Protein AF-0000000073387017 (afdb_homodimer)

Solvent-accessible surface area (backbone atoms only — not comparable to full-atom values): 31386 Å² total; per-residue (Å²): 90,93,86,72,54,46,68,39,75,42,66,39,73,89,34,70,74,34,66,52,10,49,69,43,78,32,85,36,75,45,38,68,59,45,40,58,60,56,61,69,50,57,62,72,61,34,59,64,40,62,65,43,64,38,65,96,44,68,48,56,47,52,35,43,52,68,58,27,68,67,27,46,53,22,31,32,65,63,59,59,52,49,52,38,50,51,44,39,50,49,55,42,50,49,52,27,39,52,41,40,32,51,50,32,50,51,37,49,51,47,49,52,50,49,49,51,38,61,71,60,75,48,83,49,44,46,99,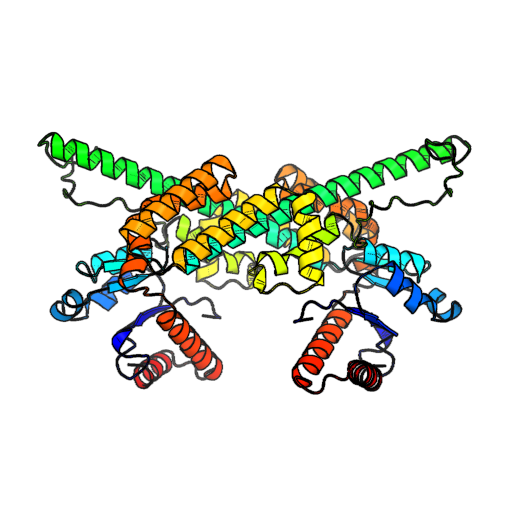83,62,46,80,38,62,90,80,65,72,78,71,80,67,61,45,97,85,59,38,33,68,44,52,48,45,64,68,40,57,63,62,73,74,47,60,74,89,74,48,47,74,68,47,48,54,50,47,54,53,46,37,68,77,34,53,67,56,40,52,41,48,49,54,41,51,48,54,52,50,57,71,67,51,91,51,52,40,69,58,45,48,53,53,50,53,53,48,47,51,52,37,59,71,69,62,44,66,63,55,42,27,51,45,42,40,45,58,65,46,36,70,30,44,40,40,24,44,73,76,63,59,59,51,59,67,60,49,50,49,50,49,49,50,48,50,51,50,61,66,41,65,84,69,71,55,61,66,54,49,53,49,50,49,41,64,64,29,44,91,92,85,72,54,46,66,40,74,41,64,39,73,89,35,71,75,31,67,51,10,48,69,44,79,32,84,38,75,45,38,68,60,45,41,58,59,54,60,69,50,57,62,72,60,33,58,63,39,61,66,43,63,39,65,95,46,68,47,56,47,51,34,42,54,68,59,26,68,67,27,46,54,22,31,33,65,63,59,58,53,48,53,39,50,52,44,38,51,48,54,42,50,51,53,27,38,51,43,39,32,52,50,33,51,51,38,49,52,47,48,52,52,51,50,50,38,60,72,60,75,47,82,49,44,46,98,84,64,46,82,37,61,88,81,66,73,77,70,80,68,61,46,97,86,60,39,34,67,45,53,48,45,62,68,40,57,64,62,74,74,47,61,75,89,74,49,49,74,68,48,48,54,50,46,55,52,46,36,68,78,35,52,68,57,40,52,41,48,49,55,42,49,47,54,53,50,60,72,66,50,92,53,50,41,69,56,46,48,53,54,50,51,56,49,48,51,52,38,59,70,67,60,44,65,65,56,41,27,53,45,43,39,45,59,63,45,36,70,30,45,41,41,23,45,74,74,64,60,60,52,58,65,60,50,48,50,51,48,50,51,47,51,52,51,60,66,40,64,83,69,73,56,61,67,54,51,54,48,50,49,41,64,65,28,44

Secondary structure (DSSP, 8-state):
-TTS--EEEEE-GGGTTSTT-EEEEEES--HHHHHHHHTTS-HHHHHH--EEEE-S-HHHHHHHHHH-TTSEEEE-HHHHHHHHHHHHHHHHHHHHHHHHHHHHHHHHHHHHHHHHHHHTT---B-TTS-B--TT------B-TTS-BHHHHHHHTTTGGGS-GGG--HHHHHHHHHHHHH-HHHHHHHHHHHHHHHHHHS---HHHHHHHHHHHHHHHHHH--HHHHHHHHHHHHTHHHHHTHHHH---SHHHHHHHHHHHHHHHHTTT---HHHHHHHHHHHH-/-TTS--EEEEE-GGGTTSTT-EEEEEES--HHHHHHHHTTS-HHHHHH--EEEE-S-HHHHHHHHHH-TTSEEEE-HHHHHHHHHHHHHHHHHHHHHHHHHHHHHHHHHHHHHHHHHHHTT---B-TTS-B--TT------B-TTS-BHHHHHHHTTTGGGS-GGG--HHHHHHHHHHHHH-HHHHHHHHHHHHHHHHHHS---HHHHHHHHHHHHHHHHHH--HHHHHHHHHHHHTHHHHHTHHHH---SHHHHHHHHHHHHHHHHTTT---HHHHHHHHHHHH-

Organism: NCBI:txid537011

Nearest PDB structures (foldseek):
  6xgx-assembly1_B  TM=2.874E-01  e=1.873E+00  Acetivibrio thermocellus ATCC 27405
  8otz-assembly1_DU  TM=3.028E-01  e=6.676E+00  Bos taurus
  8otz-assembly1_DU  TM=2.461E-01  e=6.208E+00  Bos taurus

pLDDT: mean 82.8, std 16.27, range [34.22, 98.75]

InterPro domains:
  IPR002560 Transposase IS204/IS1001/IS1096/IS1165, DDE domain [PF01610] (10-280)
  IPR047951 Transposase ISL3 [PTHR33498] (20-275)

Sequence (572 aa):
MSTGEVYTIASNKDAHGRKGCLIAVVKGTKAKDVIKALMKIPEALRMSVEEVTLDFSESMHNIVETCFPKAMRTLDRFHHQQFCLEALQEVRREYRREQMTLDAHAREEHRLMMRQLQENDGPFVDEEGNAIRRNAGYYPERLENGETRAELLARSKGLLMMSPEKWTGTQKERAEILFREFPDIKTAFSLTHSLRMIFSQRCTKEQGAVSLHSWYSKVGEFGNKAFNDIAAAMYDREDEILNYFVNRSTNASAESLNAKIKHFRAQLRGIIDRKFFLFRLMKIYAMSTGEVYTIASNKDAHGRKGCLIAVVKGTKAKDVIKALMKIPEALRMSVEEVTLDFSESMHNIVETCFPKAMRTLDRFHHQQFCLEALQEVRREYRREQMTLDAHAREEHRLMMRQLQENDGPFVDEEGNAIRRNAGYYPERLENGETRAELLARSKGLLMMSPEKWTGTQKERAEILFREFPDIKTAFSLTHSLRMIFSQRCTKEQGAVSLHSWYSKVGEFGNKAFNDIAAAMYDREDEILNYFVNRSTNASAESLNAKIKHFRAQLRGIIDRKFFLFRLMKIYA

Structure (mmCIF, N/CA/C/O backbone):
data_AF-0000000073387017-model_v1
#
loop_
_entity.id
_entity.type
_entity.pdbx_description
1 polymer Transposase
#
loop_
_atom_site.group_PDB
_atom_site.id
_atom_site.type_symbol
_atom_site.label_atom_id
_atom_site.label_alt_id
_atom_site.label_comp_id
_atom_site.label_asym_id
_atom_site.label_entity_id
_atom_site.label_seq_id
_atom_site.pdbx_PDB_ins_code
_atom_site.Cartn_x
_atom_site.Cartn_y
_atom_site.Cartn_z
_atom_site.occupancy
_atom_site.B_iso_or_equiv
_atom_site.auth_seq_id
_atom_site.auth_comp_id
_atom_site.auth_asym_id
_atom_site.auth_atom_id
_atom_site.pdbx_PDB_model_num
ATOM 1 N N . MET A 1 1 ? 3.6 16.75 -8.797 1 34.41 1 MET A N 1
ATOM 2 C CA . MET A 1 1 ? 3.781 16.859 -10.242 1 34.41 1 MET A CA 1
ATOM 3 C C . MET A 1 1 ? 4.727 15.781 -10.766 1 34.41 1 MET A C 1
ATOM 5 O O . MET A 1 1 ? 5.527 15.234 -10.008 1 34.41 1 MET A O 1
ATOM 9 N N . SER A 1 2 ? 4.418 15.281 -11.898 1 38.31 2 SER A N 1
ATOM 10 C CA . SER A 1 2 ? 5.109 14.109 -12.43 1 38.31 2 SER A CA 1
ATOM 11 C C . SER A 1 2 ? 6.594 14.141 -12.086 1 38.31 2 SER A C 1
ATOM 13 O O . SER A 1 2 ? 7.207 13.094 -11.875 1 38.31 2 SER A O 1
ATOM 15 N N . THR A 1 3 ? 7.273 15.25 -12.555 1 42.31 3 THR A N 1
ATOM 16 C CA . THR A 1 3 ? 8.734 15.219 -12.547 1 42.31 3 THR A CA 1
ATOM 17 C C . THR A 1 3 ? 9.273 15.562 -11.156 1 42.31 3 THR A C 1
ATOM 19 O O . THR A 1 3 ? 10.406 16.031 -11.023 1 42.31 3 THR A O 1
ATOM 22 N N . GLY A 1 4 ? 8.664 15.281 -10.172 1 48.78 4 GLY A N 1
ATOM 23 C CA . GLY A 1 4 ? 9.273 15.398 -8.859 1 48.78 4 GLY A CA 1
ATOM 24 C C . GLY A 1 4 ? 9.156 16.797 -8.273 1 48.78 4 GLY A C 1
ATOM 25 O O . GLY A 1 4 ? 9.539 17.016 -7.121 1 48.78 4 GLY A O 1
ATOM 26 N N . GLU A 1 5 ? 8.766 17.719 -9.117 1 53.16 5 GLU A N 1
ATOM 27 C CA . GLU A 1 5 ? 8.688 19.047 -8.508 1 53.16 5 GLU A CA 1
ATOM 28 C C . GLU A 1 5 ? 7.344 19.25 -7.809 1 53.16 5 GLU A C 1
ATOM 30 O O . GLU A 1 5 ? 6.293 18.891 -8.352 1 53.16 5 GLU A O 1
ATOM 35 N N . VAL A 1 6 ? 7.438 19.516 -6.539 1 59.19 6 VAL A N 1
ATOM 36 C CA . VAL A 1 6 ? 6.246 19.719 -5.715 1 59.19 6 VAL A CA 1
ATOM 37 C C . VAL A 1 6 ? 5.969 21.219 -5.574 1 59.19 6 VAL A C 1
ATOM 39 O O . VAL A 1 6 ? 6.895 22.016 -5.469 1 59.19 6 VAL A O 1
ATOM 42 N N . TYR A 1 7 ? 4.738 21.672 -5.988 1 63.31 7 TYR A N 1
ATOM 43 C CA . TYR A 1 7 ? 4.281 23.031 -5.809 1 63.31 7 TYR A CA 1
ATOM 44 C C . TYR A 1 7 ? 3.264 23.125 -4.676 1 63.31 7 TYR A C 1
ATOM 46 O O . TYR A 1 7 ? 2.518 22.188 -4.426 1 63.31 7 TYR A O 1
ATOM 54 N N . THR A 1 8 ? 3.369 24.203 -3.982 1 67.38 8 THR A N 1
ATOM 55 C CA . THR A 1 8 ? 2.328 24.547 -3.02 1 67.38 8 THR A CA 1
ATOM 56 C C . THR A 1 8 ? 1.322 25.516 -3.631 1 67.38 8 THR A C 1
ATOM 58 O O . THR A 1 8 ? 1.706 26.547 -4.195 1 67.38 8 THR A O 1
ATOM 61 N N . ILE A 1 9 ? 0.072 25.141 -3.674 1 65.75 9 ILE A N 1
ATOM 62 C CA . ILE A 1 9 ? -0.986 25.953 -4.27 1 65.75 9 ILE A CA 1
ATOM 63 C C . ILE A 1 9 ? -1.942 26.422 -3.182 1 65.75 9 ILE A C 1
ATOM 65 O O . ILE A 1 9 ? -2.402 25.641 -2.355 1 65.75 9 ILE A O 1
ATOM 69 N N . ALA A 1 10 ? -2.082 27.75 -3.072 1 69.44 10 ALA A N 1
ATOM 70 C CA . ALA A 1 10 ? -3.094 28.359 -2.215 1 69.44 10 ALA A CA 1
ATOM 71 C C . ALA A 1 10 ? -4.262 28.891 -3.039 1 69.44 10 ALA A C 1
ATOM 73 O O . ALA A 1 10 ? -4.066 29.609 -4.016 1 69.44 10 ALA A O 1
ATOM 74 N N . SER A 1 11 ? -5.461 28.375 -2.768 1 67.75 11 SER A N 1
ATOM 75 C CA . SER A 1 11 ? -6.617 28.781 -3.557 1 67.75 11 SER A CA 1
ATOM 76 C C . SER A 1 11 ? -7.766 29.234 -2.66 1 67.75 11 SER A C 1
ATOM 78 O O . SER A 1 11 ? -7.828 28.859 -1.487 1 67.75 11 SER A O 1
ATOM 80 N N . ASN A 1 12 ? -8.445 30.172 -3.172 1 67.38 12 ASN A N 1
ATOM 81 C CA . ASN A 1 12 ? -9.648 30.656 -2.51 1 67.38 12 ASN A CA 1
ATOM 82 C C . ASN A 1 12 ? -10.883 29.859 -2.941 1 67.38 12 ASN A C 1
ATOM 84 O O . ASN A 1 12 ? -11.273 29.891 -4.109 1 67.38 12 ASN A O 1
ATOM 88 N N . LYS A 1 13 ? -11.5 29.141 -2.076 1 66.44 13 LYS A N 1
ATOM 89 C CA . LYS A 1 13 ? -12.625 28.25 -2.367 1 66.44 13 LYS A CA 1
ATOM 90 C C . LYS A 1 13 ? -13.852 29.047 -2.805 1 66.44 13 LYS A C 1
ATOM 92 O O . LYS A 1 13 ? -14.68 28.562 -3.58 1 66.44 13 LYS A O 1
ATOM 97 N N . ASP A 1 14 ? -13.906 30.266 -2.307 1 63.22 14 ASP A N 1
ATOM 98 C CA . ASP A 1 14 ? -15.102 31.078 -2.559 1 63.22 14 ASP A CA 1
ATOM 99 C C . ASP A 1 14 ? -15.203 31.453 -4.035 1 63.22 14 ASP A C 1
ATOM 101 O O . ASP A 1 14 ? -16.281 31.797 -4.516 1 63.22 14 ASP A O 1
ATOM 105 N N . ALA A 1 15 ? -14.008 31.328 -4.621 1 59.72 15 ALA A N 1
ATOM 106 C CA . ALA A 1 15 ? -13.992 31.75 -6.023 1 59.72 15 ALA A CA 1
ATOM 107 C C . ALA A 1 15 ? -14.422 30.594 -6.938 1 59.72 15 ALA A C 1
ATOM 109 O O . ALA A 1 15 ? -14.594 30.797 -8.141 1 59.72 15 ALA A O 1
ATOM 110 N N . HIS A 1 16 ? -14.82 29.516 -6.473 1 56.28 16 HIS A N 1
ATOM 111 C CA . HIS A 1 16 ? -15.383 28.344 -7.141 1 56.28 16 HIS A CA 1
ATOM 112 C C . HIS A 1 16 ? -14.633 28.031 -8.43 1 56.28 16 HIS A C 1
ATOM 114 O O . HIS A 1 16 ? -15.25 27.781 -9.469 1 56.28 16 HIS A O 1
ATOM 120 N N . GLY A 1 17 ? -13.406 28.094 -8.414 1 55.88 17 GLY A N 1
ATOM 121 C CA . GLY A 1 17 ? -12.586 27.656 -9.531 1 55.88 17 GLY A CA 1
ATOM 122 C C . GLY A 1 17 ? -12.492 28.703 -10.641 1 55.88 17 GLY A C 1
ATOM 123 O O . GLY A 1 17 ? -11.953 28.422 -11.711 1 55.88 17 GLY A O 1
ATOM 124 N N . ARG A 1 18 ? -13.266 29.875 -10.414 1 56.22 18 ARG A N 1
ATOM 125 C CA . ARG A 1 18 ? -13.273 30.938 -11.414 1 56.22 18 ARG A CA 1
ATOM 126 C C . ARG A 1 18 ? -12.188 31.969 -11.125 1 56.22 18 ARG A C 1
ATOM 128 O O . ARG A 1 18 ? -11.266 31.703 -10.352 1 56.22 18 ARG A O 1
ATOM 135 N N . LYS A 1 19 ? -12.086 33 -11.828 1 53.16 19 LYS A N 1
ATOM 136 C CA . LYS A 1 19 ? -11.133 34.094 -11.656 1 53.16 19 LYS A CA 1
ATOM 137 C C . LYS A 1 19 ? -10.969 34.469 -10.188 1 53.16 19 LYS A C 1
ATOM 139 O O . LYS A 1 19 ? -11.961 34.562 -9.453 1 53.16 19 LYS A O 1
ATOM 144 N N . GLY A 1 20 ? -9.648 34.312 -9.617 1 53.03 20 GLY A N 1
ATOM 145 C CA . GLY A 1 20 ? -9.352 34.656 -8.234 1 53.03 20 GLY A CA 1
ATOM 146 C C . GLY A 1 20 ? -9.188 33.438 -7.348 1 53.03 20 GLY A C 1
ATOM 147 O O . GLY A 1 20 ? -8.883 33.562 -6.16 1 53.03 20 GLY A O 1
ATOM 148 N N . CYS A 1 21 ? -9.242 32.344 -7.898 1 60 21 CYS A N 1
ATOM 149 C CA . CYS A 1 21 ? -9.203 31.109 -7.113 1 60 21 CYS A CA 1
ATOM 150 C C . CYS A 1 21 ? -7.777 30.766 -6.703 1 60 21 CYS A C 1
ATOM 152 O O . CYS A 1 21 ? -7.527 30.391 -5.555 1 60 21 CYS A O 1
ATOM 154 N N . LEU A 1 22 ? -6.875 31.141 -7.562 1 63.72 22 LEU A N 1
ATOM 155 C CA . LEU A 1 22 ? -5.488 30.812 -7.273 1 63.72 22 LEU A CA 1
ATOM 156 C C . LEU A 1 22 ? -4.785 31.953 -6.555 1 63.72 22 LEU A C 1
ATOM 158 O O . LEU A 1 22 ? -4.66 33.062 -7.105 1 63.72 22 LEU A O 1
ATOM 162 N N . ILE A 1 23 ? -4.488 31.75 -5.332 1 66.75 23 ILE A N 1
ATOM 163 C CA . ILE A 1 23 ? -3.861 32.781 -4.527 1 66.75 23 ILE A CA 1
ATOM 164 C C . ILE A 1 23 ? -2.35 32.781 -4.75 1 66.75 23 ILE A C 1
ATOM 166 O O . ILE A 1 23 ? -1.734 33.812 -4.949 1 66.75 23 ILE A O 1
ATOM 170 N N . ALA A 1 24 ? -1.757 31.625 -4.699 1 67.69 24 ALA A N 1
ATOM 171 C CA . ALA A 1 24 ? -0.306 31.547 -4.848 1 67.69 24 ALA A CA 1
ATOM 172 C C . ALA A 1 24 ? 0.122 30.141 -5.273 1 67.69 24 ALA A C 1
ATOM 174 O O . ALA A 1 24 ? -0.531 29.156 -4.926 1 67.69 24 ALA A O 1
ATOM 175 N N . VAL A 1 25 ? 1.018 30.141 -6.168 1 67.06 25 VAL A N 1
ATOM 176 C CA . VAL A 1 25 ? 1.723 28.906 -6.508 1 67.06 25 VAL A CA 1
ATOM 177 C C . VAL A 1 25 ? 3.207 29.047 -6.184 1 67.06 25 VAL A C 1
ATOM 179 O O . VAL A 1 25 ? 3.877 29.953 -6.699 1 67.06 25 VAL A O 1
ATOM 182 N N . VAL A 1 26 ? 3.58 28.344 -5.219 1 69.12 26 VAL A N 1
ATOM 183 C CA . VAL A 1 26 ? 4.969 28.438 -4.789 1 69.12 26 VAL A CA 1
ATOM 184 C C . VAL A 1 26 ? 5.699 27.141 -5.145 1 69.12 26 VAL A C 1
ATOM 186 O O . VAL A 1 26 ? 5.184 26.047 -4.91 1 69.12 26 VAL A O 1
ATOM 189 N N . LYS A 1 27 ? 6.836 27.359 -5.816 1 66.38 27 LYS A N 1
ATOM 190 C CA . LYS A 1 27 ? 7.656 26.203 -6.141 1 66.38 27 LYS A CA 1
ATOM 191 C C . LYS A 1 27 ? 8.25 25.578 -4.879 1 66.38 27 LYS A C 1
ATOM 193 O O . LYS A 1 27 ? 8.859 26.281 -4.066 1 66.38 27 LYS A O 1
ATOM 198 N N . GLY A 1 28 ? 8.07 24.375 -4.82 1 66.12 28 GLY A N 1
ATOM 199 C CA . GLY A 1 28 ? 8.648 23.641 -3.707 1 66.12 28 GLY A CA 1
ATOM 200 C C . GLY A 1 28 ? 7.711 23.516 -2.521 1 66.12 28 GLY A C 1
ATOM 201 O O . GLY A 1 28 ? 6.57 23.984 -2.574 1 66.12 28 GLY A O 1
ATOM 202 N N . THR A 1 29 ? 8.219 22.797 -1.486 1 65.62 29 THR A N 1
ATOM 203 C CA . THR A 1 29 ? 7.367 22.531 -0.335 1 65.62 29 THR A CA 1
ATOM 204 C C . THR A 1 29 ? 8 23.062 0.945 1 65.62 29 THR A C 1
ATOM 206 O O . THR A 1 29 ? 7.48 22.844 2.041 1 65.62 29 THR A O 1
ATOM 209 N N . LYS A 1 30 ? 9.023 23.875 0.711 1 76.44 30 LYS A N 1
ATOM 210 C CA . LYS A 1 30 ? 9.641 24.438 1.912 1 76.44 30 LYS A CA 1
ATOM 211 C C . LYS A 1 30 ? 8.742 25.484 2.555 1 76.44 30 LYS A C 1
ATOM 213 O O . LYS A 1 30 ? 8.336 26.453 1.896 1 76.44 30 LYS A O 1
ATOM 218 N N . ALA A 1 31 ? 8.523 25.219 3.803 1 81.44 31 ALA A N 1
ATOM 219 C CA . ALA A 1 31 ? 7.605 26.094 4.523 1 81.44 31 ALA A CA 1
ATOM 220 C C . ALA A 1 31 ? 8.086 27.547 4.477 1 81.44 31 ALA A C 1
ATOM 222 O O . ALA A 1 31 ? 7.293 28.469 4.262 1 81.44 31 ALA A O 1
ATOM 223 N N . LYS A 1 32 ? 9.359 27.688 4.594 1 83.25 32 LYS A N 1
ATOM 224 C CA . LYS A 1 32 ? 9.922 29.031 4.629 1 83.25 32 LYS A CA 1
ATOM 225 C C . LYS A 1 32 ? 9.648 29.781 3.328 1 83.25 32 LYS A C 1
ATOM 227 O O . LYS A 1 32 ? 9.289 30.969 3.346 1 83.25 32 LYS A O 1
ATOM 232 N N . ASP A 1 33 ? 9.766 29.109 2.238 1 82.38 33 ASP A N 1
ATOM 233 C CA . ASP A 1 33 ? 9.555 29.719 0.933 1 82.38 33 ASP A CA 1
ATOM 234 C C . ASP A 1 33 ? 8.078 30.047 0.708 1 82.38 33 ASP A C 1
ATOM 236 O O . ASP A 1 33 ? 7.746 31.094 0.159 1 82.38 33 ASP A O 1
ATOM 240 N N . VAL A 1 34 ? 7.281 29.203 1.124 1 83.44 34 VAL A N 1
ATOM 241 C CA . VAL A 1 34 ? 5.848 29.391 0.943 1 83.44 34 VAL A CA 1
ATOM 242 C C . VAL A 1 34 ? 5.363 30.531 1.819 1 83.44 34 VAL A C 1
ATOM 244 O O . VAL A 1 34 ? 4.57 31.375 1.375 1 83.44 34 VAL A O 1
ATOM 247 N N . ILE A 1 35 ? 5.867 30.578 2.994 1 88.06 35 ILE A N 1
ATOM 248 C CA . ILE A 1 35 ? 5.496 31.641 3.92 1 88.06 35 ILE A CA 1
ATOM 249 C C . ILE A 1 35 ? 5.93 33 3.355 1 88.06 35 ILE A C 1
ATOM 251 O O . ILE A 1 35 ? 5.156 33.969 3.361 1 88.06 35 ILE A O 1
ATOM 255 N N . LYS A 1 36 ? 7.137 33.031 2.824 1 87.25 36 LYS A N 1
ATOM 256 C CA . LYS A 1 36 ? 7.641 34.25 2.236 1 87.25 36 LYS A CA 1
ATOM 257 C C . LYS A 1 36 ? 6.734 34.75 1.106 1 87.25 36 LYS A C 1
ATOM 259 O O . LYS A 1 36 ? 6.461 35.938 0.991 1 87.25 36 LYS A O 1
ATOM 264 N N . ALA A 1 37 ? 6.301 33.844 0.335 1 83.81 37 ALA A N 1
ATOM 265 C CA . ALA A 1 37 ? 5.441 34.188 -0.797 1 83.81 37 ALA A CA 1
ATOM 266 C C . ALA A 1 37 ? 4.066 34.625 -0.323 1 83.81 37 ALA A C 1
ATOM 268 O O . ALA A 1 37 ? 3.521 35.625 -0.837 1 83.81 37 ALA A O 1
ATOM 269 N N . LEU A 1 38 ? 3.52 34.062 0.677 1 86.75 38 LEU A N 1
ATOM 270 C CA . LEU A 1 38 ? 2.168 34.344 1.145 1 86.75 38 LEU A CA 1
ATOM 271 C C . LEU A 1 38 ? 2.137 35.625 1.969 1 86.75 38 LEU A C 1
ATOM 273 O O . LEU A 1 38 ? 1.113 36.312 2.023 1 86.75 38 LEU A O 1
ATOM 277 N N . MET A 1 39 ? 3.266 35.906 2.453 1 90.44 39 MET A N 1
ATOM 278 C CA . MET A 1 39 ? 3.348 37.125 3.279 1 90.44 39 MET A CA 1
ATOM 279 C C . MET A 1 39 ? 3.328 38.375 2.414 1 90.44 39 MET A C 1
ATOM 281 O O . MET A 1 39 ? 3.141 39.469 2.924 1 90.44 39 MET A O 1
ATOM 285 N N . LYS A 1 40 ? 3.432 38.125 1.135 1 87.81 40 LYS A N 1
ATOM 286 C CA . LYS A 1 40 ? 3.301 39.25 0.211 1 87.81 40 LYS A CA 1
ATOM 287 C C . LYS A 1 40 ? 1.846 39.688 0.078 1 87.81 40 LYS A C 1
ATOM 289 O O . LYS A 1 40 ? 1.564 40.812 -0.38 1 87.81 40 LYS A O 1
ATOM 294 N N . ILE A 1 41 ? 0.955 38.938 0.452 1 85 41 ILE A N 1
ATOM 295 C CA . ILE A 1 41 ? -0.458 39.281 0.489 1 85 41 ILE A CA 1
ATOM 296 C C . ILE A 1 41 ? -0.707 40.312 1.608 1 85 41 ILE A C 1
ATOM 298 O O . ILE A 1 41 ? -0.215 40.125 2.727 1 85 41 ILE A O 1
ATOM 302 N N . PRO A 1 42 ? -1.481 41.312 1.323 1 89.88 42 PRO A N 1
ATOM 303 C CA . PRO A 1 42 ? -1.754 42.312 2.354 1 89.88 42 PRO A CA 1
ATOM 304 C C . PRO A 1 42 ? -2.338 41.688 3.627 1 89.88 42 PRO A C 1
ATOM 306 O O . PRO A 1 42 ? -3.17 40.781 3.559 1 89.88 42 PRO A O 1
ATOM 309 N N . GLU A 1 43 ? -1.904 42.188 4.699 1 90.81 43 GLU A N 1
ATOM 310 C CA . GLU A 1 43 ? -2.262 41.656 6.012 1 90.81 43 GLU A CA 1
ATOM 311 C C . GLU A 1 43 ? -3.775 41.625 6.207 1 90.81 43 GLU A C 1
ATOM 313 O O . GLU A 1 43 ? -4.328 40.656 6.75 1 90.81 43 GLU A O 1
ATOM 318 N N . ALA A 1 44 ? -4.375 42.719 5.805 1 91 44 ALA A N 1
ATOM 319 C CA . ALA A 1 44 ? -5.82 42.812 5.977 1 91 44 ALA A CA 1
ATOM 320 C C . ALA A 1 44 ? -6.527 41.656 5.305 1 91 44 ALA A C 1
ATOM 322 O O . ALA A 1 44 ? -7.5 41.125 5.844 1 91 44 ALA A O 1
ATOM 323 N N . LEU A 1 45 ? -6.016 41.281 4.18 1 87.12 45 LEU A N 1
ATOM 324 C CA . LEU A 1 45 ? -6.598 40.188 3.449 1 87.12 45 LEU A CA 1
ATOM 325 C C . LEU A 1 45 ? -6.293 38.844 4.148 1 87.12 45 LEU A C 1
ATOM 327 O O . LEU A 1 45 ? -7.16 37.969 4.242 1 87.12 45 LEU A O 1
ATOM 331 N N . ARG A 1 46 ? -5.098 38.656 4.602 1 90.19 46 ARG A N 1
ATOM 332 C CA . ARG A 1 46 ? -4.719 37.438 5.32 1 90.19 46 ARG A CA 1
ATOM 333 C C . ARG A 1 46 ? -5.555 37.25 6.582 1 90.19 46 ARG A C 1
ATOM 335 O O . ARG A 1 46 ? -5.98 36.156 6.902 1 90.19 46 ARG A O 1
ATOM 342 N N . MET A 1 47 ? -5.871 38.406 7.254 1 91.81 47 MET A N 1
ATOM 343 C CA . MET A 1 47 ? -6.617 38.375 8.508 1 91.81 47 MET A CA 1
ATOM 344 C C . MET A 1 47 ? -8.102 38.125 8.25 1 91.81 47 MET A C 1
ATOM 346 O O . MET A 1 47 ? -8.836 37.75 9.156 1 91.81 47 MET A O 1
ATOM 350 N N . SER A 1 48 ? -8.492 38.344 7.055 1 90.62 48 SER A N 1
ATOM 351 C CA . SER A 1 48 ? -9.906 38.188 6.73 1 90.62 48 SER A CA 1
ATOM 352 C C . SER A 1 48 ? -10.25 36.75 6.406 1 90.62 48 SER A C 1
ATOM 354 O O . SER A 1 48 ? -11.422 36.375 6.359 1 90.62 48 SER A O 1
ATOM 356 N N . VAL A 1 49 ? -9.203 35.875 6.207 1 90.5 49 VAL A N 1
ATOM 357 C CA . VAL A 1 49 ? -9.438 34.469 5.914 1 90.5 49 VAL A CA 1
ATOM 358 C C . VAL A 1 49 ? -10.055 33.781 7.129 1 90.5 49 VAL A C 1
ATOM 360 O O . VAL A 1 49 ? -9.508 33.875 8.234 1 90.5 49 VAL A O 1
ATOM 363 N N . GLU A 1 50 ? -11.188 33.062 6.93 1 91.94 50 GLU A N 1
ATOM 364 C CA . GLU A 1 50 ? -11.945 32.5 8.039 1 91.94 50 GLU A CA 1
ATOM 365 C C . GLU A 1 50 ? -11.586 31.047 8.266 1 91.94 50 GLU A C 1
ATOM 367 O O . GLU A 1 50 ? -11.656 30.547 9.391 1 91.94 50 GLU A O 1
ATOM 372 N N . GLU A 1 51 ? -11.273 30.359 7.176 1 92.5 51 GLU A N 1
ATOM 373 C CA . GLU A 1 51 ? -10.984 28.938 7.27 1 92.5 51 GLU A CA 1
ATOM 374 C C . GLU A 1 51 ? -9.961 28.516 6.211 1 92.5 51 GLU A C 1
ATOM 376 O O . GLU A 1 51 ? -9.992 29 5.082 1 92.5 51 GLU A O 1
ATOM 381 N N . VAL A 1 52 ? -9.078 27.672 6.617 1 91.31 52 VAL A N 1
ATOM 382 C CA . VAL A 1 52 ? -8.141 27.047 5.695 1 91.31 52 VAL A CA 1
ATOM 383 C C . VAL A 1 52 ? -8.18 25.531 5.859 1 91.31 52 VAL A C 1
ATOM 385 O O . VAL A 1 52 ? -8.07 25.016 6.977 1 91.31 52 VAL A O 1
ATOM 388 N N . THR A 1 53 ? -8.453 24.844 4.758 1 90.75 53 THR A N 1
ATOM 389 C CA . THR A 1 53 ? -8.336 23.391 4.754 1 90.75 53 THR A CA 1
ATOM 390 C C . THR A 1 53 ? -6.91 22.953 4.406 1 90.75 53 THR A C 1
ATOM 392 O O . THR A 1 53 ? -6.289 23.531 3.51 1 90.75 53 THR A O 1
ATOM 395 N N . LEU A 1 54 ? -6.414 22.078 5.156 1 88.25 54 LEU A N 1
ATOM 396 C CA . LEU A 1 54 ? -5.027 21.688 4.918 1 88.25 54 LEU A CA 1
ATOM 397 C C . LEU A 1 54 ? -4.84 20.188 5.094 1 88.25 54 LEU A C 1
ATOM 399 O O . LEU A 1 54 ? -5.688 19.516 5.688 1 88.25 54 LEU A O 1
ATOM 403 N N . ASP A 1 55 ? -3.711 19.703 4.574 1 85.81 55 ASP A N 1
ATOM 404 C CA . ASP A 1 55 ? -3.316 18.312 4.754 1 85.81 55 ASP A CA 1
ATOM 405 C C . ASP A 1 55 ? -2.668 18.094 6.117 1 85.81 55 ASP A C 1
ATOM 407 O O . ASP A 1 55 ? -2.49 19.047 6.887 1 85.81 55 ASP A O 1
ATOM 411 N N . PHE A 1 56 ? -2.361 16.844 6.453 1 82.56 56 PHE A N 1
ATOM 412 C CA . PHE A 1 56 ? -1.848 16.453 7.766 1 82.56 56 PHE A CA 1
ATOM 413 C C . PHE A 1 56 ? -0.348 16.719 7.855 1 82.56 56 PHE A C 1
ATOM 415 O O . PHE A 1 56 ? 0.294 16.328 8.836 1 82.56 56 PHE A O 1
ATOM 422 N N . SER A 1 57 ? 0.254 17.609 7.148 1 85.5 57 SER A N 1
ATOM 423 C CA . SER A 1 57 ? 1.693 17.844 7.199 1 85.5 57 SER A CA 1
ATOM 424 C C . SER A 1 57 ? 2.033 18.984 8.141 1 85.5 57 SER A C 1
ATOM 426 O O . SER A 1 57 ? 1.28 19.969 8.234 1 85.5 57 SER A O 1
ATOM 428 N N . GLU A 1 58 ? 3.195 18.891 8.781 1 86.69 58 GLU A N 1
ATOM 429 C CA . GLU A 1 58 ? 3.689 19.922 9.68 1 86.69 58 GLU A CA 1
ATOM 430 C C . GLU A 1 58 ? 3.965 21.234 8.938 1 86.69 58 GLU A C 1
ATOM 432 O O . GLU A 1 58 ? 3.709 22.312 9.461 1 86.69 58 GLU A O 1
ATOM 437 N N . SER A 1 59 ? 4.492 21.094 7.801 1 85.81 59 SER A N 1
ATOM 438 C CA . SER A 1 59 ? 4.82 22.266 7.004 1 85.81 59 SER A CA 1
ATOM 439 C C . SER A 1 59 ? 3.568 23.078 6.68 1 85.81 59 SER A C 1
ATOM 441 O O . SER A 1 59 ? 3.568 24.297 6.801 1 85.81 59 SER A O 1
ATOM 443 N N . MET A 1 60 ? 2.566 22.375 6.27 1 87.06 60 MET A N 1
ATOM 444 C CA . MET A 1 60 ? 1.327 23.062 5.934 1 87.06 60 MET A CA 1
ATOM 445 C C . MET A 1 60 ? 0.712 23.703 7.172 1 87.06 60 MET A C 1
ATOM 447 O O . MET A 1 60 ? 0.163 24.812 7.098 1 87.06 60 MET A O 1
ATOM 451 N N . HIS A 1 61 ? 0.805 23.031 8.234 1 88.5 61 HIS A N 1
ATOM 452 C CA . HIS A 1 61 ? 0.309 23.594 9.484 1 88.5 61 HIS A CA 1
ATOM 453 C C . HIS A 1 61 ? 1.047 24.875 9.844 1 88.5 61 HIS A C 1
ATOM 455 O O . HIS A 1 61 ? 0.421 25.891 10.18 1 88.5 61 HIS A O 1
ATOM 461 N N . ASN A 1 62 ? 2.287 24.828 9.742 1 87.88 62 ASN A N 1
ATOM 462 C CA . ASN A 1 62 ? 3.115 25.984 10.031 1 87.88 62 ASN A CA 1
ATOM 463 C C . ASN A 1 62 ? 2.797 27.156 9.102 1 87.88 62 ASN A C 1
ATOM 465 O O . ASN A 1 62 ? 2.742 28.312 9.539 1 87.88 62 ASN A O 1
ATOM 469 N N . ILE A 1 63 ? 2.65 26.844 7.91 1 87.75 63 ILE A N 1
ATOM 470 C CA . ILE A 1 63 ? 2.346 27.859 6.906 1 87.75 63 ILE A CA 1
ATOM 471 C C . ILE A 1 63 ? 1.031 28.562 7.258 1 87.75 63 ILE A C 1
ATOM 473 O O . ILE A 1 63 ? 0.962 29.781 7.301 1 87.75 63 ILE A O 1
ATOM 477 N N . VAL A 1 64 ? 0.026 27.797 7.523 1 89.62 64 VAL A N 1
ATOM 478 C CA . VAL A 1 64 ? -1.302 28.344 7.781 1 89.62 64 VAL A CA 1
ATOM 479 C C . VAL A 1 64 ? -1.297 29.109 9.102 1 89.62 64 VAL A C 1
ATOM 481 O O . VAL A 1 64 ? -1.86 30.203 9.195 1 89.62 64 VAL A O 1
ATOM 484 N N . GLU A 1 65 ? -0.649 28.594 10.07 1 89.88 65 GLU A N 1
ATOM 485 C CA . GLU A 1 65 ? -0.569 29.234 11.375 1 89.88 65 GLU A CA 1
ATOM 486 C C . GLU A 1 65 ? 0.132 30.594 11.273 1 89.88 65 GLU A C 1
ATOM 488 O O . GLU A 1 65 ? -0.266 31.547 11.938 1 89.88 65 GLU A O 1
ATOM 493 N N . THR A 1 66 ? 1.077 30.656 10.43 1 90.06 66 THR A N 1
ATOM 494 C CA . THR A 1 66 ? 1.892 31.859 10.297 1 90.06 66 THR A CA 1
ATOM 495 C C . THR A 1 66 ? 1.199 32.875 9.398 1 90.06 66 THR A C 1
ATOM 497 O O . THR A 1 66 ? 1.125 34.062 9.742 1 90.06 66 THR A O 1
ATOM 500 N N . CYS A 1 67 ? 0.659 32.438 8.344 1 90.12 67 CYS A N 1
ATOM 501 C CA . CYS A 1 67 ? 0.168 33.344 7.316 1 90.12 67 CYS A CA 1
ATOM 502 C C . CYS A 1 67 ? -1.29 33.688 7.562 1 90.12 67 CYS A C 1
ATOM 504 O O . CYS A 1 67 ? -1.742 34.781 7.164 1 90.12 67 CYS A O 1
ATOM 506 N N . PHE A 1 68 ? -2.023 32.781 8.164 1 92.56 68 PHE A N 1
ATOM 507 C CA . PHE A 1 68 ? -3.449 33 8.391 1 92.56 68 PHE A CA 1
ATOM 508 C C . PHE A 1 68 ? -3.816 32.688 9.836 1 92.56 68 PHE A C 1
ATOM 510 O O . PHE A 1 68 ? -4.641 31.812 10.102 1 92.56 68 PHE A O 1
ATOM 517 N N . PRO A 1 69 ? -3.348 33.469 10.781 1 91.69 69 PRO A N 1
ATOM 518 C CA . PRO A 1 69 ? -3.449 33.125 12.203 1 91.69 69 PRO A CA 1
ATOM 519 C C . PRO A 1 69 ? -4.891 33.156 12.711 1 91.69 69 PRO A C 1
ATOM 521 O O . PRO A 1 69 ? -5.211 32.5 13.711 1 91.69 69 PRO A O 1
ATOM 524 N N . LYS A 1 70 ? -5.781 33.844 12.039 1 93.62 70 LYS A N 1
ATOM 525 C CA . LYS A 1 70 ? -7.152 33.969 12.523 1 93.62 70 LYS A CA 1
ATOM 526 C C . LYS A 1 70 ? -8.055 32.906 11.906 1 93.62 70 LYS A C 1
ATOM 528 O O . LYS A 1 70 ? -9.195 32.719 12.328 1 93.62 70 LYS A O 1
ATOM 533 N N . ALA A 1 71 ? -7.531 32.188 10.945 1 94.19 71 ALA A N 1
ATOM 534 C CA . ALA A 1 71 ? -8.344 31.219 10.211 1 94.19 71 ALA A CA 1
ATOM 535 C C . ALA A 1 71 ? -8.516 29.938 11.008 1 94.19 71 ALA A C 1
ATOM 537 O O . ALA A 1 71 ? -7.57 29.453 11.648 1 94.19 71 ALA A O 1
ATOM 538 N N . MET A 1 72 ? -9.727 29.406 10.977 1 95.06 72 MET A N 1
ATOM 539 C CA . MET A 1 72 ? -9.938 28.047 11.477 1 95.06 72 MET A CA 1
ATOM 540 C C . MET A 1 72 ? -9.219 27.031 10.602 1 95.06 72 MET A C 1
ATOM 542 O O . MET A 1 72 ? -9.391 27.031 9.375 1 95.06 72 MET A O 1
ATOM 546 N N . ARG A 1 73 ? -8.391 26.266 11.219 1 94.12 73 ARG A N 1
ATOM 547 C CA . ARG A 1 73 ? -7.66 25.234 10.492 1 94.12 73 ARG A CA 1
ATOM 548 C C . ARG A 1 73 ? -8.438 23.922 10.461 1 94.12 73 ARG A C 1
ATOM 550 O O . ARG A 1 73 ? -8.734 23.359 11.516 1 94.12 73 ARG A O 1
ATOM 557 N N . THR A 1 74 ? -8.773 23.484 9.281 1 94.5 74 THR A N 1
ATOM 558 C CA . THR A 1 74 ? -9.531 22.25 9.102 1 94.5 74 THR A CA 1
ATOM 559 C C . THR A 1 74 ? -8.695 21.203 8.367 1 94.5 74 THR A C 1
ATOM 561 O O . THR A 1 74 ? -8.367 21.375 7.191 1 94.5 74 THR A O 1
ATOM 564 N N . LEU A 1 75 ? -8.391 20.156 9.07 1 94.06 75 LEU A N 1
ATOM 565 C CA . LEU A 1 75 ? -7.641 19.078 8.445 1 94.06 75 LEU A CA 1
ATOM 566 C C . LEU A 1 75 ? -8.539 18.234 7.547 1 94.06 75 LEU A C 1
ATOM 568 O O . LEU A 1 75 ? -9.68 17.938 7.906 1 94.06 75 LEU A O 1
ATOM 572 N N . ASP A 1 76 ? -7.988 17.875 6.41 1 90.31 76 ASP A N 1
ATOM 573 C CA . ASP A 1 76 ? -8.758 17.109 5.445 1 90.31 76 ASP A CA 1
ATOM 574 C C . ASP A 1 76 ? -9.047 15.703 5.973 1 90.31 76 ASP A C 1
ATOM 576 O O . ASP A 1 76 ? -8.117 14.938 6.262 1 90.31 76 ASP A O 1
ATOM 580 N N . ARG A 1 77 ? -10.25 15.375 6.012 1 87.56 77 ARG A N 1
ATOM 581 C CA . ARG A 1 77 ? -10.688 14.109 6.594 1 87.56 77 ARG A CA 1
ATOM 582 C C . ARG A 1 77 ? -10.211 12.922 5.758 1 87.56 77 ARG A C 1
ATOM 584 O O . ARG A 1 77 ? -10.102 11.805 6.266 1 87.56 77 ARG A O 1
ATOM 591 N N . PHE A 1 78 ? -9.922 13.039 4.508 1 88.62 78 PHE A N 1
ATOM 592 C CA . PHE A 1 78 ? -9.617 11.922 3.621 1 88.62 78 PHE A CA 1
ATOM 593 C C . PHE A 1 78 ? -8.234 11.352 3.918 1 88.62 78 PHE A C 1
ATOM 595 O O . PHE A 1 78 ? -7.977 10.172 3.664 1 88.62 78 PHE A O 1
ATOM 602 N N . HIS A 1 79 ? -7.371 12.18 4.445 1 86.75 79 HIS A N 1
ATOM 603 C CA . HIS A 1 79 ? -6.039 11.695 4.773 1 86.75 79 HIS A CA 1
ATOM 604 C C . HIS A 1 79 ? -6.094 10.641 5.879 1 86.75 79 HIS A C 1
ATOM 606 O O . HIS A 1 79 ? -5.395 9.625 5.812 1 86.75 79 HIS A O 1
ATOM 612 N N . HIS A 1 80 ? -6.875 10.898 6.836 1 88.31 80 HIS A N 1
ATOM 613 C CA . HIS A 1 80 ? -6.98 9.945 7.938 1 88.31 80 HIS A CA 1
ATOM 614 C C . HIS A 1 80 ? -7.637 8.648 7.48 1 88.31 80 HIS A C 1
ATOM 616 O O . HIS A 1 80 ? -7.254 7.562 7.926 1 88.31 80 HIS A O 1
ATOM 622 N N . GLN A 1 81 ? -8.586 8.844 6.648 1 91.88 81 GLN A N 1
ATOM 623 C CA . GLN A 1 81 ? -9.195 7.66 6.062 1 91.88 81 GLN A CA 1
ATOM 624 C C . GLN A 1 81 ? -8.18 6.848 5.27 1 91.88 81 GLN A C 1
ATOM 626 O O . GLN A 1 81 ? -8.18 5.613 5.328 1 91.88 81 GLN A O 1
ATOM 631 N N . GLN A 1 82 ? -7.359 7.523 4.566 1 92.25 82 GLN A N 1
ATOM 632 C CA . GLN A 1 82 ? -6.32 6.855 3.785 1 92.25 82 GLN A CA 1
ATOM 633 C C . GLN A 1 82 ? -5.344 6.109 4.691 1 92.25 82 GLN A C 1
ATOM 635 O O . GLN A 1 82 ? -4.902 5.008 4.359 1 92.25 82 GLN A O 1
ATOM 640 N N . PHE A 1 83 ? -5.02 6.719 5.797 1 93 83 PHE A N 1
ATOM 641 C CA . PHE A 1 83 ? -4.133 6.066 6.754 1 93 83 PHE A CA 1
ATOM 642 C C . PHE A 1 83 ? -4.73 4.754 7.238 1 93 83 PHE A C 1
ATOM 644 O O . PHE A 1 83 ? -4.035 3.738 7.316 1 93 83 PHE A O 1
ATOM 651 N N . CYS A 1 84 ? -6 4.801 7.516 1 96.12 84 CYS A N 1
ATOM 652 C CA . CYS A 1 84 ? -6.668 3.6 8.008 1 96.12 84 CYS A CA 1
ATOM 653 C C . CYS A 1 84 ? -6.734 2.531 6.922 1 96.12 84 CYS A C 1
ATOM 655 O O . CYS A 1 84 ? -6.539 1.346 7.199 1 96.12 84 CYS A O 1
ATOM 657 N N . LEU A 1 85 ? -6.988 2.934 5.742 1 96.56 85 LEU A N 1
ATOM 658 C CA . LEU A 1 85 ? -7.066 1.992 4.629 1 96.56 85 LEU A CA 1
ATOM 659 C C . LEU A 1 85 ? -5.723 1.309 4.402 1 96.56 85 LEU A C 1
ATOM 661 O O . LEU A 1 85 ? -5.668 0.099 4.172 1 96.56 85 LEU A O 1
ATOM 665 N N . GLU A 1 86 ? -4.715 2.088 4.469 1 95.19 86 GLU A N 1
ATOM 666 C CA . GLU A 1 86 ? -3.377 1.528 4.312 1 95.19 86 GLU A CA 1
ATOM 667 C C . GLU A 1 86 ? -3.059 0.535 5.426 1 95.19 86 GLU A C 1
ATOM 669 O O . GLU A 1 86 ? -2.475 -0.521 5.176 1 95.19 86 GLU A O 1
ATOM 674 N N . ALA A 1 87 ? -3.422 0.894 6.605 1 97.12 87 ALA A N 1
ATOM 675 C CA . ALA A 1 87 ? -3.205 -0.001 7.738 1 97.12 87 ALA A CA 1
ATOM 676 C C . ALA A 1 87 ? -3.996 -1.296 7.574 1 97.12 87 ALA A C 1
ATOM 678 O O . ALA A 1 87 ? -3.492 -2.381 7.875 1 97.12 87 ALA A O 1
ATOM 679 N N . LEU A 1 88 ? -5.203 -1.154 7.121 1 98.25 88 LEU A N 1
ATOM 680 C CA . LEU A 1 88 ? -6.035 -2.32 6.848 1 98.25 88 LEU A CA 1
ATOM 681 C C . LEU A 1 88 ? -5.367 -3.24 5.832 1 98.25 88 LEU A C 1
ATOM 683 O O . LEU A 1 88 ? -5.297 -4.453 6.039 1 98.25 88 LEU A O 1
ATOM 687 N N . GLN A 1 89 ? -4.875 -2.701 4.781 1 97.38 89 GLN A N 1
ATOM 688 C CA . GLN A 1 89 ? -4.211 -3.496 3.756 1 97.38 89 GLN A CA 1
ATOM 689 C C . GLN A 1 89 ? -2.934 -4.133 4.297 1 97.38 89 GLN A C 1
ATOM 691 O O . GLN A 1 89 ? -2.566 -5.238 3.895 1 97.38 89 GLN A O 1
ATOM 696 N N . GLU A 1 90 ? -2.301 -3.432 5.164 1 96.12 90 GLU A N 1
ATOM 697 C CA . GLU A 1 90 ? -1.109 -4.004 5.785 1 96.12 90 GLU A CA 1
ATOM 698 C C . GLU A 1 90 ? -1.453 -5.262 6.582 1 96.12 90 GLU A C 1
ATOM 700 O O . GLU A 1 90 ? -0.718 -6.25 6.539 1 96.12 90 GLU A O 1
ATOM 705 N N . VAL A 1 91 ? -2.527 -5.199 7.32 1 97.31 91 VAL A N 1
ATOM 706 C CA . VAL A 1 91 ? -2.977 -6.375 8.062 1 97.31 91 VAL A CA 1
ATOM 707 C C . VAL A 1 91 ? -3.234 -7.523 7.09 1 97.31 91 VAL A C 1
ATOM 709 O O . VAL A 1 91 ? -2.789 -8.648 7.316 1 97.31 91 VAL A O 1
ATOM 712 N N . ARG A 1 92 ? -3.873 -7.266 5.992 1 97.75 92 ARG A N 1
ATOM 713 C CA . ARG A 1 92 ? -4.172 -8.273 4.977 1 97.75 92 ARG A CA 1
ATOM 714 C C . ARG A 1 92 ? -2.895 -8.867 4.402 1 97.75 92 ARG A C 1
ATOM 716 O O . ARG A 1 92 ? -2.773 -10.094 4.285 1 97.75 92 ARG A O 1
ATOM 723 N N . ARG A 1 93 ? -1.995 -8.047 4.066 1 95.88 93 ARG A N 1
ATOM 724 C CA . ARG A 1 93 ? -0.755 -8.5 3.443 1 95.88 93 ARG A CA 1
ATOM 725 C C . ARG A 1 93 ? 0.067 -9.344 4.41 1 95.88 93 ARG A C 1
ATOM 727 O O . ARG A 1 93 ? 0.739 -10.289 3.998 1 95.88 93 ARG A O 1
ATOM 734 N N . GLU A 1 94 ? 0.04 -8.938 5.617 1 95.31 94 GLU A N 1
ATOM 735 C CA . GLU A 1 94 ? 0.764 -9.711 6.625 1 95.31 94 GLU A CA 1
ATOM 736 C C . GLU A 1 94 ? 0.216 -11.125 6.734 1 95.31 94 GLU A C 1
ATOM 738 O O . GLU A 1 94 ? 0.98 -12.094 6.727 1 95.31 94 GLU A O 1
ATOM 743 N N . TYR A 1 95 ? -1.062 -11.219 6.809 1 97 95 TYR A N 1
ATOM 744 C CA . TYR A 1 95 ? -1.675 -12.547 6.871 1 97 95 TYR A CA 1
ATOM 745 C C . TYR A 1 95 ? -1.368 -13.344 5.613 1 97 95 TYR A C 1
ATOM 747 O O . TYR A 1 95 ? -1.165 -14.562 5.68 1 97 95 TYR A O 1
ATOM 755 N N . ARG A 1 96 ? -1.36 -12.688 4.465 1 95.81 96 ARG A N 1
ATOM 756 C CA . ARG A 1 96 ? -1.076 -13.383 3.215 1 95.81 96 ARG A CA 1
ATOM 757 C C . ARG A 1 96 ? 0.339 -13.953 3.213 1 95.81 96 ARG A C 1
ATOM 759 O O . ARG A 1 96 ? 0.546 -15.117 2.877 1 95.81 96 ARG A O 1
ATOM 766 N N . ARG A 1 97 ? 1.263 -13.164 3.598 1 92.94 97 ARG A N 1
ATOM 767 C CA . ARG A 1 97 ? 2.652 -13.602 3.623 1 92.94 97 ARG A CA 1
ATOM 768 C C . ARG A 1 97 ? 2.842 -14.758 4.602 1 92.94 97 ARG A C 1
ATOM 770 O O . ARG A 1 97 ? 3.541 -15.727 4.301 1 92.94 97 ARG A O 1
ATOM 777 N N . GLU A 1 98 ? 2.225 -14.602 5.715 1 94.12 98 GLU A N 1
ATOM 778 C CA . GLU A 1 98 ? 2.301 -15.664 6.707 1 94.12 98 GLU A CA 1
ATOM 779 C C . GLU A 1 98 ? 1.715 -16.969 6.168 1 94.12 98 GLU A C 1
ATOM 781 O O . GLU A 1 98 ? 2.275 -18.047 6.391 1 94.12 98 GLU A O 1
ATOM 786 N N . GLN A 1 99 ? 0.602 -16.781 5.535 1 94.62 99 GLN A N 1
ATOM 787 C CA . GLN A 1 99 ? -0.031 -17.953 4.949 1 94.62 99 GLN A CA 1
ATOM 788 C C . GLN A 1 99 ? 0.865 -18.594 3.893 1 94.62 99 GLN A C 1
ATOM 790 O O . GLN A 1 99 ? 0.956 -19.828 3.809 1 94.62 99 GLN A O 1
ATOM 795 N N . MET A 1 100 ? 1.457 -17.844 3.094 1 90.75 100 MET A N 1
ATOM 796 C CA . MET A 1 100 ? 2.354 -18.344 2.061 1 90.75 100 MET A CA 1
ATOM 797 C C . MET A 1 100 ? 3.535 -19.094 2.684 1 90.75 100 MET A C 1
ATOM 799 O O . MET A 1 100 ? 3.967 -20.125 2.168 1 90.75 100 MET A O 1
ATOM 803 N N . THR A 1 101 ? 4.027 -18.562 3.748 1 91.5 101 THR A N 1
ATOM 804 C CA . THR A 1 101 ? 5.113 -19.219 4.469 1 91.5 101 THR A CA 1
ATOM 805 C C . THR A 1 101 ? 4.656 -20.562 5.031 1 91.5 101 THR A C 1
ATOM 807 O O . THR A 1 101 ? 5.371 -21.562 4.934 1 91.5 101 THR A O 1
ATOM 810 N N . LEU A 1 102 ? 3.508 -20.578 5.594 1 92.81 102 LEU A N 1
ATOM 811 C CA . LEU A 1 102 ? 2.949 -21.812 6.125 1 92.81 102 LEU A CA 1
ATOM 812 C C . LEU A 1 102 ? 2.781 -22.859 5.023 1 92.81 102 LEU A C 1
ATOM 814 O O . LEU A 1 102 ? 3.088 -24.031 5.219 1 92.81 102 LEU A O 1
ATOM 818 N N . ASP A 1 103 ? 2.301 -22.391 3.9 1 90.56 103 ASP A N 1
ATOM 819 C CA . ASP A 1 103 ? 2.131 -23.297 2.762 1 90.56 103 ASP A CA 1
ATOM 820 C C . ASP A 1 103 ? 3.477 -23.828 2.281 1 90.56 103 ASP A C 1
ATOM 822 O O . ASP A 1 103 ? 3.592 -25 1.928 1 90.56 103 ASP A O 1
ATOM 826 N N . ALA A 1 104 ? 4.453 -22.984 2.254 1 88.5 104 ALA A N 1
ATOM 827 C CA . ALA A 1 104 ? 5.801 -23.391 1.857 1 88.5 104 ALA A CA 1
ATOM 828 C C . ALA A 1 104 ? 6.352 -24.453 2.799 1 88.5 104 ALA A C 1
ATOM 830 O O . ALA A 1 104 ? 6.922 -25.453 2.35 1 88.5 104 ALA A O 1
ATOM 831 N N . HIS A 1 105 ? 6.164 -24.25 4.027 1 90.94 105 HIS A N 1
ATOM 832 C CA . HIS A 1 105 ? 6.637 -25.203 5.02 1 90.94 105 HIS A CA 1
ATOM 833 C C . HIS A 1 105 ? 5.918 -26.547 4.883 1 90.94 105 HIS A C 1
ATOM 835 O O . HIS A 1 105 ? 6.539 -27.594 4.984 1 90.94 105 HIS A O 1
ATOM 841 N N . ALA A 1 106 ? 4.672 -26.453 4.703 1 90 106 ALA A N 1
ATOM 842 C CA . ALA A 1 106 ? 3.885 -27.672 4.539 1 90 106 ALA A CA 1
ATOM 843 C C . ALA A 1 106 ? 4.336 -28.453 3.307 1 90 106 ALA A C 1
ATOM 845 O O . ALA A 1 106 ? 4.398 -29.672 3.33 1 90 106 ALA A O 1
ATOM 846 N N . ARG A 1 107 ? 4.609 -27.797 2.271 1 87.75 107 ARG A N 1
ATOM 847 C CA . ARG A 1 107 ? 5.09 -28.438 1.049 1 87.75 107 ARG A CA 1
ATOM 848 C C . ARG A 1 107 ? 6.449 -29.094 1.271 1 87.75 107 ARG A C 1
ATOM 850 O O . ARG A 1 107 ? 6.703 -30.188 0.774 1 87.75 107 ARG A O 1
ATOM 857 N N . GLU A 1 108 ? 7.246 -28.406 1.931 1 87.19 108 GLU A N 1
ATOM 858 C CA . GLU A 1 108 ? 8.562 -28.953 2.248 1 87.19 108 GLU A CA 1
ATOM 859 C C . GLU A 1 108 ? 8.445 -30.219 3.104 1 87.19 108 GLU A C 1
ATOM 861 O O . GLU A 1 108 ? 9.141 -31.203 2.857 1 87.19 108 GLU A O 1
ATOM 866 N N . GLU A 1 109 ? 7.66 -30.125 4.059 1 89 109 GLU A N 1
ATOM 867 C CA . GLU A 1 109 ? 7.441 -31.297 4.918 1 89 109 GLU A CA 1
ATOM 868 C C . GLU A 1 109 ? 6.91 -32.469 4.117 1 89 109 GLU A C 1
ATOM 870 O O . GLU A 1 109 ? 7.309 -33.625 4.355 1 89 109 GLU A O 1
ATOM 875 N N . HIS A 1 110 ? 6.043 -32.156 3.285 1 87.12 110 HIS A N 1
ATOM 876 C CA . HIS A 1 110 ? 5.496 -33.219 2.43 1 87.12 110 HIS A CA 1
ATOM 877 C C . HIS A 1 110 ? 6.574 -33.812 1.537 1 87.12 110 HIS A C 1
ATOM 879 O O . HIS A 1 110 ? 6.637 -35.031 1.373 1 87.12 110 HIS A O 1
ATOM 885 N N . ARG A 1 111 ? 7.352 -33 1.004 1 82.88 111 ARG A N 1
ATOM 886 C CA . ARG A 1 111 ? 8.438 -33.469 0.15 1 82.88 111 ARG A CA 1
ATOM 887 C C . ARG A 1 111 ? 9.391 -34.375 0.922 1 82.88 111 ARG A C 1
ATOM 889 O O . ARG A 1 111 ? 9.82 -35.406 0.411 1 82.88 111 ARG A O 1
ATOM 896 N N . LEU A 1 112 ? 9.727 -33.969 2.047 1 85.38 112 LEU A N 1
ATOM 897 C CA . LEU A 1 112 ? 10.625 -34.75 2.881 1 85.38 112 LEU A CA 1
ATOM 898 C C . LEU A 1 112 ? 10 -36.094 3.238 1 85.38 112 LEU A C 1
ATOM 900 O O . LEU A 1 112 ? 10.672 -37.125 3.215 1 85.38 112 LEU A O 1
ATOM 904 N N . MET A 1 113 ? 8.82 -36.031 3.547 1 83.62 113 MET A N 1
ATOM 905 C CA . MET A 1 113 ? 8.109 -37.25 3.879 1 83.62 113 MET A CA 1
ATOM 906 C C . MET A 1 113 ? 8.086 -38.219 2.689 1 83.62 113 MET A C 1
ATOM 908 O O . MET A 1 113 ? 8.312 -39.406 2.848 1 83.62 113 MET A O 1
ATOM 912 N N . MET A 1 114 ? 7.828 -37.656 1.563 1 81.94 114 MET A N 1
ATOM 913 C CA . MET A 1 114 ? 7.773 -38.469 0.348 1 81.94 114 MET A CA 1
ATOM 914 C C . MET A 1 114 ? 9.141 -39.062 0.031 1 81.94 114 MET A C 1
ATOM 916 O O . MET A 1 114 ? 9.242 -40.219 -0.398 1 81.94 114 MET A O 1
ATOM 920 N N . ARG A 1 115 ? 10.117 -38.344 0.271 1 81.69 115 ARG A N 1
ATOM 921 C CA . ARG A 1 115 ? 11.477 -38.812 0.054 1 81.69 115 ARG A CA 1
ATOM 922 C C . ARG A 1 115 ? 11.812 -39.969 1.006 1 81.69 115 ARG A C 1
ATOM 924 O O . ARG A 1 115 ? 12.438 -40.938 0.608 1 81.69 115 ARG A O 1
ATOM 931 N N . GLN A 1 116 ? 11.445 -39.812 2.145 1 80.38 116 GLN A N 1
ATOM 932 C CA . GLN A 1 116 ? 11.688 -40.844 3.145 1 80.38 116 GLN A CA 1
ATOM 933 C C . GLN A 1 116 ? 10.922 -42.125 2.805 1 80.38 116 GLN A C 1
ATOM 935 O O . GLN A 1 116 ? 11.445 -43.25 2.986 1 80.38 116 GLN A O 1
ATOM 940 N N . LEU A 1 117 ? 9.742 -41.906 2.35 1 76.38 117 LEU A N 1
ATOM 941 C CA . LEU A 1 117 ? 8.922 -43.062 1.973 1 76.38 117 LEU A CA 1
ATOM 942 C C . LEU A 1 117 ? 9.531 -43.781 0.778 1 76.38 117 LEU A C 1
ATOM 944 O O . LEU A 1 117 ? 9.484 -45.031 0.708 1 76.38 117 LEU A O 1
ATOM 948 N N . GLN A 1 118 ? 10.008 -43.031 -0.135 1 73.19 118 GLN A N 1
ATOM 949 C CA . GLN A 1 118 ? 10.648 -43.625 -1.309 1 73.19 118 GLN A CA 1
ATOM 950 C C . GLN A 1 118 ? 11.906 -44.375 -0.923 1 73.19 118 GLN A C 1
ATOM 952 O O . GLN A 1 118 ? 12.188 -45.469 -1.472 1 73.19 118 GLN A O 1
ATOM 957 N N . GLU A 1 119 ? 12.586 -43.781 -0.067 1 73.88 119 GLU A N 1
ATOM 958 C CA . GLU A 1 119 ? 13.828 -44.406 0.361 1 73.88 119 GLU A CA 1
ATOM 959 C C . GLU A 1 119 ? 13.547 -45.688 1.131 1 73.88 119 GLU A C 1
ATOM 961 O O . GLU A 1 119 ? 14.32 -46.656 1.048 1 73.88 119 GLU A O 1
ATOM 966 N N . ASN A 1 120 ? 12.516 -45.625 1.872 1 67 120 ASN A N 1
ATOM 967 C CA . ASN A 1 120 ? 12.242 -46.781 2.719 1 67 120 ASN A CA 1
ATOM 968 C C . ASN A 1 120 ? 11.438 -47.844 1.976 1 67 120 ASN A C 1
ATOM 970 O O . ASN A 1 120 ? 11.039 -48.844 2.564 1 67 120 ASN A O 1
ATOM 974 N N . ASP A 1 121 ? 11.359 -47.844 0.63 1 60.72 121 ASP A N 1
ATOM 975 C CA . ASP A 1 121 ? 10.695 -48.844 -0.191 1 60.72 121 ASP A CA 1
ATOM 976 C C . ASP A 1 121 ? 9.281 -49.125 0.32 1 60.72 121 ASP A C 1
ATOM 978 O O . ASP A 1 121 ? 8.797 -50.25 0.239 1 60.72 121 ASP A O 1
ATOM 982 N N . GLY A 1 122 ? 8.75 -48.312 1.304 1 54 122 GLY A N 1
ATOM 983 C CA . GLY A 1 122 ? 7.477 -48.625 1.936 1 54 122 GLY A CA 1
ATOM 984 C C . GLY A 1 122 ? 6.285 -48.219 1.078 1 54 122 GLY A C 1
ATOM 985 O O . GLY A 1 122 ? 6.445 -47.594 0.035 1 54 122 GLY A O 1
ATOM 986 N N . PRO A 1 123 ? 5.062 -48.844 1.441 1 55.16 123 PRO A N 1
ATOM 987 C CA . PRO A 1 123 ? 3.84 -48.562 0.693 1 55.16 123 PRO A CA 1
ATOM 988 C C . PRO A 1 123 ? 3.479 -47.062 0.729 1 55.16 123 PRO A C 1
ATOM 990 O O . PRO A 1 123 ? 3.641 -46.406 1.762 1 55.16 123 PRO A O 1
ATOM 993 N N . PHE A 1 124 ? 3.43 -46.438 -0.314 1 56.69 124 PHE A N 1
ATOM 994 C CA . PHE A 1 124 ? 3.105 -45.031 -0.463 1 56.69 124 PHE A CA 1
ATOM 995 C C . PHE A 1 124 ? 1.697 -44.75 0.042 1 56.69 124 PHE A C 1
ATOM 997 O O . PHE A 1 124 ? 0.747 -44.719 -0.742 1 56.69 124 PHE A O 1
ATOM 1004 N N . VAL A 1 125 ? 1.376 -44.938 1.397 1 54.34 125 VAL A N 1
ATOM 1005 C CA . VAL A 1 125 ? 0.047 -44.688 1.953 1 54.34 125 VAL A CA 1
ATOM 1006 C C . VAL A 1 125 ? 0.075 -43.469 2.879 1 54.34 125 VAL A C 1
ATOM 1008 O O . VAL A 1 125 ? 1.118 -43.156 3.445 1 54.34 125 VAL A O 1
ATOM 1011 N N . ASP A 1 126 ? -0.936 -42.594 2.867 1 49.91 126 ASP A N 1
ATOM 1012 C CA . ASP A 1 126 ? -1.062 -41.469 3.787 1 49.91 126 ASP A CA 1
ATOM 1013 C C . ASP A 1 126 ? -1.286 -41.969 5.219 1 49.91 126 ASP A C 1
ATOM 1015 O O . ASP A 1 126 ? -1.234 -43.156 5.488 1 49.91 126 ASP A O 1
ATOM 1019 N N . GLU A 1 127 ? -1.26 -41 6.172 1 51.78 127 GLU A N 1
ATOM 1020 C CA . GLU A 1 127 ? -1.451 -41.344 7.578 1 51.78 127 GLU A CA 1
ATOM 1021 C C . GLU A 1 127 ? -2.67 -42.25 7.766 1 51.78 127 GLU A C 1
ATOM 1023 O O . GLU A 1 127 ? -2.744 -43 8.734 1 51.78 127 GLU A O 1
ATOM 1028 N N . GLU A 1 128 ? -3.584 -42.125 6.961 1 48.88 128 GLU A N 1
ATOM 1029 C CA . GLU A 1 128 ? -4.828 -42.875 7.109 1 48.88 128 GLU A CA 1
ATOM 1030 C C . GLU A 1 128 ? -4.77 -44.188 6.348 1 48.88 128 GLU A C 1
ATOM 1032 O O . GLU A 1 128 ? -5.738 -44.938 6.348 1 48.88 128 GLU A O 1
ATOM 1037 N N . GLY A 1 129 ? -3.705 -44.531 5.793 1 49.84 129 GLY A N 1
ATOM 1038 C CA . GLY A 1 129 ? -3.543 -45.812 5.152 1 49.84 129 GLY A CA 1
ATOM 1039 C C . GLY A 1 129 ? -3.879 -45.781 3.672 1 49.84 129 GLY A C 1
ATOM 1040 O O . GLY A 1 129 ? -3.955 -46.844 3.035 1 49.84 129 GLY A O 1
ATOM 1041 N N . ASN A 1 130 ? -4.434 -44.719 3.232 1 52.59 130 ASN A N 1
ATOM 1042 C CA . ASN A 1 130 ? -4.844 -44.688 1.832 1 52.59 130 ASN A CA 1
ATOM 1043 C C . ASN A 1 130 ? -3.643 -44.531 0.902 1 52.59 130 ASN A C 1
ATOM 1045 O O . ASN A 1 130 ? -2.621 -43.969 1.288 1 52.59 130 ASN A O 1
ATOM 1049 N N . ALA A 1 131 ? -3.678 -45.312 -0.281 1 50.62 131 ALA A N 1
ATOM 1050 C CA . ALA A 1 131 ? -2.604 -45.281 -1.271 1 50.62 131 ALA A CA 1
ATOM 1051 C C . ALA A 1 131 ? -2.307 -43.875 -1.751 1 50.62 131 ALA A C 1
ATOM 1053 O O . ALA A 1 131 ? -3.223 -43.125 -2.094 1 50.62 131 ALA A O 1
ATOM 1054 N N . ILE A 1 132 ? -1.174 -43.219 -1.285 1 53.78 132 ILE A N 1
ATOM 1055 C CA . ILE A 1 132 ? -0.782 -41.906 -1.754 1 53.78 132 ILE A CA 1
ATOM 1056 C C . ILE A 1 132 ? 0.023 -42.031 -3.045 1 53.78 132 ILE A C 1
ATOM 1058 O O . ILE A 1 132 ? 0.88 -42.906 -3.166 1 53.78 132 ILE A O 1
ATOM 1062 N N . ARG A 1 133 ? -0.513 -41.531 -4.113 1 53.5 133 ARG A N 1
ATOM 1063 C CA . ARG A 1 133 ? 0.238 -41.562 -5.363 1 53.5 133 ARG A CA 1
ATOM 1064 C C . ARG A 1 133 ? 1.658 -41.031 -5.16 1 53.5 133 ARG A C 1
ATOM 1066 O O . ARG A 1 133 ? 1.88 -40.125 -4.379 1 53.5 133 ARG A O 1
ATOM 1073 N N . ARG A 1 134 ? 2.639 -41.875 -5.336 1 49.41 134 ARG A N 1
ATOM 1074 C CA . ARG A 1 134 ? 4.066 -41.594 -5.23 1 49.41 134 ARG A CA 1
ATOM 1075 C C . ARG A 1 134 ? 4.371 -40.156 -5.566 1 49.41 134 ARG A C 1
ATOM 1077 O O . ARG A 1 134 ? 5.305 -39.562 -5.02 1 49.41 134 ARG A O 1
ATOM 1084 N N . ASN A 1 135 ? 3.596 -39.469 -6.488 1 52.75 135 ASN A N 1
ATOM 1085 C CA . ASN A 1 135 ? 3.965 -38.156 -7.02 1 52.75 135 ASN A CA 1
ATOM 1086 C C . ASN A 1 135 ? 2.98 -37.094 -6.578 1 52.75 135 ASN A C 1
ATOM 1088 O O . ASN A 1 135 ? 2.818 -36.062 -7.262 1 52.75 135 ASN A O 1
ATOM 1092 N N . ALA A 1 136 ? 2.312 -37.5 -5.293 1 60.19 136 ALA A N 1
ATOM 1093 C CA . ALA A 1 136 ? 1.229 -36.562 -4.977 1 60.19 136 ALA A CA 1
ATOM 1094 C C . ALA A 1 136 ? 1.776 -35.25 -4.406 1 60.19 136 ALA A C 1
ATOM 1096 O O . ALA A 1 136 ? 2.572 -35.281 -3.465 1 60.19 136 ALA A O 1
ATOM 1097 N N . GLY A 1 137 ? 1.757 -34.188 -5 1 68.62 137 GLY A N 1
ATOM 1098 C CA . GLY A 1 137 ? 2.18 -32.875 -4.523 1 68.62 137 GLY A CA 1
ATOM 1099 C C . GLY A 1 137 ? 1.269 -32.312 -3.453 1 68.62 137 GLY A C 1
ATOM 1100 O O . GLY A 1 137 ? 0.138 -32.75 -3.281 1 68.62 137 GLY A O 1
ATOM 1101 N N . TYR A 1 138 ? 1.798 -31.609 -2.518 1 80.75 138 TYR A N 1
ATOM 1102 C CA . TYR A 1 138 ? 1.017 -30.906 -1.509 1 80.75 138 TYR A CA 1
ATOM 1103 C C . TYR A 1 138 ? 0.274 -29.719 -2.123 1 80.75 138 TYR A C 1
ATOM 1105 O O . TYR A 1 138 ? 0.859 -28.938 -2.867 1 80.75 138 TYR A O 1
ATOM 1113 N N . TYR A 1 139 ? -1.034 -29.719 -1.877 1 82.38 139 TYR A N 1
ATOM 1114 C CA . TYR A 1 139 ? -1.839 -28.562 -2.262 1 82.38 139 TYR A CA 1
ATOM 1115 C C . TYR A 1 139 ? -2.562 -27.984 -1.056 1 82.38 139 TYR A C 1
ATOM 1117 O O . TYR A 1 139 ? -3.166 -28.703 -0.269 1 82.38 139 TYR A O 1
ATOM 1125 N N . PRO A 1 140 ? -2.445 -26.75 -0.956 1 87.06 140 PRO A N 1
ATOM 1126 C CA . PRO A 1 140 ? -3.162 -26.141 0.17 1 87.06 140 PRO A CA 1
ATOM 1127 C C . PRO A 1 140 ? -4.668 -26.375 0.104 1 87.06 140 PRO A C 1
ATOM 1129 O O . PRO A 1 140 ? -5.234 -26.484 -0.988 1 87.06 140 PRO A O 1
ATOM 1132 N N . GLU A 1 141 ? -5.23 -26.406 1.24 1 87.56 141 GLU A N 1
ATOM 1133 C CA . GLU A 1 141 ? -6.672 -26.625 1.344 1 87.56 141 GLU A CA 1
ATOM 1134 C C . GLU A 1 141 ? -7.445 -25.484 0.693 1 87.56 141 GLU A C 1
ATOM 1136 O O . GLU A 1 141 ? -7.066 -24.312 0.822 1 87.56 141 GLU A O 1
ATOM 1141 N N . ARG A 1 142 ? -8.523 -25.859 0.075 1 91 142 ARG A N 1
ATOM 1142 C CA . ARG A 1 142 ? -9.367 -24.859 -0.57 1 91 142 ARG A CA 1
ATOM 1143 C C . ARG A 1 142 ? -10.625 -24.594 0.253 1 91 142 ARG A C 1
ATOM 1145 O O . ARG A 1 142 ? -11.195 -25.516 0.84 1 91 142 ARG A O 1
ATOM 1152 N N . LEU A 1 143 ? -11.031 -23.391 0.232 1 94.06 143 LEU A N 1
ATOM 1153 C CA . LEU A 1 143 ? -12.211 -22.953 0.966 1 94.06 143 LEU A CA 1
ATOM 1154 C C . LEU A 1 143 ? -13.477 -23.156 0.141 1 94.06 143 LEU A C 1
ATOM 1156 O O . LEU A 1 143 ? -13.414 -23.688 -0.975 1 94.06 143 LEU A O 1
ATOM 1160 N N . GLU A 1 144 ? -14.648 -22.875 0.673 1 91.88 144 GLU A N 1
ATOM 1161 C CA . GLU A 1 144 ? -15.945 -23.156 0.063 1 91.88 144 GLU A CA 1
ATOM 1162 C C . GLU A 1 144 ? -16.094 -22.438 -1.282 1 91.88 144 GLU A C 1
ATOM 1164 O O . GLU A 1 144 ? -16.797 -22.922 -2.168 1 91.88 144 GLU A O 1
ATOM 1169 N N . ASN A 1 145 ? -15.367 -21.391 -1.464 1 88.31 145 ASN A N 1
ATOM 1170 C CA . ASN A 1 145 ? -15.477 -20.656 -2.721 1 88.31 145 ASN A CA 1
ATOM 1171 C C . ASN A 1 145 ? -14.422 -21.109 -3.727 1 88.31 145 ASN A C 1
ATOM 1173 O O . ASN A 1 145 ? -14.258 -20.5 -4.781 1 88.31 145 ASN A O 1
ATOM 1177 N N . GLY A 1 146 ? -13.609 -22.094 -3.314 1 86.5 146 GLY A N 1
ATOM 1178 C CA . GLY A 1 146 ? -12.641 -22.688 -4.223 1 86.5 146 GLY A CA 1
ATOM 1179 C C . GLY A 1 146 ? -11.273 -22.031 -4.152 1 86.5 146 GLY A C 1
ATOM 1180 O O . GLY A 1 146 ? -10.336 -22.453 -4.836 1 86.5 146 GLY A O 1
ATOM 1181 N N . GLU A 1 147 ? -11.109 -21.031 -3.338 1 90.12 147 GLU A N 1
ATOM 1182 C CA . GLU A 1 147 ? -9.844 -20.312 -3.201 1 90.12 147 GLU A CA 1
ATOM 1183 C C . GLU A 1 147 ? -9.039 -20.844 -2.021 1 90.12 147 GLU A C 1
ATOM 1185 O O . GLU A 1 147 ? -9.609 -21.344 -1.048 1 90.12 147 GLU A O 1
ATOM 1190 N N . THR A 1 148 ? -7.707 -20.781 -2.154 1 93.31 148 THR A N 1
ATOM 1191 C CA . THR A 1 148 ? -6.879 -21.016 -0.975 1 93.31 148 THR A CA 1
ATOM 1192 C C . THR A 1 148 ? -6.906 -19.797 -0.052 1 93.31 148 THR A C 1
ATOM 1194 O O . THR A 1 148 ? -7.328 -18.719 -0.458 1 93.31 148 THR A O 1
ATOM 1197 N N . ARG A 1 149 ? -6.438 -20.016 1.148 1 95.5 149 ARG A N 1
ATOM 1198 C CA . ARG A 1 149 ? -6.375 -18.891 2.082 1 95.5 149 ARG A CA 1
ATOM 1199 C C . ARG A 1 149 ? -5.527 -17.766 1.521 1 95.5 149 ARG A C 1
ATOM 1201 O O . ARG A 1 149 ? -5.918 -16.594 1.593 1 95.5 149 ARG A O 1
ATOM 1208 N N . ALA A 1 150 ? -4.387 -18.125 0.929 1 94.12 150 ALA A N 1
ATOM 1209 C CA . ALA A 1 150 ? -3.5 -17.109 0.352 1 94.12 150 ALA A CA 1
ATOM 1210 C C . ALA A 1 150 ? -4.176 -16.391 -0.812 1 94.12 150 ALA A C 1
ATOM 1212 O O . ALA A 1 150 ? -4.035 -15.18 -0.962 1 94.12 150 ALA A O 1
ATOM 1213 N N . GLU A 1 151 ? -4.895 -17.094 -1.627 1 92.56 151 GLU A N 1
ATOM 1214 C CA . GLU A 1 151 ? -5.609 -16.516 -2.762 1 92.56 151 GLU A CA 1
ATOM 1215 C C . GLU A 1 151 ? -6.742 -15.602 -2.295 1 92.56 151 GLU A C 1
ATOM 1217 O O . GLU A 1 151 ? -6.953 -14.531 -2.859 1 92.56 151 GLU A O 1
ATOM 1222 N N . LEU A 1 152 ? -7.457 -16.094 -1.283 1 95.5 152 LEU A N 1
ATOM 1223 C CA . LEU A 1 152 ? -8.516 -15.297 -0.679 1 95.5 152 LEU A CA 1
ATOM 1224 C C . LEU A 1 152 ? -7.988 -13.938 -0.225 1 95.5 152 LEU A C 1
ATOM 1226 O O . LEU A 1 152 ? -8.594 -12.906 -0.512 1 95.5 152 LEU A O 1
ATOM 1230 N N . LEU A 1 153 ? -6.879 -13.953 0.444 1 96.94 153 LEU A N 1
ATOM 1231 C CA . LEU A 1 153 ? -6.266 -12.742 0.97 1 96.94 153 LEU A CA 1
ATOM 1232 C C . LEU A 1 153 ? -5.789 -11.836 -0.164 1 96.94 153 LEU A C 1
ATOM 1234 O O . LEU A 1 153 ? -5.922 -10.617 -0.087 1 96.94 153 LEU A O 1
ATOM 1238 N N . ALA A 1 154 ? -5.293 -12.43 -1.185 1 93.56 154 ALA A N 1
ATOM 1239 C CA . ALA A 1 154 ? -4.82 -11.656 -2.332 1 93.56 154 ALA A CA 1
ATOM 1240 C C . ALA A 1 154 ? -5.977 -10.977 -3.051 1 93.56 154 ALA A C 1
ATOM 1242 O O . ALA A 1 154 ? -5.867 -9.812 -3.453 1 93.56 154 ALA A O 1
ATOM 1243 N N . ARG A 1 155 ? -7.07 -11.617 -3.182 1 91.94 155 ARG A N 1
ATOM 1244 C CA . ARG A 1 155 ? -8.18 -11.164 -4.016 1 91.94 155 ARG A CA 1
ATOM 1245 C C . ARG A 1 155 ? -9.125 -10.266 -3.23 1 91.94 155 ARG A C 1
ATOM 1247 O O . ARG A 1 155 ? -10.07 -9.711 -3.791 1 91.94 155 ARG A O 1
ATOM 1254 N N . SER A 1 156 ? -8.867 -10.047 -2.002 1 96.5 156 SER A N 1
ATOM 1255 C CA . SER A 1 156 ? -9.789 -9.281 -1.167 1 96.5 156 SER A CA 1
ATOM 1256 C C . SER A 1 156 ? -9.344 -7.824 -1.055 1 96.5 156 SER A C 1
ATOM 1258 O O . SER A 1 156 ? -9.961 -7.039 -0.328 1 96.5 156 SER A O 1
ATOM 1260 N N . LYS A 1 157 ? -8.312 -7.473 -1.725 1 95.62 157 LYS A N 1
ATOM 1261 C CA . LYS A 1 157 ? -7.828 -6.098 -1.654 1 95.62 157 LYS A CA 1
ATOM 1262 C C . LYS A 1 157 ? -8.93 -5.109 -2.029 1 95.62 157 LYS A C 1
ATOM 1264 O O . LYS A 1 157 ? -9.211 -4.172 -1.28 1 95.62 157 LYS A O 1
ATOM 1269 N N . GLY A 1 158 ? -9.609 -5.387 -3.109 1 94.19 158 GLY A N 1
ATOM 1270 C CA . GLY A 1 158 ? -10.609 -4.477 -3.645 1 94.19 158 GLY A CA 1
ATOM 1271 C C . GLY A 1 158 ? -11.812 -4.312 -2.738 1 94.19 158 GLY A C 1
ATOM 1272 O O . GLY A 1 158 ? -12.242 -3.188 -2.465 1 94.19 158 GLY A O 1
ATOM 1273 N N . LEU A 1 159 ? -12.328 -5.375 -2.312 1 95.06 159 LEU A N 1
ATOM 1274 C CA . LEU A 1 159 ? -13.547 -5.289 -1.515 1 95.06 159 LEU A CA 1
ATOM 1275 C C . LEU A 1 159 ? -13.281 -4.59 -0.186 1 95.06 159 LEU A C 1
ATOM 1277 O O . LEU A 1 159 ? -14.18 -3.961 0.381 1 95.06 159 LEU A O 1
ATOM 1281 N N . LEU A 1 160 ? -12.047 -4.66 0.294 1 97.38 160 LEU A N 1
ATOM 1282 C CA . LEU A 1 160 ? -11.695 -4.043 1.568 1 97.38 160 LEU A CA 1
ATOM 1283 C C . LEU A 1 160 ? -11.531 -2.533 1.415 1 97.38 160 LEU A C 1
ATOM 1285 O O . LEU A 1 160 ? -11.445 -1.81 2.41 1 97.38 160 LEU A O 1
ATOM 1289 N N . MET A 1 161 ? -11.516 -2.092 0.167 1 94.81 161 MET A N 1
ATOM 1290 C CA . MET A 1 161 ? -11.328 -0.667 -0.096 1 94.81 161 MET A CA 1
ATOM 1291 C C . MET A 1 161 ? -12.672 0.026 -0.317 1 94.81 161 MET A C 1
ATOM 1293 O O . MET A 1 161 ? -12.727 1.251 -0.439 1 94.81 161 MET A O 1
ATOM 1297 N N . MET A 1 162 ? -13.75 -0.755 -0.355 1 92.81 162 MET A N 1
ATOM 1298 C CA . MET A 1 162 ? -15.055 -0.186 -0.677 1 92.81 162 MET A CA 1
ATOM 1299 C C . MET A 1 162 ? -16.062 -0.465 0.435 1 92.81 162 MET A C 1
ATOM 1301 O O . MET A 1 162 ? -15.828 -1.335 1.278 1 92.81 162 MET A O 1
ATOM 1305 N N . SER A 1 163 ? -17.094 0.322 0.43 1 91.94 163 SER A N 1
ATOM 1306 C CA . SER A 1 163 ? -18.172 0.079 1.383 1 91.94 163 SER A CA 1
ATOM 1307 C C . SER A 1 163 ? -18.953 -1.187 1.03 1 91.94 163 SER A C 1
ATOM 1309 O O . SER A 1 163 ? -19.156 -1.49 -0.148 1 91.94 163 SER A O 1
ATOM 1311 N N . PRO A 1 164 ? -19.422 -1.867 2.016 1 94.5 164 PRO A N 1
ATOM 1312 C CA . PRO A 1 164 ? -20.125 -3.127 1.781 1 94.5 164 PRO A CA 1
ATOM 1313 C C . PRO A 1 164 ? -21.312 -2.969 0.829 1 94.5 164 PRO A C 1
ATOM 1315 O O . PRO A 1 164 ? -21.641 -3.895 0.08 1 94.5 164 PRO A O 1
ATOM 1318 N N . GLU A 1 165 ? -21.938 -1.84 0.859 1 92.81 165 GLU A N 1
ATOM 1319 C CA . GLU A 1 165 ? -23.109 -1.602 0.013 1 92.81 165 GLU A CA 1
ATOM 1320 C C . GLU A 1 165 ? -22.734 -1.665 -1.467 1 92.81 165 GLU A C 1
ATOM 1322 O O . GLU A 1 165 ? -23.594 -1.887 -2.318 1 92.81 165 GLU A O 1
ATOM 1327 N N . LYS A 1 166 ? -21.5 -1.541 -1.747 1 93.31 166 LYS A N 1
ATOM 1328 C CA . LYS A 1 166 ? -21.047 -1.509 -3.133 1 93.31 166 LYS A CA 1
ATOM 1329 C C . LYS A 1 166 ? -20.516 -2.873 -3.568 1 93.31 166 LYS A C 1
ATOM 1331 O O . LYS A 1 166 ? -20.141 -3.059 -4.73 1 93.31 166 LYS A O 1
ATOM 1336 N N . TRP A 1 167 ? -20.547 -3.854 -2.688 1 94.31 167 TRP A N 1
ATOM 1337 C CA . TRP A 1 167 ? -20.016 -5.172 -3 1 94.31 167 TRP A CA 1
ATOM 1338 C C . TRP A 1 167 ? -20.906 -5.906 -3.996 1 94.31 167 TRP A C 1
ATOM 1340 O O . TRP A 1 167 ? -22.125 -5.844 -3.904 1 94.31 167 TRP A O 1
ATOM 1350 N N . THR A 1 168 ? -20.281 -6.57 -4.871 1 91 168 THR A N 1
ATOM 1351 C CA . THR A 1 168 ? -21 -7.52 -5.715 1 91 168 THR A CA 1
ATOM 1352 C C . THR A 1 168 ? -21.359 -8.781 -4.934 1 91 168 THR A C 1
ATOM 1354 O O . THR A 1 168 ? -20.922 -8.953 -3.797 1 91 168 THR A O 1
ATOM 1357 N N . GLY A 1 169 ? -22.156 -9.625 -5.559 1 91.56 169 GLY A N 1
ATOM 1358 C CA . GLY A 1 169 ? -22.5 -10.883 -4.918 1 91.56 169 GLY A CA 1
ATOM 1359 C C . GLY A 1 169 ? -21.297 -11.727 -4.582 1 91.56 169 GLY A C 1
ATOM 1360 O O . GLY A 1 169 ? -21.172 -12.25 -3.469 1 91.56 169 GLY A O 1
ATOM 1361 N N . THR A 1 170 ? -20.391 -11.797 -5.473 1 87.94 170 THR A N 1
ATOM 1362 C CA . THR A 1 170 ? -19.172 -12.578 -5.285 1 87.94 170 THR A CA 1
ATOM 1363 C C . THR A 1 170 ? -18.312 -11.969 -4.184 1 87.94 170 THR A C 1
ATOM 1365 O O . THR A 1 170 ? -17.703 -12.688 -3.387 1 87.94 170 THR A O 1
ATOM 1368 N N . GLN A 1 171 ? -18.297 -10.68 -4.129 1 93.06 171 GLN A N 1
ATOM 1369 C CA . GLN A 1 171 ? -17.516 -9.984 -3.111 1 93.06 171 GLN A CA 1
ATOM 1370 C C . GLN A 1 171 ? -18.109 -10.188 -1.722 1 93.06 171 GLN A C 1
ATOM 1372 O O . GLN A 1 171 ? -17.375 -10.32 -0.738 1 93.06 171 GLN A O 1
ATOM 1377 N N . LYS A 1 172 ? -19.391 -10.203 -1.696 1 95.62 172 LYS A N 1
ATOM 1378 C CA . LYS A 1 172 ? -20.047 -10.453 -0.421 1 95.62 172 LYS A CA 1
ATOM 1379 C C . LYS A 1 172 ? -19.719 -11.844 0.106 1 95.62 172 LYS A C 1
ATOM 1381 O O . LYS A 1 172 ? -19.438 -12.016 1.296 1 95.62 172 LYS A O 1
ATOM 1386 N N . GLU A 1 173 ? -19.75 -12.789 -0.785 1 94.62 173 GLU A N 1
ATOM 1387 C CA . GLU A 1 173 ? -19.406 -14.156 -0.412 1 94.62 173 GLU A CA 1
ATOM 1388 C C . GLU A 1 173 ? -17.953 -14.234 0.069 1 94.62 173 GLU A C 1
ATOM 1390 O O . GLU A 1 173 ? -17.672 -14.867 1.09 1 94.62 173 GLU A O 1
ATOM 1395 N N . ARG A 1 174 ? -17.141 -13.648 -0.604 1 95.31 174 ARG A N 1
ATOM 1396 C CA . ARG A 1 174 ? -15.727 -13.633 -0.246 1 95.31 174 ARG A CA 1
ATOM 1397 C C . ARG A 1 174 ? -15.508 -12.953 1.1 1 95.31 174 ARG A C 1
ATOM 1399 O O . ARG A 1 174 ? -14.711 -13.414 1.916 1 95.31 174 ARG A O 1
ATOM 1406 N N . ALA A 1 175 ? -16.203 -11.844 1.293 1 97.62 175 ALA A N 1
ATOM 1407 C CA . ALA A 1 175 ? -16.094 -11.109 2.549 1 97.62 175 ALA A CA 1
ATOM 1408 C C . ALA A 1 175 ? -16.516 -11.969 3.732 1 97.62 175 ALA A C 1
ATOM 1410 O O . ALA A 1 175 ? -15.883 -11.953 4.789 1 97.62 175 ALA A O 1
ATOM 1411 N N . GLU A 1 176 ? -17.516 -12.695 3.504 1 97.88 176 GLU A N 1
ATOM 1412 C CA . GLU A 1 176 ? -18 -13.562 4.57 1 97.88 176 GLU A CA 1
ATOM 1413 C C . GLU A 1 176 ? -16.953 -14.594 4.973 1 97.88 176 GLU A C 1
ATOM 1415 O O . GLU A 1 176 ? -16.719 -14.805 6.164 1 97.88 176 GLU A O 1
ATOM 1420 N N . ILE A 1 177 ? -16.391 -15.195 4.035 1 98.06 177 ILE A N 1
ATOM 1421 C CA . ILE A 1 177 ? -15.352 -16.188 4.293 1 98.06 177 ILE A CA 1
ATOM 1422 C C . ILE A 1 177 ? -14.133 -15.516 4.918 1 98.06 177 ILE A C 1
ATOM 1424 O O . ILE A 1 177 ? -13.586 -16 5.91 1 98.06 177 ILE A O 1
ATOM 1428 N N . LEU A 1 178 ? -13.758 -14.391 4.398 1 98.38 178 LEU A N 1
ATOM 1429 C CA . LEU A 1 178 ? -12.586 -13.656 4.836 1 98.38 178 LEU A CA 1
ATOM 1430 C C . LEU A 1 178 ? -12.695 -13.273 6.309 1 98.38 178 LEU A C 1
ATOM 1432 O O . LEU A 1 178 ? -11.758 -13.477 7.082 1 98.38 178 LEU A O 1
ATOM 1436 N N . PHE A 1 179 ? -13.836 -12.758 6.684 1 98.5 179 PHE A N 1
ATOM 1437 C CA . PHE A 1 179 ? -14.023 -12.242 8.031 1 98.5 179 PHE A CA 1
ATOM 1438 C C . PHE A 1 179 ? -14.133 -13.383 9.039 1 98.5 179 PHE A C 1
ATOM 1440 O O . PHE A 1 179 ? -13.742 -13.234 10.195 1 98.5 179 PHE A O 1
ATOM 1447 N N . ARG A 1 180 ? -14.586 -14.492 8.562 1 98.12 180 ARG A N 1
ATOM 1448 C CA . ARG A 1 180 ? -14.625 -15.68 9.414 1 98.12 180 ARG A CA 1
ATOM 1449 C C . ARG A 1 180 ? -13.219 -16.25 9.625 1 98.12 180 ARG A C 1
ATOM 1451 O O . ARG A 1 180 ? -12.844 -16.578 10.75 1 98.12 180 ARG A O 1
ATOM 1458 N N . GLU A 1 181 ? -12.445 -16.328 8.547 1 97.62 181 GLU A N 1
ATOM 1459 C CA . GLU A 1 181 ? -11.109 -16.922 8.586 1 97.62 181 GLU A CA 1
ATOM 1460 C C . GLU A 1 181 ? -10.117 -15.992 9.289 1 97.62 181 GLU A C 1
ATOM 1462 O O . GLU A 1 181 ? -9.172 -16.469 9.93 1 97.62 181 GLU A O 1
ATOM 1467 N N . PHE A 1 182 ? -10.328 -14.695 9.188 1 98.19 182 PHE A N 1
ATOM 1468 C CA . PHE A 1 182 ? -9.391 -13.703 9.711 1 98.19 182 PHE A CA 1
ATOM 1469 C C . PHE A 1 182 ? -10.133 -12.609 10.469 1 98.19 182 PHE A C 1
ATOM 1471 O O . PHE A 1 182 ? -10.258 -11.484 9.977 1 98.19 182 PHE A O 1
ATOM 1478 N N . PRO A 1 183 ? -10.414 -12.828 11.672 1 98.06 183 PRO A N 1
ATOM 1479 C CA . PRO A 1 183 ? -11.203 -11.875 12.461 1 98.06 183 PRO A CA 1
ATOM 1480 C C . PRO A 1 183 ? -10.5 -10.531 12.633 1 98.06 183 PRO A C 1
ATOM 1482 O O . PRO A 1 183 ? -11.164 -9.5 12.75 1 98.06 183 PRO A O 1
ATOM 1485 N N . ASP A 1 184 ? -9.18 -10.539 12.656 1 98.19 184 ASP A N 1
ATOM 1486 C CA . ASP A 1 184 ? -8.445 -9.289 12.766 1 98.19 184 ASP A CA 1
ATOM 1487 C C . ASP A 1 184 ? -8.727 -8.375 11.57 1 98.19 184 ASP A C 1
ATOM 1489 O O . ASP A 1 184 ? -8.773 -7.152 11.719 1 98.19 184 ASP A O 1
ATOM 1493 N N . ILE A 1 185 ? -8.859 -9 10.406 1 98.62 185 ILE A N 1
ATOM 1494 C CA . ILE A 1 185 ? -9.164 -8.219 9.211 1 98.62 185 ILE A CA 1
ATOM 1495 C C . ILE A 1 185 ? -10.57 -7.629 9.32 1 98.62 185 ILE A C 1
ATOM 1497 O O . ILE A 1 185 ? -10.805 -6.492 8.898 1 98.62 185 ILE A O 1
ATOM 1501 N N . LYS A 1 186 ? -11.461 -8.383 9.867 1 98.5 186 LYS A N 1
ATOM 1502 C CA . LYS A 1 186 ? -12.805 -7.871 10.102 1 98.5 186 LYS A CA 1
ATOM 1503 C C . LYS A 1 186 ? -12.781 -6.652 11.016 1 98.5 186 LYS A C 1
ATOM 1505 O O . LYS A 1 186 ? -13.445 -5.648 10.734 1 98.5 186 LYS A O 1
ATOM 1510 N N . THR A 1 187 ? -12.062 -6.758 12.094 1 98.56 187 THR A N 1
ATOM 1511 C CA . THR A 1 187 ? -11.961 -5.66 13.047 1 98.56 187 THR A CA 1
ATOM 1512 C C . THR A 1 187 ? -11.344 -4.426 12.383 1 98.56 187 THR A C 1
ATOM 1514 O O . THR A 1 187 ? -11.867 -3.318 12.523 1 98.56 187 THR A O 1
ATOM 1517 N N . ALA A 1 188 ? -10.25 -4.656 11.672 1 98.69 188 ALA A N 1
ATOM 1518 C CA . ALA A 1 188 ? -9.594 -3.555 10.977 1 98.69 188 ALA A CA 1
ATOM 1519 C C . ALA A 1 188 ? -10.531 -2.902 9.969 1 98.69 188 ALA A C 1
ATOM 1521 O O . ALA A 1 188 ? -10.586 -1.675 9.859 1 98.69 188 ALA A O 1
ATOM 1522 N N . PHE A 1 189 ? -11.258 -3.77 9.273 1 98.75 189 PHE A N 1
ATOM 1523 C CA . PHE A 1 189 ? -12.211 -3.295 8.281 1 98.75 189 PHE A CA 1
ATOM 1524 C C . PHE A 1 189 ? -13.32 -2.484 8.953 1 98.75 189 PHE A C 1
ATOM 1526 O O . PHE A 1 189 ? -13.688 -1.409 8.469 1 98.75 189 PHE A O 1
ATOM 1533 N N . SER A 1 190 ? -13.82 -2.93 10 1 98.06 190 SER A N 1
ATOM 1534 C CA . SER A 1 190 ? -14.883 -2.258 10.734 1 98.06 190 SER A CA 1
ATOM 1535 C C . SER A 1 190 ? -14.43 -0.897 11.25 1 98.06 190 SER A C 1
ATOM 1537 O O . SER A 1 190 ? -15.164 0.087 11.156 1 98.06 190 SER A O 1
ATOM 1539 N N . LEU A 1 191 ? -13.258 -0.816 11.789 1 98.38 191 LEU A N 1
ATOM 1540 C CA . LEU A 1 191 ? -12.711 0.437 12.305 1 98.38 191 LEU A CA 1
ATOM 1541 C C . LEU A 1 191 ? -12.523 1.446 11.172 1 98.38 191 LEU A C 1
ATOM 1543 O O . LEU A 1 191 ? -12.812 2.633 11.344 1 98.38 191 LEU A O 1
ATOM 1547 N N . THR A 1 192 ? -12.031 0.938 10.055 1 97.88 192 THR A N 1
ATOM 1548 C CA . THR A 1 192 ? -11.836 1.801 8.898 1 97.88 192 THR A CA 1
ATOM 1549 C C . THR A 1 192 ? -13.164 2.35 8.398 1 97.88 192 THR A C 1
ATOM 1551 O O . THR A 1 192 ? -13.297 3.551 8.141 1 97.88 192 THR A O 1
ATOM 1554 N N . HIS A 1 193 ? -14.117 1.499 8.344 1 96.31 193 HIS A N 1
ATOM 1555 C CA . HIS A 1 193 ? -15.438 1.881 7.855 1 96.31 193 HIS A CA 1
ATOM 1556 C C . HIS A 1 193 ? -16.156 2.779 8.859 1 96.31 193 HIS A C 1
ATOM 1558 O O . HIS A 1 193 ? -16.859 3.707 8.469 1 96.31 193 HIS A O 1
ATOM 1564 N N . SER A 1 194 ? -16 2.514 10.055 1 96.5 194 SER A N 1
ATOM 1565 C CA . SER A 1 194 ? -16.641 3.316 11.086 1 96.5 194 SER A CA 1
ATOM 1566 C C . SER A 1 194 ? -16.125 4.75 11.078 1 96.5 194 SER A C 1
AT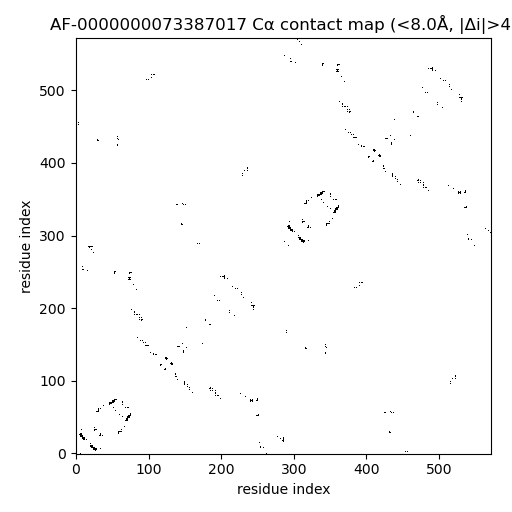OM 1568 O O . SER A 1 194 ? -16.891 5.691 11.305 1 96.5 194 SER A O 1
ATOM 1570 N N . LEU A 1 195 ? -14.844 4.906 10.867 1 96.81 195 LEU A N 1
ATOM 1571 C CA . LEU A 1 195 ? -14.297 6.258 10.781 1 96.81 195 LEU A CA 1
ATOM 1572 C C . LEU A 1 195 ? -14.938 7.031 9.633 1 96.81 195 LEU A C 1
ATOM 1574 O O . LEU A 1 195 ? -15.281 8.203 9.781 1 96.81 195 LEU A O 1
ATOM 1578 N N . ARG A 1 196 ? -15.094 6.344 8.539 1 94 196 ARG A N 1
ATOM 1579 C CA . ARG A 1 196 ? -15.766 6.953 7.391 1 94 196 ARG A CA 1
ATOM 1580 C C . ARG A 1 196 ? -17.188 7.375 7.746 1 94 196 ARG A C 1
ATOM 1582 O O . ARG A 1 196 ? -17.625 8.469 7.379 1 94 196 ARG A O 1
ATOM 1589 N N . MET A 1 197 ? -17.859 6.605 8.461 1 94.44 197 MET A N 1
ATOM 1590 C CA . MET A 1 197 ? -19.25 6.867 8.836 1 94.44 197 MET A CA 1
ATOM 1591 C C . MET A 1 197 ? -19.328 8.055 9.797 1 94.44 197 MET A C 1
ATOM 1593 O O . MET A 1 197 ? -20.281 8.836 9.734 1 94.44 197 MET A O 1
ATOM 1597 N N . ILE A 1 198 ? -18.391 8.141 10.633 1 95.88 198 ILE A N 1
ATOM 1598 C CA . ILE A 1 198 ? -18.359 9.258 11.57 1 95.88 198 ILE A CA 1
ATOM 1599 C C . ILE A 1 198 ? -18.328 10.578 10.805 1 95.88 198 ILE A C 1
ATOM 1601 O O . ILE A 1 198 ? -19.109 11.484 11.086 1 95.88 198 ILE A O 1
ATOM 1605 N N . PHE A 1 199 ? -17.484 10.633 9.805 1 94.56 199 PHE A N 1
ATOM 1606 C CA . PHE A 1 199 ? -17.328 11.875 9.055 1 94.56 199 PHE A CA 1
ATOM 1607 C C . PHE A 1 199 ? -18.484 12.094 8.102 1 94.56 199 PHE A C 1
ATOM 1609 O O . PHE A 1 199 ? -18.734 13.219 7.664 1 94.56 199 PHE A O 1
ATOM 1616 N N . SER A 1 200 ? -19.188 11.062 7.797 1 92.19 200 SER A N 1
ATOM 1617 C CA . SER A 1 200 ? -20.312 11.18 6.875 1 92.19 200 SER A CA 1
ATOM 1618 C C . SER A 1 200 ? -21.578 11.656 7.598 1 92.19 200 SER A C 1
ATOM 1620 O O . SER A 1 200 ? -22.547 12.078 6.957 1 92.19 200 SER A O 1
ATOM 1622 N N . GLN A 1 201 ? -21.562 11.609 8.836 1 91.25 201 GLN A N 1
ATOM 1623 C CA . GLN A 1 201 ? -22.734 12.008 9.617 1 91.25 201 GLN A CA 1
ATOM 1624 C C . GLN A 1 201 ? -22.875 13.523 9.648 1 91.25 201 GLN A C 1
ATOM 1626 O O . GLN A 1 201 ? -21.875 14.25 9.766 1 91.25 201 GLN A O 1
ATOM 1631 N N . ARG A 1 202 ? -24.125 13.969 9.5 1 92.12 202 ARG A N 1
ATOM 1632 C CA . ARG A 1 202 ? -24.422 15.391 9.688 1 92.12 202 ARG A CA 1
ATOM 1633 C C . ARG A 1 202 ? -24.703 15.703 11.148 1 92.12 202 ARG A C 1
ATOM 1635 O O . ARG A 1 202 ? -25.812 15.5 11.633 1 92.12 202 ARG A O 1
ATOM 1642 N N . CYS A 1 203 ? -23.703 16.125 11.836 1 92.62 203 CYS A N 1
ATOM 1643 C CA . CYS A 1 203 ? -23.812 16.422 13.258 1 92.62 203 CYS A CA 1
ATOM 1644 C C . CYS A 1 203 ? -22.922 17.594 13.648 1 92.62 203 CYS A C 1
ATOM 1646 O O . CYS A 1 203 ? -22.25 18.172 12.797 1 92.62 203 CYS A O 1
ATOM 1648 N N . THR A 1 204 ? -23.047 17.984 14.875 1 95.5 204 THR A N 1
ATOM 1649 C CA . THR A 1 204 ? -22.25 19.094 15.375 1 95.5 204 THR A CA 1
ATOM 1650 C C . THR A 1 204 ? -20.828 18.656 15.695 1 95.5 204 THR A C 1
ATOM 1652 O O . THR A 1 204 ? -20.547 17.453 15.742 1 95.5 204 THR A O 1
ATOM 1655 N N . LYS A 1 205 ? -19.953 19.594 15.812 1 96.44 205 LYS A N 1
ATOM 1656 C CA . LYS A 1 205 ? -18.562 19.328 16.188 1 96.44 205 LYS A CA 1
ATOM 1657 C C . LYS A 1 205 ? -18.484 18.547 17.484 1 96.44 205 LYS A C 1
ATOM 1659 O O . LYS A 1 205 ? -17.672 17.641 17.625 1 96.44 205 LYS A O 1
ATOM 1664 N N . GLU A 1 206 ? -19.328 18.891 18.453 1 96.62 206 GLU A N 1
ATOM 1665 C CA . GLU A 1 206 ? -19.359 18.219 19.734 1 96.62 206 GLU A CA 1
ATOM 1666 C C . GLU A 1 206 ? -19.766 16.75 19.594 1 96.62 206 GLU A C 1
ATOM 1668 O O . GLU A 1 206 ? -19.172 15.867 20.219 1 96.62 206 GLU A O 1
ATOM 1673 N N . GLN A 1 207 ? -20.75 16.547 18.844 1 96.38 207 GLN A N 1
ATOM 1674 C CA . GLN A 1 207 ? -21.203 15.188 18.594 1 96.38 207 GLN A CA 1
ATOM 1675 C C . GLN A 1 207 ? -20.125 14.375 17.875 1 96.38 207 GLN A C 1
ATOM 1677 O O . GLN A 1 207 ? -19.938 13.195 18.156 1 96.38 207 GLN A O 1
ATOM 1682 N N . GLY A 1 208 ? -19.5 15 16.906 1 96.56 208 GLY A N 1
ATOM 1683 C CA . GLY A 1 208 ? -18.391 14.352 16.234 1 96.56 208 GLY A CA 1
ATOM 1684 C C . GLY A 1 208 ? -17.281 13.945 17.188 1 96.56 208 GLY A C 1
ATOM 1685 O O . GLY A 1 208 ? -16.672 12.883 17.031 1 96.56 208 GLY A O 1
ATOM 1686 N N . ALA A 1 209 ? -17.047 14.789 18.125 1 97.38 209 ALA A N 1
ATOM 1687 C CA . ALA A 1 209 ? -16.016 14.508 19.109 1 97.38 209 ALA A CA 1
ATOM 1688 C C . ALA A 1 209 ? -16.359 13.25 19.906 1 97.38 209 ALA A C 1
ATOM 1690 O O . ALA A 1 209 ? -15.484 12.422 20.188 1 97.38 209 ALA A O 1
ATOM 1691 N N . VAL A 1 210 ? -17.578 13.141 20.266 1 97.69 210 VAL A N 1
ATOM 1692 C CA . VAL A 1 210 ? -18.016 11.969 21.016 1 97.69 210 VAL A CA 1
ATOM 1693 C C . VAL A 1 210 ? -17.797 10.703 20.188 1 97.69 210 VAL A C 1
ATOM 1695 O O . VAL A 1 210 ? -17.266 9.711 20.703 1 97.69 210 VAL A O 1
ATOM 1698 N N . SER A 1 211 ? -18.219 10.734 18.984 1 97.44 211 SER A N 1
ATOM 1699 C CA . SER A 1 211 ? -18.047 9.594 18.078 1 97.44 211 SER A CA 1
ATOM 1700 C C . SER A 1 211 ? -16.578 9.25 17.875 1 97.44 211 SER A C 1
ATOM 1702 O O . SER A 1 211 ? -16.219 8.07 17.859 1 97.44 211 SER A O 1
ATOM 1704 N N . LEU A 1 212 ? -15.789 10.266 17.688 1 97.31 212 LEU A N 1
ATOM 1705 C CA . LEU A 1 212 ? -14.359 10.055 17.469 1 97.31 212 LEU A CA 1
ATOM 1706 C C . LEU A 1 212 ? -13.703 9.453 18.703 1 97.31 212 LEU A C 1
ATOM 1708 O O . LEU A 1 212 ? -12.836 8.586 18.594 1 97.31 212 LEU A O 1
ATOM 1712 N N . HIS A 1 213 ? -14.078 9.867 19.875 1 98.12 213 HIS A N 1
ATOM 1713 C CA . HIS A 1 213 ? -13.531 9.32 21.109 1 98.12 213 HIS A CA 1
ATOM 1714 C C . HIS A 1 213 ? -13.93 7.855 21.297 1 98.12 213 HIS A C 1
ATOM 1716 O O . HIS A 1 213 ? -13.125 7.047 21.766 1 98.12 213 HIS A O 1
ATOM 1722 N N . SER A 1 214 ? -15.164 7.582 20.938 1 98.06 214 SER A N 1
ATOM 1723 C CA . SER A 1 214 ? -15.586 6.184 20.938 1 98.06 214 SER A CA 1
ATOM 1724 C C . SER A 1 214 ? -14.727 5.355 19.984 1 98.06 214 SER A C 1
ATOM 1726 O O . SER A 1 214 ? -14.375 4.215 20.281 1 98.06 214 SER A O 1
ATOM 1728 N N . TRP A 1 215 ? -14.391 5.891 18.859 1 98.19 215 TRP A N 1
ATOM 1729 C CA . TRP A 1 215 ? -13.547 5.227 17.875 1 98.19 215 TRP A CA 1
ATOM 1730 C C . TRP A 1 215 ? -12.148 4.988 18.438 1 98.19 215 TRP A C 1
ATOM 1732 O O . TRP A 1 215 ? -11.586 3.902 18.266 1 98.19 215 TRP A O 1
ATOM 1742 N N . TYR A 1 216 ? -11.617 5.988 19.141 1 98 216 TYR A N 1
ATOM 1743 C CA . TYR A 1 216 ? -10.312 5.82 19.781 1 98 216 TYR A CA 1
ATOM 1744 C C . TYR A 1 216 ? -10.32 4.633 20.734 1 98 216 TYR A C 1
ATOM 1746 O O . TYR A 1 216 ? -9.359 3.861 20.781 1 98 216 TYR A O 1
ATOM 1754 N N . SER A 1 217 ? -11.367 4.504 21.438 1 98.31 217 SER A N 1
ATOM 1755 C CA . SER A 1 217 ? -11.492 3.42 22.406 1 98.31 217 SER A CA 1
ATOM 1756 C C . SER A 1 217 ? -11.492 2.061 21.719 1 98.31 217 SER A C 1
ATOM 1758 O O . SER A 1 217 ? -10.828 1.127 22.172 1 98.31 217 SER A O 1
ATOM 1760 N N . LYS A 1 218 ? -12.188 1.967 20.688 1 98.31 218 LYS A N 1
ATOM 1761 C CA . LYS A 1 218 ? -12.258 0.721 19.922 1 98.31 218 LYS A CA 1
ATOM 1762 C C . LYS A 1 218 ? -10.906 0.379 19.312 1 98.31 218 LYS A C 1
ATOM 1764 O O . LYS A 1 218 ? -10.539 -0.794 19.219 1 98.31 218 LYS A O 1
ATOM 1769 N N . VAL A 1 219 ? -10.203 1.383 18.828 1 98.31 219 VAL A N 1
ATOM 1770 C CA . VAL A 1 219 ? -8.859 1.188 18.312 1 98.31 219 VAL A CA 1
ATOM 1771 C C . VAL A 1 219 ? -7.953 0.637 19.406 1 98.31 219 VAL A C 1
ATOM 1773 O O . VAL A 1 219 ? -7.172 -0.289 19.172 1 98.31 219 VAL A O 1
ATOM 1776 N N . GLY A 1 220 ? -8.078 1.245 20.562 1 97.88 220 GLY A N 1
ATOM 1777 C CA . GLY A 1 220 ? -7.316 0.753 21.703 1 97.88 220 GLY A CA 1
ATOM 1778 C C . GLY A 1 220 ? -7.598 -0.703 22.016 1 97.88 220 GLY A C 1
ATOM 1779 O O . GLY A 1 220 ? -6.676 -1.464 22.328 1 97.88 220 GLY A O 1
ATOM 1780 N N . GLU A 1 221 ? -8.812 -1.142 21.969 1 98.25 221 GLU A N 1
ATOM 1781 C CA . GLU A 1 221 ? -9.219 -2.521 22.219 1 98.25 221 GLU A CA 1
ATOM 1782 C C . GLU A 1 221 ? -8.656 -3.467 21.172 1 98.25 221 GLU A C 1
ATOM 1784 O O . GLU A 1 221 ? -8.258 -4.59 21.484 1 98.25 221 GLU A O 1
ATOM 1789 N N . PHE A 1 222 ? -8.688 -2.996 19.938 1 97.62 222 PHE A N 1
ATOM 1790 C CA . PHE A 1 222 ? -8.133 -3.793 18.844 1 97.62 222 PHE A CA 1
ATOM 1791 C C . PHE A 1 222 ? -6.656 -4.086 19.078 1 97.62 222 PHE A C 1
ATOM 1793 O O . PHE A 1 222 ? -6.184 -5.191 18.812 1 97.62 222 PHE A O 1
ATOM 1800 N N . GLY A 1 223 ? -5.902 -3.061 19.547 1 97.06 223 GLY A N 1
ATOM 1801 C CA . GLY A 1 223 ? -4.527 -3.252 19.969 1 97.06 223 GLY A CA 1
ATOM 1802 C C . GLY A 1 223 ? -3.547 -3.338 18.812 1 97.06 223 GLY A C 1
ATOM 1803 O O . GLY A 1 223 ? -2.391 -3.717 19 1 97.06 223 GLY A O 1
ATOM 1804 N N . ASN A 1 224 ? -3.93 -3.051 17.656 1 96.88 224 ASN A N 1
ATOM 1805 C CA . ASN A 1 224 ? -3.035 -3.041 16.5 1 96.88 224 ASN A CA 1
ATOM 1806 C C . ASN A 1 224 ? -2.154 -1.796 16.484 1 96.88 224 ASN A C 1
ATOM 1808 O O . ASN A 1 224 ? -2.656 -0.674 16.594 1 96.88 224 ASN A O 1
ATOM 1812 N N . LYS A 1 225 ? -0.877 -1.995 16.312 1 95.88 225 LYS A N 1
ATOM 1813 C CA . LYS A 1 225 ? 0.082 -0.903 16.453 1 95.88 225 LYS A CA 1
ATOM 1814 C C . LYS A 1 225 ? -0.186 0.194 15.422 1 95.88 225 LYS A C 1
ATOM 1816 O O . LYS A 1 225 ? -0.138 1.382 15.75 1 95.88 225 LYS A O 1
ATOM 1821 N N . ALA A 1 226 ? -0.406 -0.192 14.18 1 95.81 226 ALA A N 1
ATOM 1822 C CA . ALA A 1 226 ? -0.633 0.787 13.117 1 95.81 226 ALA A CA 1
ATOM 1823 C C . ALA A 1 226 ? -1.857 1.646 13.422 1 95.81 226 ALA A C 1
ATOM 1825 O O . ALA A 1 226 ? -1.801 2.875 13.32 1 95.81 226 ALA A O 1
ATOM 1826 N N . PHE A 1 227 ? -2.92 1.05 13.828 1 97.5 227 PHE A N 1
ATOM 1827 C CA . PHE A 1 227 ? -4.145 1.771 14.148 1 97.5 227 PHE A CA 1
ATOM 1828 C C . PHE A 1 227 ? -3.945 2.658 15.375 1 97.5 227 PHE A C 1
ATOM 1830 O O . PHE A 1 227 ? -4.461 3.775 15.43 1 97.5 227 PHE A O 1
ATOM 1837 N N . ASN A 1 228 ? -3.195 2.162 16.312 1 96.94 228 ASN A N 1
ATOM 1838 C CA . ASN A 1 228 ? -2.912 2.963 17.5 1 96.94 228 ASN A CA 1
ATOM 1839 C C . ASN A 1 228 ? -2.1 4.207 17.156 1 96.94 228 ASN A C 1
ATOM 1841 O O . ASN A 1 228 ? -2.35 5.285 17.703 1 96.94 228 ASN A O 1
ATOM 1845 N N . ASP A 1 229 ? -1.147 4.031 16.328 1 95.38 229 ASP A N 1
ATOM 1846 C CA . ASP A 1 229 ? -0.348 5.176 15.898 1 95.38 229 ASP A CA 1
ATOM 1847 C C . ASP A 1 229 ? -1.212 6.207 15.18 1 95.38 229 ASP A C 1
ATOM 1849 O O . ASP A 1 229 ? -1.041 7.414 15.375 1 95.38 229 ASP A O 1
ATOM 1853 N N . ILE A 1 230 ? -2.096 5.73 14.344 1 95.12 230 ILE A N 1
ATOM 1854 C CA . ILE A 1 230 ? -2.99 6.617 13.609 1 95.12 230 ILE A CA 1
ATOM 1855 C C . ILE A 1 230 ? -3.877 7.379 14.594 1 95.12 230 ILE A C 1
ATOM 1857 O O . ILE A 1 230 ? -4.035 8.602 14.477 1 95.12 230 ILE A O 1
ATOM 1861 N N . ALA A 1 231 ? -4.402 6.66 15.547 1 96.06 231 ALA A N 1
ATOM 1862 C CA . ALA A 1 231 ? -5.266 7.266 16.562 1 96.06 231 ALA A CA 1
ATOM 1863 C C . ALA A 1 231 ? -4.516 8.328 17.359 1 96.06 231 ALA A C 1
ATOM 1865 O O . ALA A 1 231 ? -5.059 9.398 17.641 1 96.06 231 ALA A O 1
ATOM 1866 N N . ALA A 1 232 ? -3.309 8.055 17.672 1 93.69 232 ALA A N 1
ATOM 1867 C CA . ALA A 1 232 ? -2.494 9.008 18.422 1 93.69 232 ALA A CA 1
ATOM 1868 C C . ALA A 1 232 ? -2.275 10.289 17.625 1 93.69 232 ALA A C 1
ATOM 1870 O O . ALA A 1 232 ? -2.369 11.391 18.172 1 93.69 232 ALA A O 1
ATOM 1871 N N . ALA A 1 233 ? -1.991 10.102 16.391 1 90.12 233 ALA A N 1
ATOM 1872 C CA . ALA A 1 233 ? -1.784 11.25 15.516 1 90.12 233 ALA A CA 1
ATOM 1873 C C . ALA A 1 233 ? -3.062 12.07 15.375 1 90.12 233 ALA A C 1
ATOM 1875 O O . ALA A 1 233 ? -3.018 13.305 15.367 1 90.12 233 ALA A O 1
ATOM 1876 N N . MET A 1 234 ? -4.156 11.391 15.234 1 93.62 234 MET A N 1
ATOM 1877 C CA . MET A 1 234 ? -5.445 12.07 15.117 1 93.62 234 MET A CA 1
ATOM 1878 C C . MET A 1 234 ? -5.797 12.797 16.406 1 93.62 234 MET A C 1
ATOM 1880 O O . MET A 1 234 ? -6.289 13.93 16.375 1 93.62 234 MET A O 1
ATOM 1884 N N . TYR A 1 235 ? -5.52 12.148 17.469 1 93.69 235 TYR A N 1
ATOM 1885 C CA . TYR A 1 235 ? -5.828 12.742 18.766 1 93.69 235 TYR A CA 1
ATOM 1886 C C . TYR A 1 235 ? -5.039 14.031 18.984 1 93.69 235 TYR A C 1
ATOM 1888 O O . TYR A 1 235 ? -5.566 15.008 19.516 1 93.69 235 TYR A O 1
ATOM 1896 N N . ASP A 1 236 ? -3.832 14.008 18.547 1 90.94 236 ASP A N 1
ATOM 1897 C CA . ASP A 1 236 ? -2.939 15.156 18.688 1 90.94 236 ASP A CA 1
ATOM 1898 C C . ASP A 1 236 ? -3.52 16.391 18 1 90.94 236 ASP A C 1
ATOM 1900 O O . ASP A 1 236 ? -3.354 17.516 18.484 1 90.94 236 ASP A O 1
ATOM 1904 N N . ARG A 1 237 ? -4.191 16.156 16.875 1 92.06 237 ARG A N 1
ATOM 1905 C CA . ARG A 1 237 ? -4.746 17.266 16.094 1 92.06 237 ARG A CA 1
ATOM 1906 C C . ARG A 1 237 ? -6.27 17.172 16.016 1 92.06 237 ARG A C 1
ATOM 1908 O O . ARG A 1 237 ? -6.863 17.5 14.992 1 92.06 237 ARG A O 1
ATOM 1915 N N . GLU A 1 238 ? -6.812 16.75 17.031 1 94.31 238 GLU A N 1
ATOM 1916 C CA . GLU A 1 238 ? -8.227 16.391 17.031 1 94.31 238 GLU A CA 1
ATOM 1917 C C . GLU A 1 238 ? -9.109 17.594 16.766 1 94.31 238 GLU A C 1
ATOM 1919 O O . GLU A 1 238 ? -10.078 17.516 16.016 1 94.31 238 GLU A O 1
ATOM 1924 N N . ASP A 1 239 ? -8.742 18.75 17.375 1 94.94 239 ASP A N 1
ATOM 1925 C CA . ASP A 1 239 ? -9.547 19.953 17.203 1 94.94 239 ASP A CA 1
ATOM 1926 C C . ASP A 1 239 ? -9.625 20.359 15.742 1 94.94 239 ASP A C 1
ATOM 1928 O O . ASP A 1 239 ? -10.695 20.719 15.242 1 94.94 239 ASP A O 1
ATOM 1932 N N . GLU A 1 240 ? -8.531 20.281 15.078 1 95.25 240 GLU A N 1
ATOM 1933 C CA . GLU A 1 240 ? -8.469 20.656 13.664 1 95.25 240 GLU A CA 1
ATOM 1934 C C . GLU A 1 240 ? -9.211 19.641 12.797 1 95.25 240 GLU A C 1
ATOM 1936 O O . GLU A 1 240 ? -9.773 20 11.758 1 95.25 240 GLU A O 1
ATOM 1941 N N . ILE A 1 241 ? -9.227 18.391 13.211 1 95.75 241 ILE A N 1
ATOM 1942 C CA . ILE A 1 241 ? -9.969 17.359 12.508 1 95.75 241 ILE A CA 1
ATOM 1943 C C . ILE A 1 241 ? -11.469 17.594 12.672 1 95.75 241 ILE A C 1
ATOM 1945 O O . ILE A 1 241 ? -12.227 17.547 11.703 1 95.75 241 ILE A O 1
ATOM 1949 N N . LEU A 1 242 ? -11.867 17.984 13.852 1 96.56 242 LEU A N 1
ATOM 1950 C CA . LEU A 1 242 ? -13.273 18.141 14.188 1 96.56 242 LEU A CA 1
ATOM 1951 C C . LEU A 1 242 ? -13.844 19.422 13.562 1 96.56 242 LEU A C 1
ATOM 1953 O O . LEU A 1 242 ? -15.062 19.562 13.453 1 96.56 242 LEU A O 1
ATOM 1957 N N . ASN A 1 243 ? -12.938 20.344 13.172 1 96.38 243 ASN A N 1
ATOM 1958 C CA . ASN A 1 243 ? -13.391 21.531 12.469 1 96.38 243 ASN A CA 1
ATOM 1959 C C . ASN A 1 243 ? -14.125 21.188 11.18 1 96.38 243 ASN A C 1
ATOM 1961 O O . ASN A 1 243 ? -14.875 22 10.641 1 96.38 243 ASN A O 1
ATOM 1965 N N . TYR A 1 244 ? -13.938 19.969 10.68 1 95.38 244 TYR A N 1
ATOM 1966 C CA . TYR A 1 244 ? -14.664 19.484 9.5 1 95.38 244 TYR A CA 1
ATOM 1967 C C . TYR A 1 244 ? -16.172 19.594 9.711 1 95.38 244 TYR A C 1
ATOM 1969 O O . TYR A 1 244 ? -16.922 19.875 8.773 1 95.38 244 TYR A O 1
ATOM 1977 N N . PHE A 1 245 ? -16.609 19.422 10.898 1 95.94 245 PHE A N 1
ATOM 1978 C CA . PHE A 1 245 ? -18.031 19.328 11.188 1 95.94 245 PHE A CA 1
ATOM 1979 C C . PHE A 1 245 ? -18.688 20.703 11.195 1 95.94 245 PHE A C 1
ATOM 1981 O O . PHE A 1 245 ? -19.906 20.828 11.203 1 95.94 245 PHE A O 1
ATOM 1988 N N . VAL A 1 246 ? -17.844 21.719 11.203 1 94.94 246 VAL A N 1
ATOM 1989 C CA . VAL A 1 246 ? -18.359 23.078 11.227 1 94.94 246 VAL A CA 1
ATOM 1990 C C . VAL A 1 246 ? -18.891 23.453 9.844 1 94.94 246 VAL A C 1
ATOM 1992 O O . VAL A 1 246 ? -20.078 23.766 9.688 1 94.94 246 VAL A O 1
ATOM 1995 N N . ASN A 1 247 ? -18.062 23.328 8.797 1 91.81 247 ASN A N 1
ATOM 1996 C CA . ASN A 1 247 ? -18.453 23.719 7.445 1 91.81 247 ASN A CA 1
ATOM 1997 C C . ASN A 1 247 ? -18.359 22.547 6.469 1 91.81 247 ASN A C 1
ATOM 1999 O O . ASN A 1 247 ? -18.781 22.656 5.316 1 91.81 247 ASN A O 1
ATOM 2003 N N . ARG A 1 248 ? -17.75 21.422 6.898 1 92.12 248 ARG A N 1
ATOM 2004 C CA . ARG A 1 248 ? -17.547 20.234 6.086 1 92.12 248 ARG A CA 1
ATOM 2005 C C . ARG A 1 248 ? -16.688 20.531 4.863 1 92.12 248 ARG A C 1
ATOM 2007 O O . ARG A 1 248 ? -17.016 20.109 3.752 1 92.12 248 ARG A O 1
ATOM 2014 N N . SER A 1 249 ? -15.766 21.391 5.207 1 87 249 SER A N 1
ATOM 2015 C CA . SER A 1 249 ? -14.828 21.781 4.152 1 87 249 SER A CA 1
ATOM 2016 C C . SER A 1 249 ? -13.781 20.688 3.916 1 87 249 SER A C 1
ATOM 2018 O O . SER A 1 249 ? -13.305 20.062 4.867 1 87 249 SER A O 1
ATOM 2020 N N . THR A 1 250 ? -13.531 20.375 2.654 1 86 250 THR A N 1
ATOM 2021 C CA . THR A 1 250 ? -12.5 19.406 2.271 1 86 250 THR A CA 1
ATOM 2022 C C . THR A 1 250 ? -11.5 20.047 1.31 1 86 250 THR A C 1
ATOM 2024 O O . THR A 1 250 ? -11.656 21.203 0.917 1 86 250 THR A O 1
ATOM 2027 N N . ASN A 1 251 ? -10.445 19.234 0.984 1 82.12 251 ASN A N 1
ATOM 2028 C CA . ASN A 1 251 ? -9.422 19.734 0.068 1 82.12 251 ASN A CA 1
ATOM 2029 C C . ASN A 1 251 ? -9.781 19.438 -1.386 1 82.12 251 ASN A C 1
ATOM 2031 O O . ASN A 1 251 ? -8.922 19.469 -2.264 1 82.12 251 ASN A O 1
ATOM 2035 N N . ALA A 1 252 ? -10.977 19.125 -1.656 1 74.69 252 ALA A N 1
ATOM 2036 C CA . ALA A 1 252 ? -11.414 18.688 -2.982 1 74.69 252 ALA A CA 1
ATOM 2037 C C . ALA A 1 252 ? -11.102 19.75 -4.035 1 74.69 252 ALA A C 1
ATOM 2039 O O . ALA A 1 252 ? -10.625 19.438 -5.125 1 74.69 252 ALA A O 1
ATOM 2040 N N . SER A 1 253 ? -11.438 21.031 -3.703 1 71.19 253 SER A N 1
ATOM 2041 C CA . SER A 1 253 ? -11.211 22.109 -4.656 1 71.19 253 SER A CA 1
ATOM 2042 C C . SER A 1 253 ? -9.727 22.234 -5 1 71.19 253 SER A C 1
ATOM 2044 O O . SER A 1 253 ? -9.367 22.406 -6.168 1 71.19 253 SER A O 1
ATOM 2046 N N . ALA A 1 254 ? -8.922 22.156 -3.928 1 73.62 254 ALA A N 1
ATOM 2047 C CA . ALA A 1 254 ? -7.477 22.219 -4.145 1 73.62 254 ALA A CA 1
ATOM 2048 C C . ALA A 1 254 ? -6.988 21.047 -4.996 1 73.62 254 ALA A C 1
ATOM 2050 O O . ALA A 1 254 ? -6.141 21.234 -5.875 1 73.62 254 ALA A O 1
ATOM 2051 N N . GLU A 1 255 ? -7.527 19.922 -4.742 1 73.31 255 GLU A N 1
ATOM 2052 C CA . GLU A 1 255 ? -7.148 18.734 -5.488 1 73.31 255 GLU A CA 1
ATOM 2053 C C . GLU A 1 255 ? -7.578 18.828 -6.949 1 73.31 255 GLU A C 1
ATOM 2055 O O . GLU A 1 255 ? -6.852 18.406 -7.848 1 73.31 255 GLU A O 1
ATOM 2060 N N . SER A 1 256 ? -8.695 19.297 -7.09 1 69.38 256 SER A N 1
ATOM 2061 C CA . SER A 1 256 ? -9.172 19.5 -8.453 1 69.38 256 SER A CA 1
ATOM 2062 C C . SER A 1 256 ? -8.273 20.469 -9.211 1 69.38 256 SER A C 1
ATOM 2064 O O . SER A 1 256 ? -7.953 20.234 -10.383 1 69.38 256 SER A O 1
ATOM 2066 N N . LEU A 1 257 ? -7.992 21.562 -8.523 1 69.56 257 LEU A N 1
ATOM 2067 C CA . LEU A 1 257 ? -7.098 22.531 -9.125 1 69.56 257 LEU A CA 1
ATOM 2068 C C . LEU A 1 257 ? -5.75 21.906 -9.469 1 69.56 257 LEU A C 1
ATOM 2070 O O . LEU A 1 257 ? -5.203 22.156 -10.547 1 69.56 257 LEU A O 1
ATOM 2074 N N . ASN A 1 258 ? -5.219 21.156 -8.523 1 71.19 258 ASN A N 1
ATOM 2075 C CA . ASN A 1 258 ? -3.961 20.453 -8.773 1 71.19 258 ASN A CA 1
ATOM 2076 C C . ASN A 1 258 ? -4.055 19.547 -10 1 71.19 258 ASN A C 1
ATOM 2078 O O . ASN A 1 258 ? -3.115 19.469 -10.789 1 71.19 258 ASN A O 1
ATOM 2082 N N . ALA A 1 259 ? -5.113 18.891 -10.062 1 72.06 259 ALA A N 1
ATOM 2083 C CA . ALA A 1 259 ? -5.324 18 -11.211 1 72.06 259 ALA A CA 1
ATOM 2084 C C . ALA A 1 259 ? -5.355 18.781 -12.516 1 72.06 259 ALA A C 1
ATOM 2086 O O . ALA A 1 259 ? -4.793 18.359 -13.523 1 72.06 259 ALA A O 1
ATOM 2087 N N . LYS A 1 260 ? -6.023 19.875 -12.5 1 68.75 260 LYS A N 1
ATOM 2088 C CA . LYS A 1 260 ? -6.102 20.734 -13.68 1 68.75 260 LYS A CA 1
ATOM 2089 C C . LYS A 1 260 ? -4.727 21.266 -14.07 1 68.75 260 LYS A C 1
ATOM 2091 O O . LYS A 1 260 ? -4.383 21.297 -15.258 1 68.75 260 LYS A O 1
ATOM 2096 N N . ILE A 1 261 ? -3.994 21.625 -13.07 1 67.88 261 ILE A N 1
ATOM 2097 C CA . ILE A 1 261 ? -2.646 22.141 -13.305 1 67.88 261 ILE A CA 1
ATOM 2098 C C . ILE A 1 261 ? -1.772 21.031 -13.898 1 67.88 261 ILE A C 1
ATOM 2100 O O . ILE A 1 261 ? -1.009 21.266 -14.836 1 67.88 261 ILE A O 1
ATOM 2104 N N . LYS A 1 262 ? -1.951 19.875 -13.359 1 70.69 262 LYS A N 1
ATOM 2105 C CA . LYS A 1 262 ? -1.193 18.75 -13.875 1 70.69 262 LYS A CA 1
ATOM 2106 C C . LYS A 1 262 ? -1.562 18.453 -15.32 1 70.69 262 LYS A C 1
ATOM 2108 O O . LYS A 1 262 ? -0.69 18.156 -16.141 1 70.69 262 LYS A O 1
ATOM 2113 N N . HIS A 1 263 ? -2.793 18.469 -15.57 1 70.81 263 HIS A N 1
ATOM 2114 C CA . HIS A 1 263 ? -3.268 18.25 -16.938 1 70.81 263 HIS A CA 1
ATOM 2115 C C . HIS A 1 263 ? -2.732 19.312 -17.891 1 70.81 263 HIS A C 1
ATOM 2117 O O . HIS A 1 263 ? -2.311 19 -19 1 70.81 263 HIS A O 1
ATOM 2123 N N . PHE A 1 264 ? -2.822 20.484 -17.469 1 66.12 264 PHE A N 1
ATOM 2124 C CA . PHE A 1 264 ? -2.322 21.594 -18.266 1 66.12 264 PHE A CA 1
ATOM 2125 C C . PHE A 1 264 ? -0.832 21.438 -18.547 1 66.12 264 PHE A C 1
ATOM 2127 O O . PHE A 1 264 ? -0.372 21.688 -19.656 1 66.12 264 PHE A O 1
ATOM 2134 N N . ARG A 1 265 ? -0.138 21.047 -17.531 1 67.5 265 ARG A N 1
ATOM 2135 C CA . ARG A 1 265 ? 1.295 20.812 -17.672 1 67.5 265 ARG A CA 1
ATOM 2136 C C . ARG A 1 265 ? 1.57 19.688 -18.656 1 67.5 265 ARG A C 1
ATOM 2138 O O . ARG A 1 265 ? 2.518 19.75 -19.438 1 67.5 265 ARG A O 1
ATOM 2145 N N . ALA A 1 266 ? 0.804 18.672 -18.516 1 65.31 266 ALA A N 1
ATOM 2146 C CA . ALA A 1 266 ? 0.963 17.516 -19.406 1 65.31 266 ALA A CA 1
ATOM 2147 C C . ALA A 1 266 ? 0.729 17.922 -20.859 1 65.31 266 ALA A C 1
ATOM 2149 O O . ALA A 1 266 ? 1.382 17.391 -21.766 1 65.31 266 ALA A O 1
ATOM 2150 N N . GLN A 1 267 ? -0.131 18.781 -20.969 1 62.47 267 GLN A N 1
ATOM 2151 C CA . GLN A 1 267 ? -0.443 19.25 -22.312 1 62.47 267 GLN A CA 1
ATOM 2152 C C . GLN A 1 267 ? 0.687 20.109 -22.875 1 62.47 267 GLN A C 1
ATOM 2154 O O . GLN A 1 267 ? 0.862 20.203 -24.094 1 62.47 267 GLN A O 1
ATOM 2159 N N . LEU A 1 268 ? 1.165 20.891 -21.922 1 55.53 268 LEU A N 1
ATOM 2160 C CA . LEU A 1 268 ? 2.256 21.734 -22.375 1 55.53 268 LEU A CA 1
ATOM 2161 C C . LEU A 1 268 ? 3.531 20.922 -22.578 1 55.53 268 LEU A C 1
ATOM 2163 O O . LEU A 1 268 ? 4.609 21.5 -22.781 1 55.53 268 LEU A O 1
ATOM 2167 N N . ARG A 1 269 ? 3.455 19.734 -22.5 1 50.44 269 ARG A N 1
ATOM 2168 C CA . ARG A 1 269 ? 4.59 18.875 -22.828 1 50.44 269 ARG A CA 1
ATOM 2169 C C . ARG A 1 269 ? 5.375 19.438 -24.016 1 50.44 269 ARG A C 1
ATOM 2171 O O . ARG A 1 269 ? 4.785 19.844 -25.031 1 50.44 269 ARG A O 1
ATOM 2178 N N . GLY A 1 270 ? 6.68 20.062 -23.906 1 48.78 270 GLY A N 1
ATOM 2179 C CA . GLY A 1 270 ? 7.664 20.641 -24.812 1 48.78 270 GLY A CA 1
ATOM 2180 C C . GLY A 1 270 ? 7.852 22.141 -24.594 1 48.78 270 GLY A C 1
ATOM 2181 O O . GLY A 1 270 ? 8.844 22.703 -25.047 1 48.78 270 GLY A O 1
ATOM 2182 N N . ILE A 1 271 ? 6.836 22.891 -24.391 1 48.62 271 ILE A N 1
ATOM 2183 C CA . ILE A 1 271 ? 7.051 24.344 -24.391 1 48.62 271 ILE A CA 1
ATOM 2184 C C . ILE A 1 271 ? 7.473 24.797 -23 1 48.62 271 ILE A C 1
ATOM 2186 O O . ILE A 1 271 ? 6.672 24.781 -22.062 1 48.62 271 ILE A O 1
ATOM 2190 N N . ILE A 1 272 ? 8.57 24.625 -22.516 1 50.16 272 ILE A N 1
ATOM 2191 C CA . ILE A 1 272 ? 9.367 24.641 -21.281 1 50.16 272 ILE A CA 1
ATOM 2192 C C . ILE A 1 272 ? 9.273 26 -20.625 1 50.16 272 ILE A C 1
ATOM 2194 O O . ILE A 1 272 ? 9.883 26.234 -19.578 1 50.16 272 ILE A O 1
ATOM 2198 N N . ASP A 1 273 ? 8.797 27.125 -21.109 1 53.19 273 ASP A N 1
ATOM 2199 C CA . ASP A 1 273 ? 9.07 28.312 -20.312 1 53.19 273 ASP A CA 1
ATOM 2200 C C . ASP A 1 273 ? 8.219 28.328 -19.047 1 53.19 273 ASP A C 1
ATOM 2202 O O . ASP A 1 273 ? 6.996 28.453 -19.109 1 53.19 273 ASP A O 1
ATOM 2206 N N . ARG A 1 274 ? 8.734 27.859 -17.922 1 57.78 274 ARG A N 1
ATOM 2207 C CA . ARG A 1 274 ? 8.148 27.812 -16.594 1 57.78 274 ARG A CA 1
ATOM 2208 C C . ARG A 1 274 ? 7.371 29.094 -16.297 1 57.78 274 ARG A C 1
ATOM 2210 O O . ARG A 1 274 ? 6.289 29.047 -15.703 1 57.78 274 ARG A O 1
ATOM 2217 N N . LYS A 1 275 ? 7.988 30.203 -16.641 1 54.62 275 LYS A N 1
ATOM 2218 C CA . LYS A 1 275 ? 7.367 31.5 -16.391 1 54.62 275 LYS A CA 1
ATOM 2219 C C . LYS A 1 275 ? 6.051 31.625 -17.156 1 54.62 275 LYS A C 1
ATOM 2221 O O . LYS A 1 275 ? 5.066 32.156 -16.625 1 54.62 275 LYS A O 1
ATOM 2226 N N . PHE A 1 276 ? 6.176 31.125 -18.266 1 53.47 276 PHE A N 1
ATOM 2227 C CA . PHE A 1 276 ? 4.973 31.188 -19.094 1 53.47 276 PHE A CA 1
ATOM 2228 C C . PHE A 1 276 ? 3.902 30.25 -18.547 1 53.47 276 PHE A C 1
ATOM 2230 O O . PHE A 1 276 ? 2.717 30.578 -18.547 1 53.47 276 PHE A O 1
ATOM 2237 N N . PHE A 1 277 ? 4.352 29.219 -18.062 1 58.38 277 PHE A N 1
ATOM 2238 C CA . PHE A 1 277 ? 3.443 28.25 -17.469 1 58.38 277 PHE A CA 1
ATOM 2239 C C . PHE A 1 277 ? 2.709 28.844 -16.281 1 58.38 277 PHE A C 1
ATOM 2241 O O . PHE A 1 277 ? 1.484 28.75 -16.188 1 58.38 277 PHE A O 1
ATOM 2248 N N . LEU A 1 278 ? 3.469 29.469 -15.5 1 59.84 278 LEU A N 1
ATOM 2249 C CA . LEU A 1 278 ? 2.891 30.078 -14.305 1 59.84 278 LEU A CA 1
ATOM 2250 C C . LEU A 1 278 ? 1.975 31.234 -14.68 1 59.84 278 LEU A C 1
ATOM 2252 O O . LEU A 1 278 ? 0.919 31.422 -14.062 1 59.84 278 LEU A O 1
ATOM 2256 N N . PHE A 1 279 ? 2.482 31.875 -15.711 1 54 279 PHE A N 1
ATOM 2257 C CA . PHE A 1 279 ? 1.693 33 -16.203 1 54 279 PHE A CA 1
ATOM 2258 C C . PHE A 1 279 ? 0.355 32.531 -16.75 1 54 279 PHE A C 1
ATOM 2260 O O . PHE A 1 279 ? -0.688 33.094 -16.469 1 54 279 PHE A O 1
ATOM 2267 N N . ARG A 1 280 ? 0.402 31.5 -17.438 1 53.06 280 ARG A N 1
ATOM 2268 C CA . ARG A 1 280 ? -0.822 30.984 -18.031 1 53.06 280 ARG A CA 1
ATOM 2269 C C . ARG A 1 280 ? -1.758 30.406 -16.984 1 53.06 280 ARG A C 1
ATOM 2271 O O . ARG A 1 280 ? -2.979 30.562 -17.078 1 53.06 280 ARG A O 1
ATOM 2278 N N . LEU A 1 281 ? -1.137 29.828 -16.078 1 60.59 281 LEU A N 1
ATOM 2279 C CA . LEU A 1 281 ? -1.923 29.266 -14.984 1 60.59 281 LEU A CA 1
ATOM 2280 C C . LEU A 1 281 ? -2.65 30.359 -14.219 1 60.59 281 LEU A C 1
ATOM 2282 O O . LEU A 1 281 ? -3.826 30.219 -13.883 1 60.59 281 LEU A O 1
ATOM 2286 N N . MET A 1 282 ? -1.909 31.438 -14.039 1 58.94 282 MET A N 1
ATOM 2287 C CA . MET A 1 282 ? -2.486 32.562 -13.32 1 58.94 282 MET A CA 1
ATOM 2288 C C . MET A 1 282 ? -3.592 33.219 -14.141 1 58.94 282 MET A C 1
ATOM 2290 O O . MET A 1 282 ? -4.602 33.656 -13.594 1 58.94 282 MET A O 1
ATOM 2294 N N . LYS A 1 283 ? -3.316 33.188 -15.391 1 53.75 283 LYS A N 1
ATOM 2295 C CA . LYS A 1 283 ? -4.289 33.844 -16.266 1 53.75 283 LYS A CA 1
ATOM 2296 C C . LYS A 1 283 ? -5.586 33.062 -16.344 1 53.75 283 LYS A C 1
ATOM 2298 O O . LYS A 1 283 ? -6.672 33.625 -16.422 1 53.75 283 LYS A O 1
ATOM 2303 N N . ILE A 1 284 ? -5.398 31.828 -16.266 1 51.38 284 ILE A N 1
ATOM 2304 C CA . ILE A 1 284 ? -6.574 30.984 -16.422 1 51.38 284 ILE A CA 1
ATOM 2305 C C . ILE A 1 284 ? -7.301 30.859 -15.086 1 51.38 284 ILE A C 1
ATOM 2307 O O . ILE A 1 284 ? -8.531 30.938 -15.023 1 51.38 284 ILE A O 1
ATOM 2311 N N . TYR A 1 285 ? -6.527 30.812 -14.047 1 54.47 285 TYR A N 1
ATOM 2312 C CA . TYR A 1 285 ? -7.203 30.406 -12.828 1 54.47 285 TYR A CA 1
ATOM 2313 C C . TYR A 1 285 ? -7.156 31.516 -11.773 1 54.47 285 TYR A C 1
ATOM 2315 O O . TYR A 1 285 ? -7.754 31.375 -10.703 1 54.47 285 TYR A O 1
ATOM 2323 N N . ALA A 1 286 ? -6.352 32.594 -11.914 1 53.62 286 ALA A N 1
ATOM 2324 C CA . ALA A 1 286 ? -6.305 33.719 -10.984 1 53.62 286 ALA A CA 1
ATOM 2325 C C . ALA A 1 286 ? -7.398 34.719 -11.297 1 53.62 286 ALA A C 1
ATOM 2327 O O . ALA A 1 286 ? -7.797 34.875 -12.453 1 53.62 286 ALA A O 1
ATOM 2328 N N . MET B 1 1 ? -11.039 -7.355 -14.141 1 34.22 1 MET B N 1
ATOM 2329 C CA . MET B 1 1 ? -12.008 -6.543 -14.867 1 34.22 1 MET B CA 1
ATOM 2330 C C . MET B 1 1 ? -12.805 -5.66 -13.922 1 34.22 1 MET B C 1
ATOM 2332 O O . MET B 1 1 ? -12.914 -5.961 -12.727 1 34.22 1 MET B O 1
ATOM 2336 N N . SER B 1 2 ? -13.078 -4.496 -14.359 1 37.84 2 SER B N 1
ATOM 2337 C CA . SER B 1 2 ? -13.656 -3.479 -13.492 1 37.84 2 SER B CA 1
ATOM 2338 C C . SER B 1 2 ? -14.672 -4.086 -12.523 1 37.84 2 SER B C 1
ATOM 2340 O O . SER B 1 2 ? -14.828 -3.609 -11.398 1 37.84 2 SER B O 1
ATOM 2342 N N . THR B 1 3 ? -15.719 -4.75 -13.141 1 42.12 3 THR B N 1
ATOM 2343 C CA . THR B 1 3 ? -16.875 -5.094 -12.328 1 42.12 3 THR B CA 1
ATOM 2344 C C . THR B 1 3 ? -16.625 -6.371 -11.523 1 42.12 3 THR B C 1
ATOM 2346 O O . THR B 1 3 ? -17.562 -7.078 -11.156 1 42.12 3 THR B O 1
ATOM 2349 N N . GLY B 1 4 ? -15.539 -6.656 -11.164 1 48.44 4 GLY B N 1
ATOM 2350 C CA . GLY B 1 4 ? -15.32 -7.734 -10.211 1 48.44 4 GLY B CA 1
ATOM 2351 C C . GLY B 1 4 ? -15.219 -9.102 -10.867 1 48.44 4 GLY B C 1
ATOM 2352 O O . GLY B 1 4 ? -14.945 -10.094 -10.203 1 48.44 4 GLY B O 1
ATOM 2353 N N . GLU B 1 5 ? -15.594 -9.125 -12.141 1 52.12 5 GLU B N 1
ATOM 2354 C CA . GLU B 1 5 ? -15.5 -10.461 -12.727 1 52.12 5 GLU B CA 1
ATOM 2355 C C . GLU B 1 5 ? -14.086 -10.75 -13.219 1 52.12 5 GLU B C 1
ATOM 2357 O O . GLU B 1 5 ? -13.453 -9.898 -13.836 1 52.12 5 GLU B O 1
ATOM 2362 N N . VAL B 1 6 ? -13.539 -11.805 -12.68 1 57.25 6 VAL B N 1
ATOM 2363 C CA . VAL B 1 6 ? -12.18 -12.203 -13.023 1 57.25 6 VAL B CA 1
ATOM 2364 C C . VAL B 1 6 ? -12.219 -13.305 -14.078 1 57.25 6 VAL B C 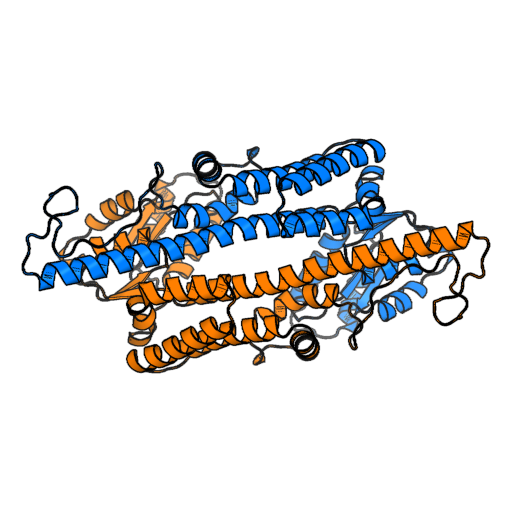1
ATOM 2366 O O . VAL B 1 6 ? -13.094 -14.172 -14.055 1 57.25 6 VAL B O 1
ATOM 2369 N N . TYR B 1 7 ? -11.547 -13.039 -15.25 1 62.31 7 TYR B N 1
ATOM 2370 C CA . TYR B 1 7 ? -11.398 -14.031 -16.297 1 62.31 7 TYR B CA 1
ATOM 2371 C C . TYR B 1 7 ? -9.984 -14.602 -16.312 1 62.31 7 TYR B C 1
ATOM 2373 O O . TYR B 1 7 ? -9.023 -13.906 -15.969 1 62.31 7 TYR B O 1
ATOM 2381 N N . THR B 1 8 ? -9.945 -15.859 -16.594 1 66.06 8 THR B N 1
ATOM 2382 C CA . THR B 1 8 ? -8.656 -16.5 -16.875 1 66.06 8 THR B CA 1
ATOM 2383 C C . THR B 1 8 ? -8.398 -16.547 -18.375 1 66.06 8 THR B C 1
ATOM 2385 O O . THR B 1 8 ? -9.25 -17 -19.141 1 66.06 8 THR B O 1
ATOM 2388 N N . ILE B 1 9 ? -7.324 -15.953 -18.828 1 65 9 ILE B N 1
ATOM 2389 C CA . ILE B 1 9 ? -6.973 -15.898 -20.25 1 65 9 ILE B CA 1
ATOM 2390 C C . ILE B 1 9 ? -5.723 -16.734 -20.5 1 65 9 ILE B C 1
ATOM 2392 O O . ILE B 1 9 ? -4.719 -16.594 -19.797 1 65 9 ILE B O 1
ATOM 2396 N N . ALA B 1 10 ? -5.852 -17.719 -21.375 1 67.88 10 ALA B N 1
ATOM 2397 C CA . ALA B 1 10 ? -4.707 -18.484 -21.859 1 67.88 10 ALA B CA 1
ATOM 2398 C C . ALA B 1 10 ? -4.328 -18.047 -23.281 1 67.88 10 ALA B C 1
ATOM 2400 O O . ALA B 1 10 ? -5.184 -17.969 -24.156 1 67.88 10 ALA B O 1
ATOM 2401 N N . SER B 1 11 ? -3.094 -17.578 -23.438 1 66.88 11 SER B N 1
ATOM 2402 C CA . SER B 1 11 ? -2.676 -17.094 -24.734 1 66.88 11 SER B CA 1
ATOM 2403 C C . SER B 1 11 ? -1.37 -17.734 -25.188 1 66.88 11 SER B C 1
ATOM 2405 O O . SER B 1 11 ? -0.601 -18.234 -24.359 1 66.88 11 SER B O 1
ATOM 2407 N N . ASN B 1 12 ? -1.325 -17.906 -26.469 1 66.81 12 ASN B N 1
ATOM 2408 C CA . ASN B 1 12 ? -0.104 -18.406 -27.094 1 66.81 12 ASN B CA 1
ATOM 2409 C C . ASN B 1 12 ? 0.846 -17.266 -27.453 1 66.81 12 ASN B C 1
ATOM 2411 O O . ASN B 1 12 ? 0.526 -16.422 -28.297 1 66.81 12 ASN B O 1
ATOM 2415 N N . LYS B 1 13 ? 1.972 -17.172 -26.844 1 65.62 13 LYS B N 1
ATOM 2416 C CA . LYS B 1 13 ? 2.934 -16.078 -27 1 65.62 13 LYS B CA 1
ATOM 2417 C C . LYS B 1 13 ? 3.5 -16.062 -28.422 1 65.62 13 LYS B C 1
ATOM 2419 O O . LYS B 1 13 ? 3.867 -15.008 -28.938 1 65.62 13 LYS B O 1
ATOM 2424 N N . ASP B 1 14 ? 3.553 -17.266 -29.016 1 61.5 14 ASP B N 1
ATOM 2425 C CA . ASP B 1 14 ? 4.195 -17.375 -30.328 1 61.5 14 ASP B CA 1
ATOM 2426 C C . ASP B 1 14 ? 3.395 -16.641 -31.391 1 61.5 14 ASP B C 1
ATOM 2428 O O . ASP B 1 14 ? 3.928 -16.297 -32.469 1 61.5 14 ASP B O 1
ATOM 2432 N N . ALA B 1 15 ? 2.133 -16.422 -31 1 60.12 15 ALA B N 1
ATOM 2433 C CA . ALA B 1 15 ? 1.271 -15.773 -32 1 60.12 15 ALA B CA 1
ATOM 2434 C C . ALA B 1 15 ? 1.4 -14.258 -31.922 1 60.12 15 ALA B C 1
ATOM 2436 O O . ALA B 1 15 ? 0.842 -13.547 -32.781 1 60.12 15 ALA B O 1
ATOM 2437 N N . HIS B 1 16 ? 2.238 -13.664 -31.141 1 56.34 16 HIS B N 1
ATOM 2438 C CA . HIS B 1 16 ? 2.602 -12.258 -31 1 56.34 16 HIS B CA 1
ATOM 2439 C C . HIS B 1 16 ? 1.367 -11.367 -31.047 1 56.34 16 HIS B C 1
ATOM 2441 O O . HIS B 1 16 ? 1.366 -10.344 -31.75 1 56.34 16 HIS B O 1
ATOM 2447 N N . GLY B 1 17 ? 0.383 -11.766 -30.391 1 54.56 17 GLY B N 1
ATOM 2448 C CA . GLY B 1 17 ? -0.801 -10.93 -30.25 1 54.56 17 GLY B CA 1
ATOM 2449 C C . GLY B 1 17 ? -1.724 -10.992 -31.453 1 54.56 17 GLY B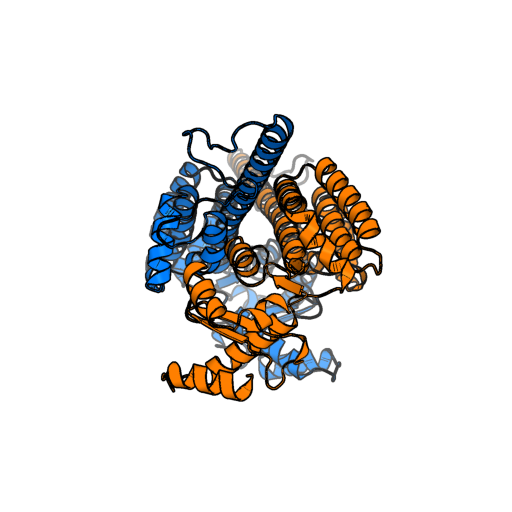 C 1
ATOM 2450 O O . GLY B 1 17 ? -2.678 -10.211 -31.547 1 54.56 17 GLY B O 1
ATOM 2451 N N . ARG B 1 18 ? -1.299 -11.82 -32.438 1 55.41 18 ARG B N 1
ATOM 2452 C CA . ARG B 1 18 ? -2.082 -11.922 -33.656 1 55.41 18 ARG B CA 1
ATOM 2453 C C . ARG B 1 18 ? -3.057 -13.094 -33.594 1 55.41 18 ARG B C 1
ATOM 2455 O O . ARG B 1 18 ? -3.35 -13.602 -32.5 1 55.41 18 ARG B O 1
ATOM 2462 N N . LYS B 1 19 ? -3.676 -13.312 -34.75 1 53.34 19 LYS B N 1
ATOM 2463 C CA . LYS B 1 19 ? -4.605 -14.43 -34.906 1 53.34 19 LYS B CA 1
ATOM 2464 C C . LYS B 1 19 ? -4.027 -15.703 -34.281 1 53.34 19 LYS B C 1
ATOM 2466 O O . LYS B 1 19 ? -2.857 -16.031 -34.5 1 53.34 19 LYS B O 1
ATOM 2471 N N . GLY B 1 20 ? -4.734 -16.297 -33.188 1 52.72 20 GLY B N 1
ATOM 2472 C CA . GLY B 1 20 ? -4.297 -17.531 -32.562 1 52.72 20 GLY B CA 1
ATOM 2473 C C . GLY B 1 20 ? -3.688 -17.297 -31.188 1 52.72 20 GLY B C 1
ATOM 2474 O O . GLY B 1 20 ? -3.309 -18.234 -30.5 1 52.72 20 GLY B O 1
ATOM 2475 N N . CYS B 1 21 ? -3.686 -16.125 -30.75 1 60 21 CYS B N 1
ATOM 2476 C CA . CYS B 1 21 ? -3.02 -15.781 -29.5 1 60 21 CYS B CA 1
ATOM 2477 C C . CYS B 1 21 ? -3.881 -16.156 -28.297 1 60 21 CYS B C 1
ATOM 2479 O O . CYS B 1 21 ? -3.379 -16.688 -27.312 1 60 21 CYS B O 1
ATOM 2481 N N . LEU B 1 22 ? -5.172 -16.062 -28.5 1 62.72 22 LEU B N 1
ATOM 2482 C CA . LEU B 1 22 ? -6.066 -16.344 -27.391 1 62.72 22 LEU B CA 1
ATOM 2483 C C . LEU B 1 22 ? -6.504 -17.812 -27.391 1 62.72 22 LEU B C 1
ATOM 2485 O O . LEU B 1 22 ? -7.156 -18.266 -28.328 1 62.72 22 LEU B O 1
ATOM 2489 N N . ILE B 1 23 ? -6.043 -18.531 -26.469 1 66.06 23 ILE B N 1
ATOM 2490 C CA . ILE B 1 23 ? -6.359 -19.953 -26.391 1 66.06 23 ILE B CA 1
ATOM 2491 C C . ILE B 1 23 ? -7.699 -20.156 -25.688 1 66.06 23 ILE B C 1
ATOM 2493 O O . ILE B 1 23 ? -8.547 -20.922 -26.156 1 66.06 23 ILE B O 1
ATOM 2497 N N . ALA B 1 24 ? -7.906 -19.5 -24.578 1 67.5 24 ALA B N 1
ATOM 2498 C CA . ALA B 1 24 ? -9.148 -19.688 -23.828 1 67.5 24 ALA B CA 1
ATOM 2499 C C . ALA B 1 24 ? -9.398 -18.5 -22.891 1 67.5 24 ALA B C 1
ATOM 2501 O O . ALA B 1 24 ? -8.453 -17.875 -22.422 1 67.5 24 ALA B O 1
ATOM 2502 N N . VAL B 1 25 ? -10.617 -18.125 -22.891 1 66.69 25 VAL B N 1
ATOM 2503 C CA . VAL B 1 25 ? -11.086 -17.172 -21.875 1 66.69 25 VAL B CA 1
ATOM 2504 C C . VAL B 1 25 ? -12.141 -17.844 -21 1 66.69 25 VAL B C 1
ATOM 2506 O O . VAL B 1 25 ? -13.172 -18.312 -21.5 1 66.69 25 VAL B O 1
ATOM 2509 N N . VAL B 1 26 ? -11.742 -18.062 -19.828 1 68.81 26 VAL B N 1
ATOM 2510 C CA . VAL B 1 26 ? -12.648 -18.734 -18.906 1 68.81 26 VAL B CA 1
ATOM 2511 C C . VAL B 1 26 ? -13.133 -17.734 -17.844 1 68.81 26 VAL B C 1
ATOM 2513 O O . VAL B 1 26 ? -12.328 -16.984 -17.281 1 68.81 26 VAL B O 1
ATOM 2516 N N . LYS B 1 27 ? -14.469 -17.719 -17.734 1 65.88 27 LYS B N 1
ATOM 2517 C CA . LYS B 1 27 ? -15.031 -16.859 -16.703 1 65.88 27 LYS B CA 1
ATOM 2518 C C . LYS B 1 27 ? -14.695 -17.391 -15.305 1 65.88 27 LYS B C 1
ATOM 2520 O O . LYS B 1 27 ? -14.914 -18.578 -15.016 1 65.88 27 LYS B O 1
ATOM 2525 N N . GLY B 1 28 ? -14.234 -16.516 -14.57 1 65.81 28 GLY B N 1
ATOM 2526 C CA . GLY B 1 28 ? -13.93 -16.875 -13.195 1 65.81 28 GLY B CA 1
ATOM 2527 C C . GLY B 1 28 ? -12.5 -17.328 -13 1 65.81 28 GLY B C 1
ATOM 2528 O O . GLY B 1 28 ? -11.719 -17.359 -13.953 1 65.81 28 GLY B O 1
ATOM 2529 N N . THR B 1 29 ? -12.188 -17.625 -11.727 1 65.25 29 THR B N 1
ATOM 2530 C CA . THR B 1 29 ? -10.805 -17.984 -11.406 1 65.25 29 THR B CA 1
ATOM 2531 C C . THR B 1 29 ? -10.742 -19.359 -10.742 1 65.25 29 THR B C 1
ATOM 2533 O O . THR B 1 29 ? -9.68 -19.781 -10.297 1 65.25 29 THR B O 1
ATOM 2536 N N . LYS B 1 30 ? -11.875 -20.016 -10.836 1 76.12 30 LYS B N 1
ATOM 2537 C CA . LYS B 1 30 ? -11.852 -21.344 -10.234 1 76.12 30 LYS B CA 1
ATOM 2538 C C . LYS B 1 30 ? -11.023 -22.312 -11.078 1 76.12 30 LYS B C 1
ATOM 2540 O O . LYS B 1 30 ? -11.273 -22.469 -12.281 1 76.12 30 LYS B O 1
ATOM 2545 N N . ALA B 1 31 ? -10.102 -22.891 -10.375 1 81.44 31 ALA B N 1
ATOM 2546 C CA . ALA B 1 31 ? -9.18 -23.781 -11.07 1 81.44 31 ALA B CA 1
ATOM 2547 C C . ALA B 1 31 ? -9.938 -24.891 -11.781 1 81.44 31 ALA B C 1
ATOM 2549 O O . ALA B 1 31 ? -9.625 -25.234 -12.93 1 81.44 31 ALA B O 1
ATOM 2550 N N . LYS B 1 32 ? -10.938 -25.375 -11.125 1 83.38 32 LYS B N 1
ATOM 2551 C CA . LYS B 1 32 ? -11.688 -26.5 -11.688 1 83.38 32 LYS B CA 1
ATOM 2552 C C . LYS B 1 32 ? -12.344 -26.109 -13.008 1 83.38 32 LYS B C 1
ATOM 2554 O O . LYS B 1 32 ? -12.328 -26.891 -13.969 1 83.38 32 LYS B O 1
ATOM 2559 N N . ASP B 1 33 ? -12.867 -24.938 -13.07 1 82.31 33 ASP B N 1
ATOM 2560 C CA . ASP B 1 33 ? -13.547 -24.484 -14.273 1 82.31 33 ASP B CA 1
ATOM 2561 C C . ASP B 1 33 ? -12.555 -24.219 -15.398 1 82.31 33 ASP B C 1
ATOM 2563 O O . ASP B 1 33 ? -12.828 -24.531 -16.562 1 82.31 33 ASP B O 1
ATOM 2567 N N . VAL B 1 34 ? -11.484 -23.703 -15.055 1 83.44 34 VAL B N 1
ATOM 2568 C CA . VAL B 1 34 ? -10.469 -23.391 -16.047 1 83.44 34 VAL B CA 1
ATOM 2569 C C . VAL B 1 34 ? -9.875 -24.672 -16.609 1 83.44 34 VAL B C 1
ATOM 2571 O O . VAL B 1 34 ? -9.672 -24.797 -17.828 1 83.44 34 VAL B O 1
ATOM 2574 N N . ILE B 1 35 ? -9.664 -25.594 -15.75 1 88 35 ILE B N 1
ATOM 2575 C CA . ILE B 1 35 ? -9.117 -26.875 -16.172 1 88 35 ILE B CA 1
ATOM 2576 C C . ILE B 1 35 ? -10.086 -27.578 -17.109 1 88 35 ILE B C 1
ATOM 2578 O O . ILE B 1 35 ? -9.688 -28.094 -18.156 1 88 35 ILE B O 1
ATOM 2582 N N . LYS B 1 36 ? -11.359 -27.531 -16.75 1 87.12 36 LYS B N 1
ATOM 2583 C CA . LYS B 1 36 ? -12.375 -28.141 -17.594 1 87.12 36 LYS B CA 1
ATOM 2584 C C . LYS B 1 36 ? -12.367 -27.531 -19 1 87.12 36 LYS B C 1
ATOM 2586 O O . LYS B 1 36 ? -12.492 -28.234 -20 1 87.12 36 LYS B O 1
ATOM 2591 N N . ALA B 1 37 ? -12.227 -26.266 -19.047 1 83.75 37 ALA B N 1
ATOM 2592 C CA . ALA B 1 37 ? -12.219 -25.562 -20.328 1 83.75 37 ALA B CA 1
ATOM 2593 C C . ALA B 1 37 ? -10.961 -25.891 -21.125 1 83.75 37 ALA B C 1
ATOM 2595 O O . ALA B 1 37 ? -11.031 -26.125 -22.344 1 83.75 37 ALA B O 1
ATOM 2596 N N . LEU B 1 38 ? -9.836 -26.016 -20.531 1 86.5 38 LEU B N 1
ATOM 2597 C CA . LEU B 1 38 ? -8.562 -26.219 -21.203 1 86.5 38 LEU B CA 1
ATOM 2598 C C . LEU B 1 38 ? -8.398 -27.672 -21.641 1 86.5 38 LEU B C 1
ATOM 2600 O O . LEU B 1 38 ? -7.703 -27.953 -22.609 1 86.5 38 LEU B O 1
ATOM 2604 N N . MET B 1 39 ? -9.117 -28.453 -20.953 1 90.44 39 MET B N 1
ATOM 2605 C CA . MET B 1 39 ? -9.016 -29.875 -21.266 1 90.44 39 MET B CA 1
ATOM 2606 C C . MET B 1 39 ? -9.766 -30.203 -22.547 1 90.44 39 MET B C 1
ATOM 2608 O O . MET B 1 39 ? -9.602 -31.281 -23.109 1 90.44 39 MET B O 1
ATOM 2612 N N . LYS B 1 40 ? -10.477 -29.203 -23 1 87.69 40 LYS B N 1
ATOM 2613 C CA . LYS B 1 40 ? -11.141 -29.375 -24.297 1 87.69 40 LYS B CA 1
ATOM 2614 C C . LYS B 1 40 ? -10.141 -29.25 -25.438 1 87.69 40 LYS B C 1
ATOM 2616 O O . LYS B 1 40 ? -10.422 -29.688 -26.562 1 87.69 40 LYS B O 1
ATOM 2621 N N . ILE B 1 41 ? -9.031 -28.75 -25.234 1 84.81 41 ILE B N 1
ATOM 2622 C CA . ILE B 1 41 ? -7.957 -28.703 -26.219 1 84.81 41 ILE B CA 1
ATOM 2623 C C . ILE B 1 41 ? -7.391 -30.109 -26.422 1 84.81 41 ILE B C 1
ATOM 2625 O O . ILE B 1 41 ? -7.141 -30.844 -25.453 1 84.81 41 ILE B O 1
ATOM 2629 N N . PRO B 1 42 ? -7.164 -30.453 -27.672 1 89.75 42 PRO B N 1
ATOM 2630 C CA . PRO B 1 42 ? -6.625 -31.797 -27.938 1 89.75 42 PRO B CA 1
ATOM 2631 C C . PRO B 1 42 ? -5.32 -32.062 -27.188 1 89.75 42 PRO B C 1
ATOM 2633 O O . PRO B 1 42 ? -4.473 -31.172 -27.078 1 89.75 42 PRO B O 1
ATOM 2636 N N . GLU B 1 43 ? -5.215 -33.219 -26.688 1 90.62 43 GLU B N 1
ATOM 2637 C CA . GLU B 1 43 ? -4.094 -33.625 -25.844 1 90.62 43 GLU B CA 1
ATOM 2638 C C . GLU B 1 43 ? -2.76 -33.375 -26.547 1 90.62 43 GLU B C 1
ATOM 2640 O O . GLU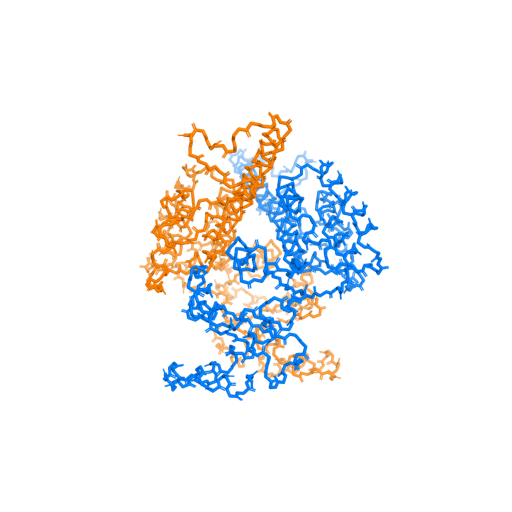 B 1 43 ? -1.795 -32.938 -25.938 1 90.62 43 GLU B O 1
ATOM 2645 N N . ALA B 1 44 ? -2.732 -33.75 -27.812 1 90.75 44 ALA B N 1
ATOM 2646 C CA . ALA B 1 44 ? -1.493 -33.594 -28.578 1 90.75 44 ALA B CA 1
ATOM 2647 C C . ALA B 1 44 ? -1.009 -32.156 -28.531 1 90.75 44 ALA B C 1
ATOM 2649 O O . ALA B 1 44 ? 0.192 -31.891 -28.422 1 90.75 44 ALA B O 1
ATOM 2650 N N . LEU B 1 45 ? -1.95 -31.281 -28.609 1 87.25 45 LEU B N 1
ATOM 2651 C CA . LEU B 1 45 ? -1.609 -29.859 -28.562 1 87.25 45 LEU B CA 1
ATOM 2652 C C . LEU B 1 45 ? -1.171 -29.453 -27.172 1 87.25 45 LEU B C 1
ATOM 2654 O O . LEU B 1 45 ? -0.216 -28.688 -27.016 1 87.25 45 LEU B O 1
ATOM 2658 N N . ARG B 1 46 ? -1.846 -29.875 -26.156 1 90.06 46 ARG B N 1
ATOM 2659 C CA . ARG B 1 46 ? -1.48 -29.578 -24.766 1 90.06 46 ARG B CA 1
ATOM 2660 C C . ARG B 1 46 ? -0.081 -30.094 -24.453 1 90.06 46 ARG B C 1
ATOM 2662 O O . ARG B 1 46 ? 0.697 -29.406 -23.781 1 90.06 46 ARG B O 1
ATOM 2669 N N . MET B 1 47 ? 0.271 -31.281 -25.016 1 91.62 47 MET B N 1
ATOM 2670 C CA . MET B 1 47 ? 1.56 -31.906 -24.75 1 91.62 47 MET B CA 1
ATOM 2671 C C . MET B 1 47 ? 2.676 -31.219 -25.531 1 91.62 47 MET B C 1
ATOM 2673 O O . MET B 1 47 ? 3.854 -31.359 -25.188 1 91.62 47 MET B O 1
ATOM 2677 N N . SER B 1 48 ? 2.297 -30.484 -26.516 1 90.5 48 SER B N 1
ATOM 2678 C CA . SER B 1 48 ? 3.297 -29.828 -27.359 1 90.5 48 SER B CA 1
ATOM 2679 C C . SER B 1 48 ? 3.742 -28.5 -26.75 1 90.5 48 SER B C 1
ATOM 2681 O O . SER B 1 48 ? 4.75 -27.938 -27.172 1 90.5 48 SER B O 1
ATOM 2683 N N . VAL B 1 49 ? 2.996 -27.984 -25.719 1 90.31 49 VAL B N 1
ATOM 2684 C CA . VAL B 1 49 ? 3.361 -26.734 -25.078 1 90.31 49 VAL B CA 1
ATOM 2685 C C . VAL B 1 49 ? 4.68 -26.906 -24.328 1 90.31 49 VAL B C 1
ATOM 2687 O O . VAL B 1 49 ? 4.824 -27.812 -23.516 1 90.31 49 VAL B O 1
ATOM 2690 N N . GLU B 1 50 ? 5.66 -26 -24.578 1 91.81 50 GLU B N 1
ATOM 2691 C CA . GLU B 1 50 ? 7.012 -26.141 -24.047 1 91.81 50 GLU B CA 1
ATOM 2692 C C . GLU B 1 50 ? 7.191 -25.328 -22.766 1 91.81 50 GLU B C 1
ATOM 2694 O O . GLU B 1 50 ? 7.973 -25.719 -21.891 1 91.81 50 GLU B O 1
ATOM 2699 N N . GLU B 1 51 ? 6.508 -24.203 -22.719 1 92.38 51 GLU B N 1
ATOM 2700 C CA . GLU B 1 51 ? 6.664 -23.312 -21.562 1 92.38 51 GLU B CA 1
ATOM 2701 C C . GLU B 1 51 ? 5.375 -22.547 -21.281 1 92.38 51 GLU B C 1
ATOM 2703 O O . GLU B 1 51 ? 4.672 -22.141 -22.219 1 92.38 51 GLU B O 1
ATOM 2708 N N . VAL B 1 52 ? 5.07 -22.422 -20.047 1 91.19 52 VAL B N 1
ATOM 2709 C CA . VAL B 1 52 ? 3.957 -21.578 -19.609 1 91.19 52 VAL B CA 1
ATOM 2710 C C . VAL B 1 52 ? 4.438 -20.594 -18.547 1 91.19 52 VAL B C 1
ATOM 2712 O O . VAL B 1 52 ? 5.074 -21 -17.562 1 91.19 52 VAL B O 1
ATOM 2715 N N . THR B 1 53 ? 4.219 -19.312 -18.828 1 90.62 53 THR B N 1
ATOM 2716 C CA . THR B 1 53 ? 4.457 -18.297 -17.797 1 90.62 53 THR B CA 1
ATOM 2717 C C . THR B 1 53 ? 3.217 -18.094 -16.938 1 90.62 53 THR B C 1
ATOM 2719 O O . THR B 1 53 ? 2.096 -18.078 -17.438 1 90.62 53 THR B O 1
ATOM 2722 N N . LEU B 1 54 ? 3.436 -18.078 -15.68 1 88.06 54 LEU B N 1
ATOM 2723 C CA . LEU B 1 54 ? 2.275 -17.969 -14.805 1 88.06 54 LEU B CA 1
ATOM 2724 C C . LEU B 1 54 ? 2.572 -17.062 -13.617 1 88.06 54 LEU B C 1
ATOM 2726 O O . LEU B 1 54 ? 3.736 -16.781 -13.32 1 88.06 54 LEU B O 1
ATOM 2730 N N . ASP B 1 55 ? 1.483 -16.641 -12.961 1 85.88 55 ASP B N 1
ATOM 2731 C CA . ASP B 1 55 ? 1.586 -15.852 -11.734 1 85.88 55 ASP B CA 1
ATOM 2732 C C . ASP B 1 55 ? 1.856 -16.75 -10.531 1 85.88 55 ASP B C 1
ATOM 2734 O O . ASP B 1 55 ? 1.897 -17.969 -10.656 1 85.88 55 ASP B O 1
ATOM 2738 N N . PHE B 1 56 ? 2.086 -16.156 -9.367 1 83.06 56 PHE B N 1
ATOM 2739 C CA . PHE B 1 56 ? 2.482 -16.875 -8.164 1 83.06 56 PHE B CA 1
ATOM 2740 C C . PHE B 1 56 ? 1.27 -17.484 -7.469 1 83.06 56 PHE B C 1
ATOM 2742 O O . PHE B 1 56 ? 1.394 -18.078 -6.395 1 83.06 56 PHE B O 1
ATOM 2749 N N . SER B 1 57 ? 0.168 -17.75 -8.086 1 85.62 57 SER B N 1
ATOM 2750 C CA . SER B 1 57 ? -1.019 -18.281 -7.43 1 85.62 57 SER B CA 1
ATOM 2751 C C . SER B 1 57 ? -1.053 -19.812 -7.523 1 85.62 57 SER B C 1
ATOM 2753 O O . SER B 1 57 ? -0.618 -20.391 -8.523 1 85.62 57 SER B O 1
ATOM 2755 N N . GLU B 1 58 ? -1.618 -20.438 -6.496 1 86.81 58 GLU B N 1
ATOM 2756 C CA . GLU B 1 58 ? -1.767 -21.875 -6.441 1 86.81 58 GLU B CA 1
ATOM 2757 C C . GLU B 1 58 ? -2.703 -22.391 -7.535 1 86.81 58 GLU B C 1
ATOM 2759 O O . GLU B 1 58 ? -2.471 -23.438 -8.125 1 86.81 58 GLU B O 1
ATOM 2764 N N . SER B 1 59 ? -3.715 -21.656 -7.738 1 85.94 59 SER B N 1
ATOM 2765 C CA . SER B 1 59 ? -4.688 -22.047 -8.758 1 85.94 59 SER B CA 1
ATOM 2766 C C . SER B 1 59 ? -4.043 -22.125 -10.141 1 85.94 59 SER B C 1
ATOM 2768 O O . SER B 1 59 ? -4.266 -23.078 -10.883 1 85.94 59 SER B O 1
ATOM 2770 N N . MET B 1 60 ? -3.295 -21.109 -10.438 1 87.06 60 MET B N 1
ATOM 2771 C CA . MET B 1 60 ? -2.637 -21.109 -11.742 1 87.06 60 MET B CA 1
ATOM 2772 C C . MET B 1 60 ? -1.623 -22.234 -11.852 1 87.06 60 MET B C 1
ATOM 2774 O O . MET B 1 60 ? -1.48 -22.859 -12.906 1 87.06 60 MET B O 1
ATOM 2778 N N . HIS B 1 61 ? -0.964 -22.484 -10.797 1 88.56 61 HIS B N 1
ATOM 2779 C CA . HIS B 1 61 ? -0.021 -23.594 -10.781 1 88.56 61 HIS B CA 1
ATOM 2780 C C . HIS B 1 61 ? -0.727 -24.922 -11.039 1 88.56 61 HIS B C 1
ATOM 2782 O O . HIS B 1 61 ? -0.277 -25.719 -11.859 1 88.56 61 HIS B O 1
ATOM 2788 N N . ASN B 1 62 ? -1.773 -25.094 -10.375 1 88 62 ASN B N 1
ATOM 2789 C CA . ASN B 1 62 ? -2.559 -26.312 -10.539 1 88 62 ASN B CA 1
ATOM 2790 C C . ASN B 1 62 ? -3.078 -26.469 -11.969 1 88 62 ASN B C 1
ATOM 2792 O O . ASN B 1 62 ? -3.068 -27.562 -12.523 1 88 62 ASN B O 1
ATOM 2796 N N . ILE B 1 63 ? -3.527 -25.422 -12.469 1 87.81 63 ILE B N 1
ATOM 2797 C CA . ILE B 1 63 ? -4.062 -25.406 -13.828 1 87.81 63 ILE B CA 1
ATOM 2798 C C . ILE B 1 63 ? -2.975 -25.828 -14.812 1 87.81 63 ILE B C 1
ATOM 2800 O O . ILE B 1 63 ? -3.186 -26.719 -15.641 1 87.81 63 ILE B O 1
ATOM 2804 N N . VAL B 1 64 ? -1.84 -25.234 -14.719 1 89.5 64 VAL B N 1
ATOM 2805 C CA . VAL B 1 64 ? -0.758 -25.484 -15.664 1 89.5 64 VAL B CA 1
ATOM 2806 C C . VAL B 1 64 ? -0.231 -26.906 -15.477 1 89.5 64 VAL B C 1
ATOM 2808 O O . VAL B 1 64 ? 0.013 -27.625 -16.453 1 89.5 64 VAL B O 1
ATOM 2811 N N . GLU B 1 65 ? -0.108 -27.328 -14.273 1 89.81 65 GLU B N 1
ATOM 2812 C CA . GLU B 1 65 ? 0.378 -28.672 -13.984 1 89.81 65 GLU B CA 1
ATOM 2813 C C . GLU B 1 65 ? -0.562 -29.734 -14.547 1 89.81 65 GLU B C 1
ATOM 2815 O O . GLU B 1 65 ? -0.113 -30.766 -15.047 1 89.81 65 GLU B O 1
ATOM 2820 N N . THR B 1 66 ? -1.795 -29.438 -14.508 1 90.06 66 THR B N 1
ATOM 2821 C CA . THR B 1 66 ? -2.809 -30.406 -14.93 1 90.06 66 THR B CA 1
ATOM 2822 C C . THR B 1 66 ? -2.977 -30.375 -16.438 1 90.06 66 THR B C 1
ATOM 2824 O O . THR B 1 66 ? -3.012 -31.438 -17.078 1 90.06 66 THR B O 1
ATOM 2827 N N . CYS B 1 67 ? -3 -29.234 -16.984 1 90 67 CYS B N 1
ATOM 2828 C CA . CYS B 1 67 ? -3.373 -29.094 -18.391 1 90 67 CYS B CA 1
ATOM 2829 C C . CYS B 1 67 ? -2.146 -29.172 -19.297 1 90 67 CYS B C 1
ATOM 2831 O O . CYS B 1 67 ? -2.252 -29.578 -20.453 1 90 67 CYS B O 1
ATOM 2833 N N . PHE B 1 68 ? -1.01 -28.75 -18.781 1 92.5 68 PHE B N 1
ATOM 2834 C CA . PHE B 1 68 ? 0.217 -28.719 -19.578 1 92.5 68 PHE B CA 1
ATOM 2835 C C . PHE B 1 68 ? 1.368 -29.359 -18.812 1 92.5 68 PHE B C 1
ATOM 2837 O O . PHE B 1 68 ? 2.383 -28.719 -18.547 1 92.5 68 PHE B O 1
ATOM 2844 N N . PRO B 1 69 ? 1.307 -30.641 -18.578 1 91.5 69 PRO B N 1
ATOM 2845 C CA . PRO B 1 69 ? 2.234 -31.328 -17.672 1 91.5 69 PRO B CA 1
ATOM 2846 C C . PRO B 1 69 ? 3.666 -31.359 -18.219 1 91.5 69 PRO B C 1
ATOM 2848 O O . PRO B 1 69 ? 4.617 -31.484 -17.438 1 91.5 69 PRO B O 1
ATOM 2851 N N . LYS B 1 70 ? 3.871 -31.188 -19.484 1 93.5 70 LYS B N 1
ATOM 2852 C CA . LYS B 1 70 ? 5.211 -31.266 -20.062 1 93.5 70 LYS B CA 1
ATOM 2853 C C . LYS B 1 70 ? 5.855 -29.891 -20.172 1 93.5 70 LYS B C 1
ATOM 2855 O O . LYS B 1 70 ? 7.051 -29.781 -20.453 1 93.5 70 LYS B O 1
ATOM 2860 N N . ALA B 1 71 ? 5.078 -28.875 -19.922 1 94.06 71 ALA B N 1
ATOM 2861 C CA . ALA B 1 71 ? 5.566 -27.5 -20.109 1 94.06 71 ALA B CA 1
ATOM 2862 C C . ALA B 1 71 ? 6.441 -27.078 -18.938 1 94.06 71 ALA B C 1
ATOM 2864 O O . ALA B 1 71 ? 6.141 -27.375 -17.781 1 94.06 71 ALA B O 1
ATOM 2865 N N . MET B 1 72 ? 7.531 -26.391 -19.266 1 95 72 MET B N 1
ATOM 2866 C CA . MET B 1 72 ? 8.289 -25.703 -18.234 1 95 72 MET B CA 1
ATOM 2867 C C . MET B 1 72 ? 7.477 -24.562 -17.625 1 95 72 MET B C 1
ATOM 2869 O O . MET B 1 72 ? 6.961 -23.703 -18.359 1 95 72 MET B O 1
ATOM 2873 N N . ARG B 1 73 ? 7.324 -24.609 -16.359 1 94 73 ARG B N 1
ATOM 2874 C CA . ARG B 1 73 ? 6.582 -23.562 -15.656 1 94 73 ARG B CA 1
ATOM 2875 C C . ARG B 1 73 ? 7.504 -22.438 -15.234 1 94 73 ARG B C 1
ATOM 2877 O O . ARG B 1 73 ? 8.453 -22.656 -14.469 1 94 73 ARG B O 1
ATOM 2884 N N . THR B 1 74 ? 7.242 -21.266 -15.75 1 94.5 74 THR B N 1
ATOM 2885 C CA . THR B 1 74 ? 8.047 -20.094 -15.43 1 94.5 74 THR B CA 1
ATOM 2886 C C . THR B 1 74 ? 7.219 -19.047 -14.68 1 94.5 74 THR B C 1
ATOM 2888 O O . THR B 1 74 ? 6.281 -18.469 -15.234 1 94.5 74 THR B O 1
ATOM 2891 N N . LEU B 1 75 ? 7.598 -18.828 -13.461 1 94.06 75 LEU B N 1
ATOM 2892 C CA . LEU B 1 75 ? 6.902 -17.828 -12.664 1 94.06 75 LEU B CA 1
ATOM 2893 C C . LEU B 1 75 ? 7.34 -16.422 -13.062 1 94.06 75 LEU B C 1
ATOM 2895 O O . LEU B 1 75 ? 8.523 -16.172 -13.297 1 94.06 75 LEU B O 1
ATOM 2899 N N . ASP B 1 76 ? 6.363 -15.539 -13.117 1 90.31 76 ASP B N 1
ATOM 2900 C CA . ASP B 1 76 ? 6.645 -14.164 -13.523 1 90.31 76 ASP B CA 1
ATOM 2901 C C . ASP B 1 76 ? 7.496 -13.445 -12.477 1 90.31 76 ASP B C 1
ATOM 2903 O O . ASP B 1 76 ? 7.086 -13.312 -11.32 1 90.31 76 ASP B O 1
ATOM 2907 N N . ARG B 1 77 ? 8.562 -12.945 -12.898 1 87.62 77 ARG B N 1
ATOM 2908 C CA . ARG B 1 77 ? 9.531 -12.328 -12.008 1 87.62 77 ARG B CA 1
ATOM 2909 C C . ARG B 1 77 ? 8.977 -11.039 -11.406 1 87.62 77 ARG B C 1
ATOM 2911 O O . ARG B 1 77 ? 9.422 -10.602 -10.344 1 87.62 77 ARG B O 1
ATOM 2918 N N . PHE B 1 78 ? 8.031 -10.367 -11.977 1 88.75 78 PHE B N 1
ATOM 2919 C CA . PHE B 1 78 ? 7.574 -9.055 -11.547 1 88.75 78 PHE B CA 1
ATOM 2920 C C . PHE B 1 78 ? 6.746 -9.164 -10.266 1 88.75 78 PHE B C 1
ATOM 2922 O O . PHE B 1 78 ? 6.672 -8.211 -9.484 1 88.75 78 PHE B O 1
ATOM 2929 N N . HIS B 1 79 ? 6.133 -10.289 -10.062 1 86.81 79 HIS B N 1
ATOM 2930 C CA . HIS B 1 79 ? 5.352 -10.469 -8.844 1 86.81 79 HIS B CA 1
ATOM 2931 C C . HIS B 1 79 ? 6.242 -10.43 -7.605 1 86.81 79 HIS B C 1
ATOM 2933 O O . HIS B 1 79 ? 5.883 -9.812 -6.598 1 86.81 79 HIS B O 1
ATOM 2939 N N . HIS B 1 80 ? 7.328 -11.062 -7.699 1 88.25 80 HIS B N 1
ATOM 2940 C CA . HIS B 1 80 ? 8.234 -11.086 -6.559 1 88.25 80 HIS B CA 1
ATOM 2941 C C . HIS B 1 80 ? 8.828 -9.703 -6.297 1 88.25 80 HIS B C 1
ATOM 2943 O O . HIS B 1 80 ? 9.016 -9.305 -5.145 1 8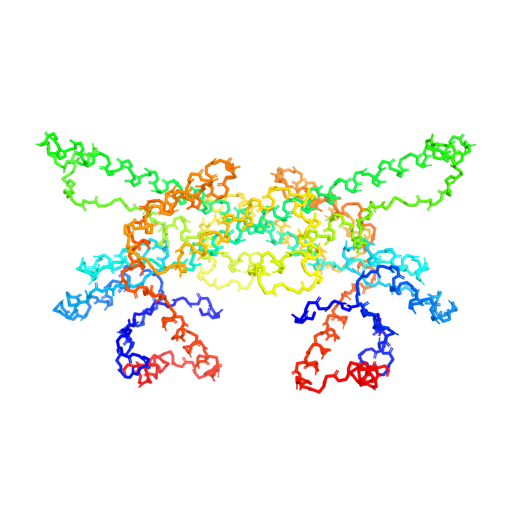8.25 80 HIS B O 1
ATOM 2949 N N . GLN B 1 81 ? 9.094 -9.07 -7.379 1 91.88 81 GLN B N 1
ATOM 2950 C CA . GLN B 1 81 ? 9.555 -7.695 -7.242 1 91.88 81 GLN B CA 1
ATOM 2951 C C . GLN B 1 81 ? 8.492 -6.824 -6.566 1 91.88 81 GLN B C 1
ATOM 2953 O O . GLN B 1 81 ? 8.812 -5.98 -5.73 1 91.88 81 GLN B O 1
ATOM 2958 N N . GLN B 1 82 ? 7.289 -7.043 -6.926 1 92.25 82 GLN B N 1
ATOM 2959 C CA . GLN B 1 82 ? 6.188 -6.289 -6.336 1 92.25 82 GLN B CA 1
ATOM 2960 C C . GLN B 1 82 ? 6.059 -6.582 -4.844 1 92.25 82 GLN B C 1
ATOM 2962 O O . GLN B 1 82 ? 5.785 -5.68 -4.047 1 92.25 82 GLN B O 1
ATOM 2967 N N . PHE B 1 83 ? 6.25 -7.816 -4.492 1 93.06 83 PHE B N 1
ATOM 2968 C CA . PHE B 1 83 ? 6.207 -8.195 -3.082 1 93.06 83 PHE B CA 1
ATOM 2969 C C . PHE B 1 83 ? 7.262 -7.434 -2.285 1 93.06 83 PHE B C 1
ATOM 2971 O O . PHE B 1 83 ? 6.977 -6.922 -1.201 1 93.06 83 PHE B O 1
ATOM 2978 N N . CYS B 1 84 ? 8.422 -7.352 -2.861 1 96.19 84 CYS B N 1
ATOM 2979 C CA . CYS B 1 84 ? 9.508 -6.66 -2.176 1 96.19 84 CYS B CA 1
ATOM 2980 C C . CYS B 1 84 ? 9.227 -5.164 -2.074 1 96.19 84 CYS B C 1
ATOM 2982 O O . CYS B 1 84 ? 9.5 -4.547 -1.044 1 96.19 84 CYS B O 1
ATOM 2984 N N . LEU B 1 85 ? 8.703 -4.621 -3.092 1 96.56 85 LEU B N 1
ATOM 2985 C CA . LEU B 1 85 ? 8.383 -3.197 -3.094 1 96.56 85 LEU B CA 1
ATOM 2986 C C . LEU B 1 85 ? 7.332 -2.873 -2.033 1 96.56 85 LEU B C 1
ATOM 2988 O O . LEU B 1 85 ? 7.449 -1.869 -1.327 1 96.56 85 LEU B O 1
ATOM 2992 N N . GLU B 1 86 ? 6.375 -3.703 -1.966 1 95.19 86 GLU B N 1
ATOM 2993 C CA . GLU B 1 86 ? 5.336 -3.516 -0.956 1 95.19 86 GLU B CA 1
ATOM 2994 C C . GLU B 1 86 ? 5.914 -3.617 0.453 1 95.19 86 GLU B C 1
ATOM 2996 O O . GLU B 1 86 ? 5.551 -2.834 1.335 1 95.19 86 GLU B O 1
ATOM 3001 N N . ALA B 1 87 ? 6.758 -4.555 0.64 1 97.19 87 ALA B N 1
ATOM 3002 C CA . ALA B 1 87 ? 7.406 -4.719 1.938 1 97.19 87 ALA B CA 1
ATOM 3003 C C . ALA B 1 87 ? 8.258 -3.502 2.281 1 97.19 87 ALA B C 1
ATOM 3005 O O . ALA B 1 87 ? 8.266 -3.043 3.426 1 97.19 87 ALA B O 1
ATOM 3006 N N . LEU B 1 88 ? 8.953 -3.018 1.29 1 98.31 88 LEU B N 1
ATOM 3007 C CA . LEU B 1 88 ? 9.758 -1.811 1.467 1 98.31 88 LEU B CA 1
ATOM 3008 C C . LEU B 1 88 ? 8.883 -0.639 1.903 1 98.31 88 LEU B C 1
ATOM 3010 O O . LEU B 1 88 ? 9.219 0.073 2.852 1 98.31 88 LEU B O 1
ATOM 3014 N N . GLN B 1 89 ? 7.793 -0.45 1.262 1 97.38 89 GLN B N 1
ATOM 3015 C CA . GLN B 1 89 ? 6.887 0.641 1.608 1 97.38 89 GLN B CA 1
ATOM 3016 C C . GLN B 1 89 ? 6.293 0.442 3 1 97.38 89 GLN B C 1
ATOM 3018 O O . GLN B 1 89 ? 6.035 1.413 3.715 1 97.38 89 GLN B O 1
ATOM 3023 N N . GLU B 1 90 ? 6.09 -0.779 3.338 1 96.12 90 GLU B N 1
ATOM 3024 C CA . GLU B 1 90 ? 5.598 -1.057 4.684 1 96.12 90 GLU B CA 1
ATOM 3025 C C . GLU B 1 90 ? 6.598 -0.603 5.742 1 96.12 90 GLU B C 1
ATOM 3027 O O . GLU B 1 90 ? 6.211 -0.039 6.77 1 96.12 90 GLU B O 1
ATOM 3032 N N . VAL B 1 91 ? 7.852 -0.88 5.508 1 97.31 91 VAL B N 1
ATOM 3033 C CA . VAL B 1 91 ? 8.891 -0.419 6.426 1 97.31 91 VAL B CA 1
ATOM 3034 C C . VAL B 1 91 ? 8.844 1.104 6.535 1 97.31 91 VAL B C 1
ATOM 3036 O O . VAL B 1 91 ? 8.875 1.653 7.637 1 97.31 91 VAL B O 1
ATOM 3039 N N . ARG B 1 92 ? 8.703 1.788 5.445 1 97.75 92 ARG B N 1
ATOM 3040 C CA . ARG B 1 92 ? 8.625 3.246 5.41 1 97.75 92 ARG B CA 1
ATOM 3041 C C . ARG B 1 92 ? 7.426 3.754 6.195 1 97.75 92 ARG B C 1
ATOM 3043 O O . ARG B 1 92 ? 7.547 4.68 7 1 97.75 92 ARG B O 1
ATOM 3050 N N . ARG B 1 93 ? 6.324 3.17 5.957 1 95.88 93 ARG B N 1
ATOM 3051 C CA . ARG B 1 93 ? 5.09 3.609 6.602 1 95.88 93 ARG B CA 1
ATOM 3052 C C . ARG B 1 93 ? 5.148 3.387 8.109 1 95.88 93 ARG B C 1
ATOM 3054 O O . ARG B 1 93 ? 4.602 4.176 8.883 1 95.88 93 ARG B O 1
ATOM 3061 N N . GLU B 1 94 ? 5.734 2.32 8.461 1 95.25 94 GLU B N 1
ATOM 3062 C CA . GLU B 1 94 ? 5.875 2.035 9.883 1 95.25 94 GLU B CA 1
ATOM 3063 C C . GLU B 1 94 ? 6.707 3.107 10.586 1 95.25 94 GLU B C 1
ATOM 3065 O O . GLU B 1 94 ? 6.316 3.621 11.633 1 95.25 94 GLU B O 1
ATOM 3070 N N . TYR B 1 95 ? 7.797 3.426 9.992 1 96.94 95 TYR B N 1
ATOM 3071 C CA . TYR B 1 95 ? 8.633 4.477 10.562 1 96.94 95 TYR B CA 1
ATOM 3072 C C . TYR B 1 95 ? 7.895 5.805 10.602 1 96.94 95 TYR B C 1
ATOM 3074 O O . TYR B 1 95 ? 8.047 6.586 11.539 1 96.94 95 TYR B O 1
ATOM 3082 N N . ARG B 1 96 ? 7.109 6.082 9.578 1 95.75 96 ARG B N 1
ATOM 3083 C CA . ARG B 1 96 ? 6.367 7.34 9.531 1 95.75 96 ARG B CA 1
ATOM 3084 C C . ARG B 1 96 ? 5.355 7.414 10.672 1 95.75 96 ARG B C 1
ATOM 3086 O O . ARG B 1 96 ? 5.273 8.422 11.367 1 95.75 96 ARG B O 1
ATOM 3093 N N . ARG B 1 97 ? 4.641 6.379 10.844 1 92.75 97 ARG B N 1
ATOM 3094 C CA . ARG B 1 97 ? 3.635 6.352 11.906 1 92.75 97 ARG B CA 1
ATOM 3095 C C . ARG B 1 97 ? 4.285 6.488 13.273 1 92.75 97 ARG B C 1
ATOM 3097 O O . ARG B 1 97 ? 3.783 7.219 14.133 1 92.75 97 ARG B O 1
ATOM 3104 N N . GLU B 1 98 ? 5.348 5.793 13.422 1 94 98 GLU B N 1
ATOM 3105 C CA . GLU B 1 98 ? 6.074 5.879 14.688 1 94 98 GLU B CA 1
ATOM 3106 C C . GLU B 1 98 ? 6.559 7.305 14.945 1 94 98 GLU B C 1
ATOM 3108 O O . GLU B 1 98 ? 6.48 7.797 16.078 1 94 98 GLU B O 1
ATOM 3113 N N . GLN B 1 99 ? 7.062 7.848 13.883 1 94.56 99 GLN B N 1
ATOM 3114 C CA . GLN B 1 99 ? 7.531 9.227 14.008 1 94.56 99 GLN B CA 1
ATOM 3115 C C . GLN B 1 99 ? 6.383 10.164 14.367 1 94.56 99 GLN B C 1
ATOM 3117 O O . GLN B 1 99 ? 6.551 11.078 15.18 1 94.56 99 GLN B O 1
ATOM 3122 N N . MET B 1 100 ? 5.297 10.008 13.766 1 90.62 100 MET B N 1
ATOM 3123 C CA . MET B 1 100 ? 4.133 10.844 14.047 1 90.62 100 MET B CA 1
ATOM 3124 C C . MET B 1 100 ? 3.686 10.688 15.5 1 90.62 100 MET B C 1
ATOM 3126 O O . MET B 1 100 ? 3.293 11.656 16.141 1 90.62 100 MET B O 1
ATOM 3130 N N . THR B 1 101 ? 3.744 9.492 15.969 1 91.31 101 THR B N 1
ATOM 3131 C CA . THR B 1 101 ? 3.412 9.234 17.375 1 91.31 101 THR B CA 1
ATOM 3132 C C . THR B 1 101 ? 4.398 9.93 18.297 1 91.31 101 THR B C 1
ATOM 3134 O O . THR B 1 101 ? 3.998 10.547 19.297 1 91.31 101 THR B O 1
ATOM 3137 N N . LEU B 1 102 ? 5.629 9.844 17.984 1 92.69 102 LEU B N 1
ATOM 3138 C CA . LEU B 1 102 ? 6.656 10.516 18.766 1 92.69 102 LEU B CA 1
ATOM 3139 C C . LEU B 1 102 ? 6.434 12.023 18.781 1 92.69 102 LEU B C 1
ATOM 3141 O O . LEU B 1 102 ? 6.57 12.664 19.828 1 92.69 102 LEU B O 1
ATOM 3145 N N . ASP B 1 103 ? 6.105 12.547 17.641 1 90.38 103 ASP B N 1
ATOM 3146 C CA . ASP B 1 103 ? 5.836 13.977 17.547 1 90.38 103 ASP B CA 1
ATOM 3147 C C . ASP B 1 103 ? 4.609 14.359 18.375 1 90.38 103 ASP B C 1
ATOM 3149 O O . ASP B 1 103 ? 4.598 15.414 19.016 1 90.38 103 ASP B O 1
ATOM 3153 N N . ALA B 1 104 ? 3.617 13.547 18.328 1 88.12 104 ALA B N 1
ATOM 3154 C CA . ALA B 1 104 ? 2.41 13.781 19.109 1 88.12 104 ALA B CA 1
ATOM 3155 C C . ALA B 1 104 ? 2.725 13.797 20.609 1 88.12 104 ALA B C 1
ATOM 3157 O O . ALA B 1 104 ? 2.252 14.672 21.344 1 88.12 104 ALA B O 1
ATOM 3158 N N . HIS B 1 105 ? 3.49 12.883 21.016 1 90.81 105 HIS B N 1
ATOM 3159 C CA . HIS B 1 105 ? 3.873 12.805 22.422 1 90.81 105 HIS B CA 1
ATOM 3160 C C . HIS B 1 105 ? 4.691 14.023 22.828 1 90.81 105 HIS B C 1
ATOM 3162 O O . HIS B 1 105 ? 4.488 14.57 23.922 1 90.81 105 HIS B O 1
ATOM 3168 N N . ALA B 1 106 ? 5.57 14.367 22 1 89.75 106 ALA B N 1
ATOM 3169 C CA . ALA B 1 106 ? 6.395 15.531 22.297 1 89.75 106 ALA B CA 1
ATOM 3170 C C . ALA B 1 106 ? 5.547 16.797 22.406 1 89.75 106 ALA B C 1
ATOM 3172 O O . ALA B 1 106 ? 5.793 17.641 23.266 1 89.75 106 ALA B O 1
ATOM 3173 N N . ARG B 1 107 ? 4.613 16.953 21.578 1 87.5 107 ARG B N 1
ATOM 3174 C CA . ARG B 1 107 ? 3.709 18.094 21.625 1 87.5 107 ARG B CA 1
ATOM 3175 C C . ARG B 1 107 ? 2.885 18.094 22.906 1 87.5 107 ARG B C 1
ATOM 3177 O O . ARG B 1 107 ? 2.662 19.141 23.5 1 87.5 107 ARG B O 1
ATOM 3184 N N . GLU B 1 108 ? 2.441 16.984 23.234 1 86.94 108 GLU B N 1
ATOM 3185 C CA . GLU B 1 108 ? 1.68 16.859 24.469 1 86.94 108 GLU B CA 1
ATOM 3186 C C . GLU B 1 108 ? 2.531 17.234 25.688 1 86.94 108 GLU B C 1
ATOM 3188 O O . GLU B 1 108 ? 2.072 17.938 26.578 1 86.94 108 GLU B O 1
ATOM 3193 N N . GLU B 1 109 ? 3.662 16.734 25.703 1 88.75 109 GLU B N 1
ATOM 3194 C CA . GLU B 1 109 ? 4.578 17.047 26.797 1 88.75 109 GLU B CA 1
ATOM 3195 C C . GLU B 1 109 ? 4.852 18.547 26.875 1 88.75 109 GLU B C 1
ATOM 3197 O O . GLU B 1 109 ? 4.922 19.109 27.969 1 88.75 109 GLU B O 1
ATOM 3202 N N . HIS B 1 110 ? 5.02 19.078 25.766 1 86.88 110 HIS B N 1
ATOM 3203 C CA . HIS B 1 110 ? 5.238 20.516 25.703 1 86.88 110 HIS B CA 1
ATOM 3204 C C . HIS B 1 110 ? 4.023 21.281 26.219 1 86.88 110 HIS B C 1
ATOM 3206 O O . HIS B 1 110 ? 4.168 22.25 26.969 1 86.88 110 HIS B O 1
ATOM 3212 N N . ARG B 1 111 ? 2.922 20.859 25.828 1 82.62 111 ARG B N 1
ATOM 3213 C CA . ARG B 1 111 ? 1.687 21.484 26.281 1 82.62 111 ARG B CA 1
ATOM 3214 C C . ARG B 1 111 ? 1.546 21.406 27.797 1 82.62 111 ARG B C 1
ATOM 3216 O O . ARG B 1 111 ? 1.159 22.375 28.438 1 82.62 111 ARG B O 1
ATOM 3223 N N . LEU B 1 112 ? 1.797 20.297 28.297 1 85.19 112 LEU B N 1
ATOM 3224 C CA . LEU B 1 112 ? 1.706 20.109 29.734 1 85.19 112 LEU B CA 1
ATOM 3225 C C . LEU B 1 112 ? 2.715 20.984 30.469 1 85.19 112 LEU B C 1
ATOM 3227 O O . LEU B 1 112 ? 2.395 21.578 31.5 1 85.19 112 LEU B O 1
ATOM 3231 N N . MET B 1 113 ? 3.814 21.016 29.938 1 83.38 113 MET B N 1
ATOM 3232 C CA . MET B 1 113 ? 4.855 21.844 30.531 1 83.38 113 MET B CA 1
ATOM 3233 C C . MET B 1 113 ? 4.441 23.312 30.531 1 83.38 113 MET B C 1
ATOM 3235 O O . MET B 1 113 ? 4.621 24.016 31.531 1 83.38 113 MET B O 1
ATOM 3239 N N . MET B 1 114 ? 3.91 23.719 29.422 1 81.69 114 MET B N 1
ATOM 3240 C CA . MET B 1 114 ? 3.477 25.094 29.297 1 81.69 114 MET B CA 1
ATOM 3241 C C . MET B 1 114 ? 2.338 25.406 30.25 1 81.69 114 MET B C 1
ATOM 3243 O O . MET B 1 114 ? 2.291 26.5 30.844 1 81.69 114 MET B O 1
ATOM 3247 N N . ARG B 1 115 ? 1.51 24.5 30.438 1 81.5 115 ARG B N 1
ATOM 3248 C CA . ARG B 1 115 ? 0.406 24.672 31.375 1 81.5 115 ARG B CA 1
ATOM 3249 C C . ARG B 1 115 ? 0.92 24.797 32.812 1 81.5 115 ARG B C 1
ATOM 3251 O O . ARG B 1 115 ? 0.424 25.609 33.594 1 81.5 115 ARG B O 1
ATOM 3258 N N . GLN B 1 116 ? 1.799 24.031 33.125 1 80.31 116 GLN B N 1
ATOM 3259 C CA . GLN B 1 116 ? 2.387 24.062 34.469 1 80.31 116 GLN B CA 1
ATOM 3260 C C . GLN B 1 116 ? 3.111 25.375 34.719 1 80.31 116 GLN B C 1
ATOM 3262 O O . GLN B 1 116 ? 3.043 25.922 35.812 1 80.31 116 GLN B O 1
ATOM 3267 N N . LEU B 1 117 ? 3.766 25.797 33.688 1 76.38 117 LEU B N 1
ATOM 3268 C CA . LEU B 1 117 ? 4.488 27.062 33.812 1 76.38 117 LEU B CA 1
ATOM 3269 C C . LEU B 1 117 ? 3.521 28.219 34 1 76.38 117 LEU B C 1
ATOM 3271 O O . LEU B 1 117 ? 3.807 29.156 34.719 1 76.38 117 LEU B O 1
ATOM 3275 N N . GLN B 1 118 ? 2.467 28.188 33.281 1 72.94 118 GLN B N 1
ATOM 3276 C CA . GLN B 1 118 ? 1.448 29.219 33.375 1 72.94 118 GLN B CA 1
ATOM 3277 C C . GLN B 1 118 ? 0.815 29.219 34.781 1 72.94 118 GLN B C 1
ATOM 3279 O O . GLN B 1 118 ? 0.545 30.281 35.344 1 72.94 118 GLN B O 1
ATOM 3284 N N . GLU B 1 119 ? 0.597 28.078 35.156 1 73.62 119 GLU B N 1
ATOM 3285 C CA . GLU B 1 119 ? -0.026 27.953 36.5 1 73.62 119 GLU B CA 1
ATOM 3286 C C . GLU B 1 119 ? 0.915 28.438 37.594 1 73.62 119 GLU B C 1
ATOM 3288 O O . GLU B 1 119 ? 0.47 29 38.594 1 73.62 119 GLU B O 1
ATOM 3293 N N . ASN B 1 120 ? 2.127 28.141 37.344 1 66.75 120 ASN B N 1
ATOM 3294 C CA . ASN B 1 120 ? 3.072 28.469 38.406 1 66.75 120 ASN B CA 1
ATOM 3295 C C . ASN B 1 120 ? 3.586 29.891 38.281 1 66.75 120 ASN B C 1
ATOM 3297 O O . ASN B 1 120 ? 4.477 30.312 39.031 1 66.75 120 ASN B O 1
ATOM 3301 N N . ASP B 1 121 ? 2.928 30.828 37.5 1 60.94 121 ASP B N 1
ATOM 3302 C CA . ASP B 1 121 ? 3.285 32.219 37.344 1 60.94 121 ASP B CA 1
ATOM 3303 C C . ASP B 1 121 ? 4.77 32.375 37.031 1 60.94 121 ASP B C 1
ATOM 3305 O O . ASP B 1 121 ? 5.406 33.344 37.469 1 60.94 121 ASP B O 1
ATOM 3309 N N . GLY B 1 122 ? 5.512 31.281 36.719 1 53.88 122 GLY B N 1
ATOM 3310 C CA . GLY B 1 122 ? 6.953 31.328 36.562 1 53.88 122 GLY B CA 1
ATOM 3311 C C . GLY B 1 122 ? 7.367 31.906 35.219 1 53.88 122 GLY B C 1
ATOM 3312 O O . GLY B 1 122 ? 6.523 32.125 34.344 1 53.88 122 GLY B O 1
ATOM 3313 N N . PRO B 1 123 ? 8.695 32.375 35.156 1 55.03 123 PRO B N 1
ATOM 3314 C CA . PRO B 1 123 ? 9.211 32.938 33.906 1 55.03 123 PRO B CA 1
ATOM 3315 C C . PRO B 1 123 ? 9.164 31.953 32.75 1 55.03 123 PRO B C 1
ATOM 3317 O O . PRO B 1 123 ? 9.43 30.766 32.938 1 55.03 123 PRO B O 1
ATOM 3320 N N . PHE B 1 124 ? 8.5 32.219 31.781 1 56.47 124 PHE B N 1
ATOM 3321 C CA . PHE B 1 124 ? 8.336 31.406 30.594 1 56.47 124 PHE B CA 1
ATOM 3322 C C . PHE B 1 124 ? 9.672 31.188 29.891 1 56.47 124 PHE B C 1
ATOM 3324 O O . PHE B 1 124 ? 9.992 31.875 28.922 1 56.47 124 PHE B O 1
ATOM 3331 N N . VAL B 1 125 ? 10.719 30.5 30.547 1 53.88 125 VAL B N 1
ATOM 3332 C CA . VAL B 1 125 ? 12.031 30.281 29.953 1 53.88 125 VAL B CA 1
ATOM 3333 C C . VAL B 1 125 ? 12.227 28.797 29.656 1 53.88 125 VAL B C 1
ATOM 3335 O O . VAL B 1 125 ? 11.602 27.953 30.297 1 53.88 125 VAL B O 1
ATOM 3338 N N . ASP B 1 126 ? 12.836 28.406 28.516 1 49.78 126 ASP B N 1
ATOM 3339 C CA . ASP B 1 126 ? 13.164 27.016 28.188 1 49.78 126 ASP B CA 1
ATOM 3340 C C . ASP B 1 126 ? 14.234 26.469 29.141 1 49.78 126 ASP B C 1
ATOM 3342 O O . ASP B 1 126 ? 14.625 27.141 30.094 1 49.78 126 ASP B O 1
ATOM 3346 N N . GLU B 1 127 ? 14.508 25.172 29.047 1 51.44 127 GLU B N 1
ATOM 3347 C CA . GLU B 1 127 ? 15.5 24.547 29.891 1 51.44 127 GLU B CA 1
ATOM 3348 C C . GLU B 1 127 ? 16.797 25.344 29.922 1 51.44 127 GLU B C 1
ATOM 3350 O O . GLU B 1 127 ? 17.578 25.266 30.875 1 51.44 127 GLU B O 1
ATOM 3355 N N . GLU B 1 128 ? 17.062 25.969 28.891 1 48.84 128 GLU B N 1
ATOM 3356 C CA . GLU B 1 128 ? 18.328 26.688 28.797 1 48.84 128 GLU B CA 1
ATOM 3357 C C . GLU B 1 128 ? 18.188 28.125 29.297 1 48.84 128 GLU B C 1
ATOM 3359 O O . GLU B 1 128 ? 19.156 28.906 29.234 1 48.84 128 GLU B O 1
ATOM 3364 N N . GLY B 1 129 ? 17.125 28.5 29.828 1 49.41 129 GLY B N 1
ATOM 3365 C CA . GLY B 1 129 ? 16.969 29.812 30.438 1 49.41 129 GLY B CA 1
ATOM 3366 C C . GLY B 1 129 ? 16.422 30.844 29.469 1 49.41 129 GLY B C 1
ATOM 3367 O O . GLY B 1 129 ? 16.406 32.031 29.781 1 49.41 129 GLY B O 1
ATOM 3368 N N . ASN B 1 130 ? 16.375 30.531 28.234 1 52.34 130 ASN B N 1
ATOM 3369 C CA . ASN B 1 130 ? 15.93 31.516 27.25 1 52.34 130 ASN B CA 1
ATOM 3370 C C . ASN B 1 130 ? 14.422 31.734 27.312 1 52.34 130 ASN B C 1
ATOM 3372 O O . ASN B 1 130 ? 13.68 30.828 27.703 1 52.34 130 ASN B O 1
ATOM 3376 N N . ALA B 1 131 ? 13.977 33.062 27.188 1 50.31 131 ALA B N 1
ATOM 3377 C CA . ALA B 1 131 ? 12.57 33.469 27.266 1 50.31 131 ALA B CA 1
ATOM 3378 C C . ALA B 1 131 ? 11.727 32.719 26.234 1 50.31 131 ALA B C 1
ATOM 3380 O O . ALA B 1 131 ? 12.094 32.625 25.062 1 50.31 131 ALA B O 1
ATOM 3381 N N . ILE B 1 132 ? 10.93 31.688 26.672 1 53.31 132 ILE B N 1
ATOM 3382 C CA . ILE B 1 132 ? 10.047 30.953 25.766 1 53.31 132 ILE B CA 1
ATOM 3383 C C . ILE B 1 132 ? 8.719 31.703 25.625 1 53.31 132 ILE B C 1
ATOM 3385 O O . ILE B 1 132 ? 8.172 32.219 26.609 1 53.31 132 ILE B O 1
ATOM 3389 N N . ARG B 1 133 ? 8.461 32.219 24.453 1 53.12 133 ARG B N 1
ATOM 3390 C CA . ARG B 1 133 ? 7.184 32.875 24.234 1 53.12 133 ARG B CA 1
ATOM 3391 C C . ARG B 1 133 ? 6.023 32.031 24.766 1 53.12 133 ARG B C 1
ATOM 3393 O O . ARG B 1 133 ? 6.047 30.812 24.672 1 53.12 133 ARG B O 1
ATOM 3400 N N . ARG B 1 134 ? 5.324 32.5 25.766 1 49.16 134 ARG B N 1
ATOM 3401 C CA . ARG B 1 134 ? 4.164 31.906 26.406 1 49.16 134 ARG B CA 1
ATOM 3402 C C . ARG B 1 134 ? 3.4 31 25.438 1 49.16 134 ARG B C 1
ATOM 3404 O O . ARG B 1 134 ? 2.799 30.016 25.844 1 49.16 134 ARG B O 1
ATOM 3411 N N . ASN B 1 135 ? 3.393 31.297 24.078 1 52.31 135 ASN B N 1
ATOM 3412 C CA . ASN B 1 135 ? 2.502 30.625 23.141 1 52.31 135 ASN B CA 1
ATOM 3413 C C . ASN B 1 135 ? 3.281 29.781 22.141 1 52.31 135 ASN B C 1
ATOM 3415 O O . ASN B 1 135 ? 2.797 29.516 21.031 1 52.31 135 ASN B O 1
ATOM 3419 N N . ALA B 1 136 ? 4.625 29.391 22.719 1 59.69 136 ALA B N 1
ATOM 3420 C CA . ALA B 1 136 ? 5.453 28.781 21.688 1 59.69 136 ALA B CA 1
ATOM 3421 C C . ALA B 1 136 ? 5.023 27.328 21.422 1 59.69 136 ALA B C 1
ATOM 3423 O O . ALA B 1 136 ? 4.895 26.547 22.359 1 59.69 136 ALA B O 1
ATOM 3424 N N . GLY B 1 137 ? 4.453 26.938 20.391 1 67.88 137 GLY B N 1
ATOM 3425 C CA . GLY B 1 137 ? 4.066 25.594 20.016 1 67.88 137 GLY B CA 1
ATOM 3426 C C . GLY B 1 137 ? 5.25 24.688 19.719 1 67.88 137 GLY B C 1
ATOM 3427 O O . GLY B 1 137 ? 6.363 25.172 19.5 1 67.88 137 GLY B O 1
ATOM 3428 N N . TYR B 1 138 ? 5.188 23.469 20.062 1 80.12 138 TYR B N 1
ATOM 3429 C CA . TYR B 1 138 ? 6.199 22.484 19.688 1 80.12 138 TYR B CA 1
ATOM 3430 C C . TYR B 1 138 ? 6.191 22.234 18.188 1 80.12 138 TYR B C 1
ATOM 3432 O O . TYR B 1 138 ? 5.133 22.016 17.594 1 80.12 138 TYR B O 1
ATOM 3440 N N . TYR B 1 139 ? 7.375 22.375 17.609 1 82.25 139 TYR B N 1
ATOM 3441 C CA . TYR B 1 139 ? 7.551 21.984 16.219 1 82.25 139 TYR B CA 1
ATOM 3442 C C . TYR B 1 139 ? 8.648 20.938 16.078 1 82.25 139 TYR B C 1
ATOM 3444 O O . TYR B 1 139 ? 9.734 21.094 16.641 1 82.25 139 TYR B O 1
ATOM 3452 N N . PRO B 1 140 ? 8.328 19.969 15.383 1 86.88 140 PRO B N 1
ATOM 3453 C CA . PRO B 1 140 ? 9.375 18.953 15.195 1 86.88 140 PRO B CA 1
ATOM 3454 C C . PRO B 1 140 ? 10.609 19.516 14.492 1 86.88 140 PRO B C 1
ATOM 3456 O O . PRO B 1 140 ? 10.5 20.453 13.688 1 86.88 140 PRO B O 1
ATOM 3459 N N . GLU B 1 141 ? 11.68 18.922 14.805 1 87.5 141 GLU B N 1
ATOM 3460 C CA . GLU B 1 141 ? 12.945 19.344 14.219 1 87.5 141 GLU B CA 1
ATOM 3461 C C . GLU B 1 141 ? 12.953 19.141 12.703 1 87.5 141 GLU B C 1
ATOM 3463 O O . GLU B 1 141 ? 12.445 18.125 12.211 1 87.5 141 GLU B O 1
ATOM 3468 N N . ARG B 1 142 ? 13.578 20.062 12.047 1 90.88 142 ARG B N 1
ATOM 3469 C CA . ARG B 1 142 ? 13.688 19.984 10.594 1 90.88 142 ARG B CA 1
ATOM 3470 C C . ARG B 1 142 ? 15.086 19.547 10.18 1 90.88 142 ARG B C 1
ATOM 3472 O O . ARG B 1 142 ? 16.078 19.953 10.781 1 90.88 142 ARG B O 1
ATOM 3479 N N . LEU B 1 143 ? 15.125 18.797 9.148 1 94 143 LEU B N 1
ATOM 3480 C CA . LEU B 1 143 ? 16.375 18.281 8.602 1 94 143 LEU B CA 1
ATOM 3481 C C . LEU B 1 143 ? 17 19.266 7.629 1 94 143 LEU B C 1
ATOM 3483 O O . LEU B 1 143 ? 16.469 20.359 7.422 1 94 143 LEU B O 1
ATOM 3487 N N . GLU B 1 144 ? 18.172 18.969 7.078 1 91.88 144 GLU B N 1
ATOM 3488 C CA . GLU B 1 144 ? 18.969 19.875 6.238 1 91.88 144 GLU B CA 1
ATOM 3489 C C . GLU B 1 144 ? 18.188 20.297 4.992 1 91.88 144 GLU B C 1
ATOM 3491 O O . GLU B 1 144 ? 18.391 21.375 4.457 1 91.88 144 GLU B O 1
ATOM 3496 N N . ASN B 1 145 ? 17.25 19.5 4.602 1 88.31 145 ASN B N 1
ATOM 3497 C CA . ASN B 1 145 ? 16.484 19.828 3.402 1 88.31 145 ASN B CA 1
ATOM 3498 C C . ASN B 1 145 ? 15.203 20.562 3.746 1 88.31 145 ASN B C 1
ATOM 3500 O O . ASN B 1 145 ? 14.352 20.781 2.879 1 88.31 145 ASN B O 1
ATOM 3504 N N . GLY B 1 146 ? 14.992 20.797 5.039 1 86.5 146 GLY B N 1
ATOM 3505 C CA . GLY B 1 146 ? 13.859 21.594 5.484 1 86.5 146 GLY B CA 1
ATOM 3506 C C . GLY B 1 146 ? 12.641 20.766 5.824 1 86.5 146 GLY B C 1
ATOM 3507 O O . GLY B 1 146 ? 11.617 21.297 6.254 1 86.5 146 GLY B O 1
ATOM 3508 N N . GLU B 1 147 ? 12.727 19.469 5.688 1 90.06 147 GLU B N 1
ATOM 3509 C CA . GLU B 1 147 ? 11.609 18.578 5.973 1 90.06 147 GLU B CA 1
ATOM 3510 C C . GLU B 1 147 ? 11.711 17.984 7.379 1 90.06 147 GLU B C 1
ATOM 3512 O O . GLU B 1 147 ? 12.82 17.828 7.91 1 90.06 147 GLU B O 1
ATOM 3517 N N . THR B 1 148 ? 10.555 17.719 7.988 1 93.25 148 THR B N 1
ATOM 3518 C CA . THR B 1 148 ? 10.578 16.922 9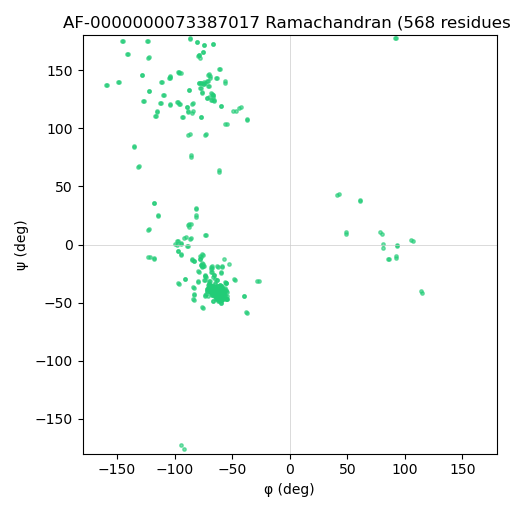.203 1 93.25 148 THR B CA 1
ATOM 3519 C C . THR B 1 148 ? 10.812 15.445 8.875 1 93.25 148 THR B C 1
ATOM 3521 O O . THR B 1 148 ? 10.672 15.039 7.719 1 93.25 148 THR B O 1
ATOM 3524 N N . ARG B 1 149 ? 11.133 14.703 9.906 1 95.38 149 ARG B N 1
ATOM 3525 C CA . ARG B 1 149 ? 11.328 13.273 9.688 1 95.38 149 ARG B CA 1
ATOM 3526 C C . ARG B 1 149 ? 10.07 12.633 9.102 1 95.38 149 ARG B C 1
ATOM 3528 O O . ARG B 1 149 ? 10.148 11.844 8.164 1 95.38 149 ARG B O 1
ATOM 3535 N N . ALA B 1 150 ? 8.914 13.008 9.656 1 94.06 150 ALA B N 1
ATOM 3536 C CA . ALA B 1 150 ? 7.656 12.461 9.164 1 94.06 150 ALA B CA 1
ATOM 3537 C C . ALA B 1 150 ? 7.402 12.875 7.715 1 94.06 150 ALA B C 1
ATOM 3539 O O . ALA B 1 150 ? 6.922 12.07 6.91 1 94.06 150 ALA B O 1
ATOM 3540 N N . GLU B 1 151 ? 7.703 14.078 7.359 1 92.5 151 GLU B N 1
ATOM 3541 C CA . GLU B 1 151 ? 7.535 14.578 6 1 92.5 151 GLU B CA 1
ATOM 3542 C C . GLU B 1 151 ? 8.492 13.883 5.035 1 92.5 151 GLU B C 1
ATOM 3544 O O . GLU B 1 151 ? 8.102 13.539 3.916 1 92.5 151 GLU B O 1
ATOM 3549 N N . LEU B 1 152 ? 9.727 13.734 5.5 1 95.5 152 LEU B N 1
ATOM 3550 C CA . LEU B 1 152 ? 10.727 13.016 4.719 1 95.5 152 LEU B CA 1
ATOM 3551 C C . LEU B 1 152 ? 10.219 11.617 4.352 1 95.5 152 LEU B C 1
ATOM 3553 O O . LEU B 1 152 ? 10.312 11.211 3.189 1 95.5 152 LEU B O 1
ATOM 3557 N N . LEU B 1 153 ? 9.695 10.938 5.309 1 96.94 153 LEU B N 1
ATOM 3558 C CA . LEU B 1 153 ? 9.195 9.578 5.121 1 96.94 153 LEU B CA 1
ATOM 3559 C C . LEU B 1 153 ? 7.988 9.562 4.191 1 96.94 153 LEU B C 1
ATOM 3561 O O . LEU B 1 153 ? 7.852 8.664 3.357 1 96.94 153 LEU B O 1
ATOM 3565 N N . ALA B 1 154 ? 7.176 10.547 4.309 1 93.56 154 ALA B N 1
ATOM 3566 C CA . ALA B 1 154 ? 5.992 10.641 3.457 1 93.56 154 ALA B CA 1
ATOM 3567 C C . ALA B 1 154 ? 6.379 10.891 2.002 1 93.56 154 ALA B C 1
ATOM 3569 O O . ALA B 1 154 ? 5.801 10.297 1.088 1 93.56 154 ALA B O 1
ATOM 3570 N N . ARG B 1 155 ? 7.34 11.688 1.767 1 91.94 155 ARG B N 1
ATOM 3571 C CA . ARG B 1 155 ? 7.676 12.172 0.431 1 91.94 155 ARG B CA 1
ATOM 3572 C C . ARG B 1 155 ? 8.656 11.227 -0.259 1 91.94 155 ARG B C 1
ATOM 3574 O O . ARG B 1 155 ? 8.992 11.422 -1.429 1 91.94 155 ARG B O 1
ATOM 3581 N N . SER B 1 156 ? 9.062 10.203 0.383 1 96.5 156 SER B N 1
ATOM 3582 C CA . SER B 1 156 ? 10.078 9.32 -0.18 1 96.5 156 SER B CA 1
ATOM 3583 C C . SER B 1 156 ? 9.445 8.102 -0.844 1 96.5 156 SER B C 1
ATOM 3585 O O . SER B 1 156 ? 10.148 7.207 -1.316 1 96.5 156 SER B O 1
ATOM 3587 N N . LYS B 1 157 ? 8.164 8.055 -0.863 1 95.62 157 LYS B N 1
ATOM 3588 C CA . LYS B 1 157 ? 7.488 6.906 -1.472 1 95.62 157 LYS B CA 1
ATOM 3589 C C . LYS B 1 157 ? 7.945 6.707 -2.914 1 95.62 157 LYS B C 1
ATOM 3591 O O . LYS B 1 157 ? 8.359 5.609 -3.293 1 95.62 157 LYS B O 1
ATOM 3596 N N . GLY B 1 158 ? 7.977 7.773 -3.672 1 94.12 158 GLY B N 1
ATOM 3597 C CA . GLY B 1 158 ? 8.281 7.707 -5.094 1 94.12 158 GLY B CA 1
ATOM 3598 C C . GLY B 1 158 ? 9.703 7.273 -5.383 1 94.12 158 GLY B C 1
ATOM 3599 O O . GLY B 1 158 ? 9.938 6.391 -6.211 1 94.12 158 GLY B O 1
ATOM 3600 N N . LEU B 1 159 ? 10.602 7.879 -4.738 1 95.12 159 LEU B N 1
ATOM 3601 C CA . LEU B 1 159 ? 11.992 7.578 -5.035 1 95.12 159 LEU B CA 1
ATOM 3602 C C . LEU B 1 159 ? 12.336 6.141 -4.66 1 95.12 159 LEU B C 1
ATOM 3604 O O . LEU B 1 159 ? 13.219 5.527 -5.266 1 95.12 159 LEU B O 1
ATOM 3608 N N . LEU B 1 160 ? 11.609 5.586 -3.693 1 97.31 160 LEU B N 1
ATOM 3609 C CA . LEU B 1 160 ? 11.883 4.223 -3.244 1 97.31 160 LEU B CA 1
ATOM 3610 C C . LEU B 1 160 ? 11.312 3.205 -4.23 1 97.31 160 LEU B C 1
ATOM 3612 O O . LEU B 1 160 ? 11.625 2.016 -4.145 1 97.31 160 LEU B O 1
ATOM 3616 N N . MET B 1 161 ? 10.523 3.703 -5.164 1 94.75 161 MET B N 1
ATOM 3617 C CA . MET B 1 161 ? 9.898 2.811 -6.137 1 94.75 161 MET B CA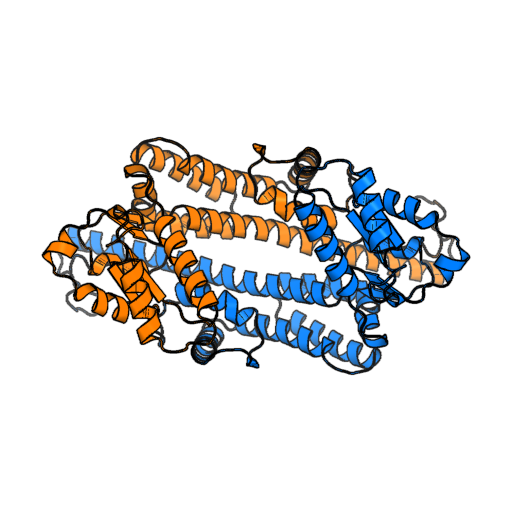 1
ATOM 3618 C C . MET B 1 161 ? 10.703 2.779 -7.438 1 94.75 161 MET B C 1
ATOM 3620 O O . MET B 1 161 ? 10.391 2.006 -8.344 1 94.75 161 MET B O 1
ATOM 3624 N N . MET B 1 162 ? 11.734 3.617 -7.52 1 92.81 162 MET B N 1
ATOM 3625 C CA . MET B 1 162 ? 12.484 3.734 -8.766 1 92.81 162 MET B CA 1
ATOM 3626 C C . MET B 1 162 ? 13.961 3.426 -8.539 1 92.81 162 MET B C 1
ATOM 3628 O O . MET B 1 162 ? 14.438 3.434 -7.406 1 92.81 162 MET B O 1
ATOM 3632 N N . SER B 1 163 ? 14.625 3.125 -9.625 1 91.88 163 SER B N 1
ATOM 3633 C CA . SER B 1 163 ? 16.062 2.92 -9.555 1 91.88 163 SER B CA 1
ATOM 3634 C C . SER B 1 163 ? 16.797 4.234 -9.32 1 91.88 163 SER B C 1
ATOM 3636 O O . SER B 1 163 ? 16.391 5.281 -9.836 1 91.88 163 SER B O 1
ATOM 3638 N N . PRO B 1 164 ? 17.859 4.176 -8.609 1 94.44 164 PRO B N 1
ATOM 3639 C CA . PRO B 1 164 ? 18.609 5.395 -8.289 1 94.44 164 PRO B CA 1
ATOM 3640 C C . PRO B 1 164 ? 19.016 6.184 -9.531 1 94.44 164 PRO B C 1
ATOM 3642 O O . PRO B 1 164 ? 19.094 7.414 -9.484 1 94.44 164 PRO B O 1
ATOM 3645 N N . GLU B 1 165 ? 19.281 5.512 -10.602 1 92.81 165 GLU B N 1
ATOM 3646 C CA . GLU B 1 165 ? 19.703 6.168 -11.836 1 92.81 165 GLU B CA 1
ATOM 3647 C C . GLU B 1 165 ? 18.625 7.098 -12.367 1 92.81 165 GLU B C 1
ATOM 3649 O O . GLU B 1 165 ? 18.922 8.016 -13.141 1 92.81 165 GLU B O 1
ATOM 3654 N N . LYS B 1 166 ? 17.453 6.902 -11.938 1 93.31 166 LYS B N 1
ATOM 3655 C CA . LYS B 1 166 ? 16.312 7.68 -12.438 1 93.31 166 LYS B CA 1
ATOM 3656 C C . LYS B 1 166 ? 15.977 8.82 -11.484 1 93.31 166 LYS B C 1
ATOM 3658 O O . LYS B 1 166 ? 15.094 9.633 -11.773 1 93.31 166 LYS B O 1
ATOM 3663 N N . TRP B 1 167 ? 16.703 8.945 -10.398 1 94.38 167 TRP B N 1
ATOM 3664 C CA . TRP B 1 167 ? 16.406 9.969 -9.398 1 94.38 167 TRP B CA 1
ATOM 3665 C C . TRP B 1 167 ? 16.766 11.359 -9.922 1 94.38 167 TRP B C 1
ATOM 3667 O O . TRP B 1 167 ? 17.797 11.539 -10.57 1 94.38 167 TRP B O 1
ATOM 3677 N N . THR B 1 168 ? 15.945 12.266 -9.617 1 91.06 168 THR B N 1
ATOM 3678 C CA . THR B 1 168 ? 16.297 13.672 -9.82 1 91.06 168 THR B CA 1
ATOM 3679 C C . THR B 1 168 ? 17.297 14.141 -8.773 1 91.06 168 THR B C 1
ATOM 3681 O O . THR B 1 168 ? 17.594 13.414 -7.82 1 91.06 168 THR B O 1
ATOM 3684 N N . GLY B 1 169 ? 17.797 15.336 -8.977 1 91.44 169 GLY B N 1
ATOM 3685 C CA . GLY B 1 169 ? 18.703 15.898 -7.996 1 91.44 169 GLY B CA 1
ATOM 3686 C C . GLY B 1 169 ? 18.109 16 -6.605 1 91.44 169 GLY B C 1
ATOM 3687 O O . GLY B 1 169 ? 18.734 15.609 -5.621 1 91.44 169 GLY B O 1
ATOM 3688 N N . THR B 1 170 ? 16.922 16.422 -6.539 1 88.06 170 THR B N 1
ATOM 3689 C CA . THR B 1 170 ? 16.219 16.578 -5.27 1 88.06 170 THR B CA 1
ATOM 3690 C C . THR B 1 170 ? 15.961 15.211 -4.629 1 88.06 170 THR B C 1
ATOM 3692 O O . THR B 1 170 ? 16.078 15.062 -3.41 1 88.06 170 THR B O 1
ATOM 3695 N N . GLN B 1 171 ? 15.695 14.25 -5.434 1 93.12 171 GLN B N 1
ATOM 3696 C CA . GLN B 1 171 ? 15.445 12.906 -4.926 1 93.12 171 GLN B CA 1
ATOM 3697 C C . GLN B 1 171 ? 16.719 12.273 -4.387 1 93.12 171 GLN B C 1
ATOM 3699 O O . GLN B 1 171 ? 16.688 11.547 -3.391 1 93.12 171 GLN B O 1
ATOM 3704 N N . LYS B 1 172 ? 17.766 12.57 -5.062 1 95.56 172 LYS B N 1
ATOM 3705 C CA . LYS B 1 172 ? 19.062 12.062 -4.586 1 95.56 172 LYS B CA 1
ATOM 3706 C C . LYS B 1 172 ? 19.391 12.633 -3.211 1 95.56 172 LYS B C 1
ATOM 3708 O O . LYS B 1 172 ? 19.859 11.906 -2.326 1 95.56 172 LYS B O 1
ATOM 3713 N N . GLU B 1 173 ? 19.172 13.906 -3.076 1 94.62 173 GLU B N 1
ATOM 3714 C CA . GLU B 1 173 ? 19.391 14.555 -1.789 1 94.62 173 GLU B CA 1
ATOM 3715 C C . GLU B 1 173 ? 18.5 13.961 -0.702 1 94.62 173 GLU B C 1
ATOM 3717 O O . GLU B 1 173 ? 18.969 13.672 0.401 1 94.62 173 GLU B O 1
ATOM 3722 N N . ARG B 1 174 ? 17.344 13.789 -0.99 1 95.31 174 ARG B N 1
ATOM 3723 C CA . ARG B 1 174 ? 16.391 13.211 -0.048 1 95.31 174 ARG B CA 1
ATOM 3724 C C . ARG B 1 174 ? 16.766 11.789 0.322 1 95.31 174 ARG B C 1
ATOM 3726 O O . ARG B 1 174 ? 16.672 11.391 1.486 1 95.31 174 ARG B O 1
ATOM 3733 N N . ALA B 1 175 ? 17.188 11.031 -0.687 1 97.62 175 ALA B N 1
ATOM 3734 C CA . ALA B 1 175 ? 17.594 9.648 -0.451 1 97.62 175 ALA B CA 1
ATOM 3735 C C . ALA B 1 175 ? 18.781 9.586 0.503 1 97.62 175 ALA B C 1
ATOM 3737 O O . ALA B 1 175 ? 18.844 8.727 1.387 1 97.62 175 ALA B O 1
ATOM 3738 N N . GLU B 1 176 ? 19.656 10.492 0.321 1 97.88 176 GLU B N 1
ATOM 3739 C CA . GLU B 1 176 ? 20.828 10.523 1.183 1 97.88 176 GLU B CA 1
ATOM 3740 C C . GLU B 1 176 ? 20.438 10.742 2.641 1 97.88 176 GLU B C 1
ATOM 3742 O O . GLU B 1 176 ? 20.938 10.055 3.535 1 97.88 176 GLU B O 1
ATOM 3747 N N . ILE B 1 177 ? 19.609 11.656 2.863 1 98.06 177 ILE B N 1
ATOM 3748 C CA . ILE B 1 177 ? 19.141 11.953 4.215 1 98.06 177 ILE B CA 1
ATOM 3749 C C . ILE B 1 177 ? 18.344 10.781 4.758 1 98.06 177 ILE B C 1
ATOM 3751 O O . ILE B 1 177 ? 18.547 10.344 5.891 1 98.06 177 ILE B O 1
ATOM 3755 N N . LEU B 1 178 ? 17.484 10.234 3.941 1 98.38 178 LEU B N 1
ATOM 3756 C CA . LEU B 1 178 ? 16.609 9.141 4.32 1 98.38 178 LEU B CA 1
ATOM 3757 C C . LEU B 1 178 ? 17.406 7.926 4.781 1 98.38 178 LEU B C 1
ATOM 3759 O O . LEU B 1 178 ? 17.109 7.344 5.828 1 98.38 178 LEU B O 1
ATOM 3763 N N . PHE B 1 179 ? 18.406 7.578 4.016 1 98.5 179 PHE B N 1
ATOM 3764 C CA . PHE B 1 179 ? 19.172 6.363 4.285 1 98.5 179 PHE B CA 1
ATOM 3765 C C . PHE B 1 179 ? 20.062 6.547 5.504 1 98.5 179 PHE B C 1
ATOM 3767 O O . PHE B 1 179 ? 20.344 5.586 6.227 1 98.5 179 PHE B O 1
ATOM 3774 N N . ARG B 1 180 ? 20.438 7.758 5.746 1 98.12 180 ARG B N 1
ATOM 3775 C CA . ARG B 1 180 ? 21.203 8.055 6.949 1 98.12 180 ARG B CA 1
ATOM 3776 C C . ARG B 1 180 ? 20.328 7.996 8.195 1 98.12 180 ARG B C 1
ATOM 3778 O O . ARG B 1 180 ? 20.703 7.402 9.203 1 98.12 180 ARG B O 1
ATOM 3785 N N . GLU B 1 181 ? 19.125 8.57 8.117 1 97.62 181 GLU B N 1
ATOM 3786 C CA . GLU B 1 181 ? 18.219 8.656 9.25 1 97.62 181 GLU B CA 1
ATOM 3787 C C . GLU B 1 181 ? 17.578 7.305 9.547 1 97.62 181 GLU B C 1
ATOM 3789 O O . GLU B 1 181 ? 17.266 6.996 10.703 1 97.62 181 GLU B O 1
ATOM 3794 N N . PHE B 1 182 ? 17.391 6.496 8.516 1 98.25 182 PHE B N 1
ATOM 3795 C CA . PHE B 1 182 ? 16.672 5.227 8.648 1 98.25 182 PHE B CA 1
ATOM 3796 C C . PHE B 1 182 ? 17.422 4.113 7.918 1 98.25 182 PHE B C 1
ATOM 3798 O O . PHE B 1 182 ? 17 3.668 6.852 1 98.25 182 PHE B O 1
ATOM 3805 N N . PRO B 1 183 ? 18.359 3.547 8.539 1 98.06 183 PRO B N 1
ATOM 3806 C CA . PRO B 1 183 ? 19.203 2.531 7.898 1 98.06 183 PRO B CA 1
ATOM 3807 C C . PRO B 1 183 ? 18.406 1.29 7.484 1 98.06 183 PRO B C 1
ATOM 3809 O O . PRO B 1 183 ? 18.766 0.627 6.508 1 98.06 183 PRO B O 1
ATOM 3812 N N . ASP B 1 184 ? 17.359 0.979 8.211 1 98.19 184 ASP B N 1
ATOM 3813 C CA . ASP B 1 184 ? 16.531 -0.162 7.84 1 98.19 184 ASP B CA 1
ATOM 3814 C C . ASP B 1 184 ? 15.906 0.035 6.461 1 98.19 184 ASP B C 1
ATOM 3816 O O . ASP B 1 184 ? 15.734 -0.926 5.707 1 98.19 184 ASP B O 1
ATOM 3820 N N . ILE B 1 185 ? 15.523 1.28 6.18 1 98.62 185 ILE B N 1
ATOM 3821 C CA . ILE B 1 185 ? 14.938 1.576 4.879 1 98.62 185 ILE B CA 1
ATOM 3822 C C . ILE B 1 185 ? 15.992 1.412 3.787 1 98.62 185 ILE B C 1
ATOM 3824 O O . ILE B 1 185 ? 15.695 0.929 2.693 1 98.62 185 ILE B O 1
ATOM 3828 N N . LYS B 1 186 ? 17.172 1.794 4.09 1 98.5 186 LYS B N 1
ATOM 3829 C CA . LYS B 1 186 ? 18.281 1.592 3.15 1 98.5 186 LYS B CA 1
ATOM 3830 C C . LYS B 1 186 ? 18.469 0.11 2.838 1 98.5 186 LYS B C 1
ATOM 3832 O O . LYS B 1 186 ? 18.609 -0.27 1.674 1 98.5 186 LYS B O 1
ATOM 3837 N N . THR B 1 187 ? 18.5 -0.688 3.873 1 98.56 187 THR B N 1
ATOM 3838 C CA . THR B 1 187 ? 18.672 -2.127 3.701 1 98.56 187 THR B CA 1
ATOM 3839 C C . THR B 1 187 ? 17.531 -2.715 2.879 1 98.56 187 THR B C 1
ATOM 3841 O O . THR B 1 187 ? 17.766 -3.477 1.938 1 98.56 187 THR B O 1
ATOM 3844 N N . ALA B 1 188 ? 16.312 -2.338 3.248 1 98.69 188 ALA B N 1
ATOM 3845 C CA . ALA B 1 188 ? 15.148 -2.82 2.514 1 98.69 188 ALA B CA 1
ATOM 3846 C C . ALA B 1 188 ? 15.211 -2.404 1.047 1 98.69 188 ALA B C 1
ATOM 3848 O O . ALA B 1 188 ? 14.906 -3.199 0.154 1 98.69 188 ALA B O 1
ATOM 3849 N N . PHE B 1 189 ? 15.617 -1.165 0.856 1 98.75 189 PHE B N 1
ATOM 3850 C CA . PHE B 1 189 ? 15.75 -0.631 -0.495 1 98.75 189 PHE B CA 1
ATOM 3851 C C . PHE B 1 189 ? 16.812 -1.392 -1.276 1 98.75 189 PHE B C 1
ATOM 3853 O O . PHE B 1 189 ? 16.594 -1.763 -2.432 1 98.75 189 PHE B O 1
ATOM 3860 N N . SER B 1 190 ? 17.891 -1.636 -0.694 1 98.06 190 SER B N 1
ATOM 3861 C CA . SER B 1 190 ? 18.984 -2.354 -1.329 1 98.06 190 SER B CA 1
ATOM 3862 C C . SER B 1 190 ? 18.578 -3.771 -1.707 1 98.06 190 SER B C 1
ATOM 3864 O O . SER B 1 190 ? 18.891 -4.246 -2.799 1 98.06 190 SER B O 1
ATOM 3866 N N . LEU B 1 191 ? 17.906 -4.457 -0.85 1 98.38 191 LEU B N 1
ATOM 3867 C CA . LEU B 1 191 ? 17.453 -5.816 -1.113 1 98.38 191 LEU B CA 1
ATOM 3868 C C . LEU B 1 191 ? 16.453 -5.844 -2.264 1 98.38 191 LEU B C 1
ATOM 3870 O O . LEU B 1 191 ? 16.5 -6.73 -3.119 1 98.38 191 LEU B O 1
ATOM 3874 N N . THR B 1 192 ? 15.57 -4.855 -2.25 1 97.88 192 THR B N 1
ATOM 3875 C CA . THR B 1 192 ? 14.578 -4.758 -3.318 1 97.88 192 THR B CA 1
ATOM 3876 C C . THR B 1 192 ? 15.258 -4.508 -4.66 1 97.88 192 THR B C 1
ATOM 3878 O O . THR B 1 192 ? 14.945 -5.168 -5.652 1 97.88 192 THR B O 1
ATOM 3881 N N . HIS B 1 193 ? 16.203 -3.652 -4.645 1 96.31 193 HIS B N 1
ATOM 3882 C CA . HIS B 1 193 ? 16.922 -3.299 -5.863 1 96.31 193 HIS B CA 1
ATOM 3883 C C . HIS B 1 193 ? 17.828 -4.434 -6.316 1 96.31 193 HIS B C 1
ATOM 3885 O O . HIS B 1 193 ? 17.969 -4.676 -7.516 1 96.31 193 HIS B O 1
ATOM 3891 N N . SER B 1 194 ? 18.406 -5.062 -5.434 1 96.5 194 SER B N 1
ATOM 3892 C CA . SER B 1 194 ? 19.297 -6.164 -5.77 1 96.5 194 SER B CA 1
ATOM 3893 C C . SER B 1 194 ? 18.547 -7.305 -6.438 1 96.5 194 SER B C 1
ATOM 3895 O O . SER B 1 194 ? 19.062 -7.957 -7.348 1 96.5 194 SER B O 1
ATOM 3897 N N . LEU B 1 195 ? 17.359 -7.582 -5.969 1 96.81 195 LEU B N 1
ATOM 3898 C CA . LEU B 1 195 ? 16.547 -8.617 -6.609 1 96.81 195 LEU B CA 1
ATOM 3899 C C . LEU B 1 195 ? 16.266 -8.266 -8.062 1 96.81 195 LEU B C 1
ATOM 3901 O O . LEU B 1 195 ? 16.359 -9.125 -8.945 1 96.81 195 LEU B O 1
ATOM 3905 N N . ARG B 1 196 ? 15.961 -7.012 -8.266 1 94 196 ARG B N 1
ATOM 3906 C CA . ARG B 1 196 ? 15.734 -6.539 -9.625 1 94 196 ARG B CA 1
ATOM 3907 C C . ARG B 1 196 ? 16.984 -6.742 -10.484 1 94 196 ARG B C 1
ATOM 3909 O O . ARG B 1 196 ? 16.875 -7.176 -11.633 1 94 196 ARG B O 1
ATOM 3916 N N . MET B 1 197 ? 18.094 -6.5 -9.969 1 94.44 197 MET B N 1
ATOM 3917 C CA . MET B 1 197 ? 19.359 -6.617 -10.695 1 94.44 197 MET B CA 1
ATOM 3918 C C . MET B 1 197 ? 19.672 -8.07 -11.023 1 94.44 197 MET B C 1
ATOM 3920 O O . MET B 1 197 ? 20.219 -8.375 -12.086 1 94.44 197 MET B O 1
ATOM 3924 N N . ILE B 1 198 ? 19.344 -8.906 -10.133 1 95.81 198 ILE B N 1
ATOM 3925 C CA . ILE B 1 198 ? 19.562 -10.336 -10.359 1 95.81 198 ILE B CA 1
ATOM 3926 C C . ILE B 1 198 ? 18.797 -10.781 -11.609 1 95.81 198 ILE B C 1
ATOM 3928 O O . ILE B 1 198 ? 19.375 -11.438 -12.484 1 95.81 198 ILE B O 1
ATOM 3932 N N . PHE B 1 199 ? 17.562 -10.367 -11.711 1 94.5 199 PHE B N 1
ATOM 3933 C CA . PHE B 1 199 ? 16.734 -10.805 -12.828 1 94.5 199 PHE B CA 1
ATOM 3934 C C . PHE B 1 199 ? 17.109 -10.062 -14.102 1 94.5 199 PHE B C 1
ATOM 3936 O O . PHE B 1 199 ? 16.812 -10.531 -15.203 1 94.5 199 PHE B O 1
ATOM 3943 N N . SER B 1 200 ? 17.766 -8.961 -13.969 1 92.12 200 SER B N 1
ATOM 3944 C CA . SER B 1 200 ? 18.156 -8.188 -15.141 1 92.12 200 SER B CA 1
ATOM 3945 C C . SER B 1 200 ? 19.438 -8.711 -15.758 1 92.12 200 SER B C 1
ATOM 3947 O O . SER B 1 200 ? 19.766 -8.383 -16.906 1 92.12 200 SER B O 1
ATOM 3949 N N . GLN B 1 201 ? 20.109 -9.492 -15.078 1 91.19 201 GLN B N 1
ATOM 3950 C CA . GLN B 1 201 ? 21.391 -10.031 -15.562 1 91.19 201 GLN B CA 1
ATOM 3951 C C . GLN B 1 201 ? 21.156 -11.102 -16.625 1 91.19 201 GLN B C 1
ATOM 3953 O O . GLN B 1 201 ? 20.234 -11.922 -16.5 1 91.19 201 GLN B O 1
ATOM 3958 N N . ARG B 1 202 ? 22 -11.023 -17.672 1 92 202 ARG B N 1
ATOM 3959 C CA . ARG B 1 202 ? 21.984 -12.094 -18.672 1 92 202 ARG B CA 1
ATOM 3960 C C . ARG B 1 202 ? 22.922 -13.219 -18.281 1 92 202 ARG B C 1
ATOM 3962 O O . ARG B 1 202 ? 24.141 -13.141 -18.516 1 92 202 ARG B O 1
ATOM 3969 N N . CYS B 1 203 ? 22.391 -14.195 -17.641 1 92.69 203 CYS B N 1
ATOM 3970 C CA . CYS B 1 203 ? 23.188 -15.312 -17.141 1 92.69 203 CYS B CA 1
ATOM 3971 C C . CYS B 1 203 ? 22.406 -16.625 -17.234 1 92.69 203 CYS B C 1
ATOM 3973 O O . CYS B 1 203 ? 21.266 -16.641 -17.703 1 92.69 203 CYS B O 1
ATOM 3975 N N . THR B 1 204 ? 23.078 -17.688 -16.906 1 95.44 204 THR B N 1
ATOM 3976 C CA . THR B 1 204 ? 22.438 -19 -16.938 1 95.44 204 THR B CA 1
ATOM 3977 C C . THR B 1 204 ? 21.578 -19.219 -15.711 1 95.44 204 THR B C 1
ATOM 3979 O O . THR B 1 204 ? 21.656 -18.453 -14.742 1 95.44 204 THR B O 1
ATOM 3982 N N . LYS B 1 205 ? 20.719 -20.172 -15.797 1 96.38 205 LYS B N 1
ATOM 3983 C CA . LYS B 1 205 ? 19.859 -20.547 -14.68 1 96.38 205 LYS B CA 1
ATOM 3984 C C . LYS B 1 205 ? 20.688 -20.875 -13.438 1 96.38 205 LYS B C 1
ATOM 3986 O O . LYS B 1 205 ? 20.312 -20.5 -12.328 1 96.38 205 LYS B O 1
ATOM 3991 N N . GLU B 1 206 ? 21.797 -21.547 -13.617 1 96.56 206 GLU B N 1
ATOM 3992 C CA . GLU B 1 206 ? 22.688 -21.906 -12.508 1 96.56 206 GLU B CA 1
ATOM 3993 C C . GLU B 1 206 ? 23.281 -20.672 -11.844 1 96.56 206 GLU B C 1
ATOM 3995 O O . GLU B 1 206 ? 23.344 -20.578 -10.617 1 96.56 206 GLU B O 1
ATOM 4000 N N . GLN B 1 207 ? 23.719 -19.812 -12.648 1 96.38 207 GLN B N 1
ATOM 4001 C CA . GLN B 1 207 ? 24.266 -18.562 -12.125 1 96.38 207 GLN B CA 1
ATOM 4002 C C . GLN B 1 207 ? 23.203 -17.75 -11.391 1 96.38 207 GLN B C 1
ATOM 4004 O O . GLN B 1 207 ? 23.484 -17.141 -10.359 1 96.38 207 GLN B O 1
ATOM 4009 N N . GLY B 1 208 ? 22.016 -17.719 -11.953 1 96.56 208 GLY B N 1
ATOM 4010 C CA . GLY B 1 208 ? 20.906 -17.078 -11.273 1 96.56 208 GLY B CA 1
ATOM 4011 C C . GLY B 1 208 ? 20.625 -17.672 -9.906 1 96.56 208 GLY B C 1
ATOM 4012 O O . GLY B 1 208 ? 20.312 -16.938 -8.961 1 96.56 208 GLY B O 1
ATOM 4013 N N . ALA B 1 209 ? 20.75 -18.938 -9.852 1 97.38 209 ALA B N 1
ATOM 4014 C CA . ALA B 1 209 ? 20.516 -19.625 -8.586 1 97.38 209 ALA B CA 1
ATOM 4015 C C . ALA B 1 209 ? 21.516 -19.172 -7.523 1 97.38 209 ALA B C 1
ATOM 4017 O O . ALA B 1 209 ? 21.156 -18.953 -6.367 1 97.38 209 ALA B O 1
ATOM 4018 N N . VAL B 1 210 ? 22.719 -19.031 -7.93 1 97.62 210 VAL B N 1
ATOM 4019 C CA . VAL B 1 210 ? 23.75 -18.594 -7.012 1 97.62 210 VAL B CA 1
ATOM 4020 C C . VAL B 1 210 ? 23.422 -17.203 -6.488 1 97.62 210 VAL B C 1
ATOM 4022 O O . VAL B 1 210 ? 23.5 -16.953 -5.281 1 97.62 210 VAL B O 1
ATOM 4025 N N . SER B 1 211 ? 23.094 -16.328 -7.375 1 97.44 211 SER B N 1
ATOM 4026 C CA . SER B 1 211 ? 22.75 -14.961 -7.008 1 97.44 211 SER B CA 1
ATOM 4027 C C . SER B 1 211 ? 21.531 -14.922 -6.086 1 97.44 211 SER B C 1
ATOM 4029 O O . SER B 1 211 ? 21.5 -14.156 -5.125 1 97.44 211 SER B O 1
ATOM 4031 N N . LEU B 1 212 ? 20.547 -15.711 -6.422 1 97.25 212 LEU B N 1
ATOM 4032 C CA . LEU B 1 212 ? 19.328 -15.742 -5.621 1 97.25 212 LEU B CA 1
ATOM 4033 C C . LEU B 1 212 ? 19.609 -16.281 -4.223 1 97.25 212 LEU B C 1
ATOM 4035 O O . LEU B 1 212 ? 19.047 -15.781 -3.24 1 97.25 212 LEU B O 1
ATOM 4039 N N . HIS B 1 213 ? 20.453 -17.25 -4.086 1 98.12 213 HIS B N 1
ATOM 4040 C CA . HIS B 1 213 ? 20.812 -17.797 -2.781 1 98.12 213 HIS B CA 1
ATOM 4041 C C . HIS B 1 213 ? 21.562 -16.781 -1.941 1 98.12 213 HIS B C 1
ATOM 4043 O O . HIS B 1 213 ? 21.359 -16.688 -0.728 1 98.12 213 HIS B O 1
ATOM 4049 N N . SER B 1 214 ? 22.438 -16.062 -2.613 1 98 214 SER B N 1
ATOM 4050 C CA . SER B 1 214 ? 23.094 -14.953 -1.923 1 98 214 SER B CA 1
ATOM 4051 C C . SER B 1 214 ? 22.078 -13.938 -1.417 1 98 214 SER B C 1
ATOM 4053 O O . SER B 1 214 ? 22.234 -13.398 -0.315 1 98 214 SER B O 1
ATOM 4055 N N . TRP B 1 215 ? 21.078 -13.656 -2.17 1 98.12 215 TRP B N 1
ATOM 4056 C CA . TRP B 1 215 ? 20.016 -12.727 -1.795 1 98.12 215 TRP B CA 1
ATOM 4057 C C . TRP B 1 215 ? 19.234 -13.25 -0.59 1 98.12 215 TRP B C 1
ATOM 4059 O O . TRP B 1 215 ? 18.953 -12.5 0.343 1 98.12 215 TRP B O 1
ATOM 4069 N N . TYR B 1 216 ? 18.969 -14.562 -0.586 1 98 216 TYR B N 1
ATOM 4070 C CA . TYR B 1 216 ? 18.281 -15.156 0.561 1 98 216 TYR B CA 1
ATOM 4071 C C . TYR B 1 216 ? 19.094 -14.938 1.84 1 98 216 TYR B C 1
ATOM 4073 O O . TYR B 1 216 ? 18.516 -14.633 2.891 1 98 216 TYR B O 1
ATOM 4081 N N . SER B 1 217 ? 20.359 -15.078 1.727 1 98.25 217 SER B N 1
ATOM 4082 C CA . SER B 1 217 ? 21.234 -14.906 2.881 1 98.25 217 SER B CA 1
ATOM 4083 C C . SER B 1 217 ? 21.188 -13.477 3.41 1 98.25 217 SER B C 1
ATOM 4085 O O . SER B 1 217 ? 21.109 -13.266 4.621 1 98.25 217 SER B O 1
ATOM 4087 N N . LYS B 1 218 ? 21.203 -12.562 2.553 1 98.31 218 LYS B N 1
ATOM 4088 C CA . LYS B 1 218 ? 21.141 -11.156 2.938 1 98.31 218 LYS B CA 1
ATOM 4089 C C . LYS B 1 218 ? 19.797 -10.82 3.574 1 98.31 218 LYS B C 1
ATOM 4091 O O . LYS B 1 218 ? 19.719 -10.008 4.496 1 98.31 218 LYS B O 1
ATOM 4096 N N . VAL B 1 219 ? 18.734 -11.391 3.045 1 98.31 219 VAL B N 1
ATOM 4097 C CA . VAL B 1 219 ? 17.406 -11.219 3.633 1 98.31 219 VAL B CA 1
ATOM 4098 C C . VAL B 1 219 ? 17.406 -11.758 5.062 1 98.31 219 VAL B C 1
ATOM 4100 O O . VAL B 1 219 ? 16.859 -11.125 5.969 1 98.31 219 VAL B O 1
ATOM 4103 N N . GLY B 1 220 ? 18 -12.93 5.195 1 97.88 220 GLY B N 1
ATOM 4104 C CA . GLY B 1 220 ? 18.109 -13.5 6.527 1 97.88 220 GLY B CA 1
ATOM 4105 C C . GLY B 1 220 ? 18.844 -12.602 7.5 1 97.88 220 GLY B C 1
ATOM 4106 O O . GLY B 1 220 ? 18.453 -12.477 8.664 1 97.88 220 GLY B O 1
ATOM 4107 N N . GLU B 1 221 ? 19.906 -11.961 7.102 1 98.25 221 GLU B N 1
ATOM 4108 C CA . GLU B 1 221 ? 20.688 -11.047 7.922 1 98.25 221 GLU B CA 1
ATOM 4109 C C . GLU B 1 221 ? 19.891 -9.812 8.297 1 98.25 221 GLU B C 1
ATOM 4111 O O . GLU B 1 221 ? 20 -9.305 9.414 1 98.25 221 GLU B O 1
ATOM 4116 N N . PHE B 1 222 ? 19.141 -9.336 7.332 1 97.62 222 PHE B N 1
ATOM 4117 C CA . PHE B 1 222 ? 18.297 -8.172 7.582 1 97.62 222 PHE B CA 1
ATOM 4118 C C . PHE B 1 222 ? 17.297 -8.461 8.695 1 97.62 222 PHE B C 1
ATOM 4120 O O . PHE B 1 222 ? 17.031 -7.602 9.539 1 97.62 222 PHE B O 1
ATOM 4127 N N . GLY B 1 223 ? 16.688 -9.664 8.672 1 97.06 223 GLY B N 1
ATOM 4128 C CA . GLY B 1 223 ? 15.852 -10.133 9.766 1 97.06 223 GLY B CA 1
ATOM 4129 C C . GLY B 1 223 ? 14.453 -9.547 9.742 1 97.06 223 GLY B C 1
ATOM 4130 O O . GLY B 1 223 ? 13.695 -9.68 10.711 1 97.06 223 GLY B O 1
ATOM 4131 N N . ASN B 1 224 ? 14.078 -8.891 8.75 1 96.88 224 ASN B N 1
ATOM 4132 C CA . ASN B 1 224 ? 12.727 -8.344 8.625 1 96.88 224 ASN B CA 1
ATOM 4133 C C . ASN B 1 224 ? 11.719 -9.438 8.273 1 96.88 224 ASN B C 1
ATOM 4135 O O . ASN B 1 224 ? 11.914 -10.188 7.312 1 96.88 224 ASN B O 1
ATOM 4139 N N . LYS B 1 225 ? 10.641 -9.469 8.992 1 96 225 LYS B N 1
ATOM 4140 C CA . LYS B 1 225 ? 9.68 -10.57 8.867 1 96 225 LYS B CA 1
ATOM 4141 C C . LYS B 1 225 ? 9.086 -10.617 7.461 1 96 225 LYS B C 1
ATOM 4143 O O . LYS B 1 225 ? 8.945 -11.688 6.879 1 96 225 LYS B O 1
ATOM 4148 N N . ALA B 1 226 ? 8.672 -9.484 6.949 1 95.81 226 ALA B N 1
ATOM 4149 C CA . ALA B 1 226 ? 8.047 -9.43 5.629 1 95.81 226 ALA B CA 1
ATOM 4150 C C . ALA B 1 226 ? 9 -9.961 4.555 1 95.81 226 ALA B C 1
ATOM 4152 O O . ALA B 1 226 ? 8.609 -10.789 3.729 1 95.81 226 ALA B O 1
ATOM 4153 N N . PHE B 1 227 ? 10.219 -9.547 4.582 1 97.56 227 PHE B N 1
ATOM 4154 C CA . PHE B 1 227 ? 11.211 -9.992 3.611 1 97.56 227 PHE B CA 1
ATOM 4155 C C . PHE B 1 227 ? 11.508 -11.477 3.777 1 97.56 227 PHE B C 1
ATOM 4157 O O . PHE B 1 227 ? 11.688 -12.195 2.789 1 97.56 227 PHE B O 1
ATOM 4164 N N . ASN B 1 228 ? 11.523 -11.922 5.008 1 97 228 ASN B N 1
ATOM 4165 C CA . ASN B 1 228 ? 11.75 -13.344 5.25 1 97 228 ASN B CA 1
ATOM 4166 C C . ASN B 1 228 ? 10.617 -14.195 4.691 1 97 228 ASN B C 1
ATOM 4168 O O . ASN B 1 228 ? 10.859 -15.258 4.125 1 97 228 ASN B O 1
ATOM 4172 N N . ASP B 1 229 ? 9.445 -13.742 4.887 1 95.5 229 ASP B N 1
ATOM 4173 C CA . ASP B 1 229 ? 8.297 -14.469 4.34 1 95.5 229 ASP B CA 1
ATOM 4174 C C . ASP B 1 229 ? 8.367 -14.531 2.814 1 95.5 229 ASP B C 1
ATOM 4176 O O . ASP B 1 229 ? 8.047 -15.562 2.217 1 95.5 229 ASP B O 1
ATOM 4180 N N . ILE B 1 230 ? 8.727 -13.43 2.217 1 95.25 230 ILE B N 1
ATOM 4181 C CA . ILE B 1 230 ? 8.852 -13.375 0.763 1 95.25 230 ILE B CA 1
ATOM 4182 C C . ILE B 1 230 ? 9.922 -14.359 0.295 1 95.25 230 ILE B C 1
ATOM 4184 O O . ILE B 1 230 ? 9.703 -15.117 -0.651 1 95.25 230 ILE B O 1
ATOM 4188 N N . ALA B 1 231 ? 11.031 -14.352 0.985 1 96.12 231 ALA B N 1
ATOM 4189 C CA . ALA B 1 231 ? 12.133 -15.242 0.646 1 96.12 231 ALA B CA 1
ATOM 4190 C C . ALA B 1 231 ? 11.711 -16.703 0.769 1 96.12 231 ALA B C 1
ATOM 4192 O O . ALA B 1 231 ? 12.055 -17.531 -0.08 1 96.12 231 ALA B O 1
ATOM 4193 N N . ALA B 1 232 ? 10.984 -17 1.773 1 93.81 232 ALA B N 1
ATOM 4194 C CA . ALA B 1 232 ? 10.508 -18.375 1.981 1 93.81 232 ALA B CA 1
ATOM 4195 C C . ALA B 1 232 ? 9.602 -18.812 0.837 1 93.81 232 ALA B C 1
ATOM 4197 O O . ALA B 1 232 ? 9.719 -19.938 0.347 1 93.81 232 ALA B O 1
ATOM 4198 N N . ALA B 1 233 ? 8.742 -17.938 0.466 1 90.25 233 ALA B N 1
ATOM 4199 C CA . ALA B 1 233 ? 7.836 -18.234 -0.639 1 90.25 233 ALA B CA 1
ATOM 4200 C C . ALA B 1 233 ? 8.602 -18.438 -1.941 1 90.25 233 ALA B C 1
ATOM 4202 O O . ALA B 1 233 ? 8.281 -19.328 -2.73 1 90.25 233 ALA B O 1
ATOM 4203 N N . MET B 1 234 ? 9.57 -17.594 -2.156 1 93.75 234 MET B N 1
ATOM 4204 C CA . MET B 1 234 ? 10.383 -17.703 -3.361 1 93.75 234 MET B CA 1
ATOM 4205 C C . MET B 1 234 ? 11.195 -19 -3.355 1 93.75 234 MET B C 1
ATOM 4207 O O . MET B 1 234 ? 11.305 -19.672 -4.383 1 93.75 234 MET B O 1
ATOM 4211 N N . TYR B 1 235 ? 11.695 -19.297 -2.221 1 93.75 235 TYR B N 1
ATOM 4212 C CA . TYR B 1 235 ? 12.508 -20.5 -2.098 1 93.75 235 TYR B CA 1
ATOM 4213 C C . TYR B 1 235 ? 11.688 -21.75 -2.398 1 93.75 235 TYR B C 1
ATOM 4215 O O . TYR B 1 235 ? 12.172 -22.688 -3.041 1 93.75 235 TYR B O 1
ATOM 4223 N N . ASP B 1 236 ? 10.477 -21.734 -1.967 1 91.12 236 ASP B N 1
ATOM 4224 C CA . ASP B 1 236 ? 9.562 -22.859 -2.162 1 91.12 236 ASP B CA 1
ATOM 4225 C C . ASP B 1 236 ? 9.367 -23.156 -3.646 1 91.12 236 ASP B C 1
ATOM 4227 O O . ASP B 1 236 ? 9.242 -24.312 -4.039 1 91.12 236 ASP B O 1
ATOM 4231 N N . ARG B 1 237 ? 9.352 -22.094 -4.453 1 92.19 237 ARG B N 1
ATOM 4232 C CA . ARG B 1 237 ? 9.125 -22.25 -5.887 1 92.19 237 ARG B CA 1
ATOM 4233 C C . ARG B 1 237 ? 10.328 -21.781 -6.688 1 92.19 237 ARG B C 1
ATOM 4235 O O . ARG B 1 237 ? 10.172 -21.203 -7.77 1 92.19 237 ARG B O 1
ATOM 4242 N N . GLU B 1 238 ? 11.422 -22.016 -6.172 1 94.44 238 GLU B N 1
ATOM 4243 C CA . GLU B 1 238 ? 12.641 -21.422 -6.703 1 94.44 238 GLU B CA 1
ATOM 4244 C C . GLU B 1 238 ? 12.922 -21.906 -8.125 1 94.44 238 GLU B C 1
ATOM 4246 O O . GLU B 1 238 ? 13.312 -21.109 -8.984 1 94.44 238 GLU B O 1
ATOM 4251 N N . ASP B 1 239 ? 12.695 -23.219 -8.359 1 94.94 239 ASP B N 1
ATOM 4252 C CA . ASP B 1 239 ? 12.977 -23.781 -9.68 1 94.94 239 ASP B CA 1
ATOM 4253 C C . ASP B 1 239 ? 12.148 -23.078 -10.758 1 94.94 239 ASP B C 1
ATOM 4255 O O . ASP B 1 239 ? 12.656 -22.766 -11.828 1 94.94 239 ASP B O 1
ATOM 4259 N N . GLU B 1 240 ? 10.922 -22.859 -10.461 1 95.19 240 GLU B N 1
ATOM 4260 C CA . GLU B 1 240 ? 10.023 -22.203 -11.406 1 95.19 240 GLU B CA 1
ATOM 4261 C C . GLU B 1 240 ? 10.391 -20.734 -11.602 1 95.19 240 GLU B C 1
ATOM 4263 O O . GLU B 1 240 ? 10.195 -20.172 -12.68 1 95.19 240 GLU B O 1
ATOM 4268 N N . ILE B 1 241 ? 10.914 -20.109 -10.57 1 95.75 241 ILE B N 1
ATOM 4269 C CA . ILE B 1 241 ? 11.375 -18.734 -10.664 1 95.75 241 ILE B CA 1
ATOM 4270 C C . ILE B 1 241 ? 12.625 -18.656 -11.539 1 95.75 241 ILE B C 1
ATOM 4272 O O . ILE B 1 241 ? 12.727 -17.812 -12.422 1 95.75 241 ILE B O 1
ATOM 4276 N N . LEU B 1 242 ? 13.5 -19.625 -11.391 1 96.5 242 LEU B N 1
ATOM 4277 C CA . LEU B 1 242 ? 14.781 -19.641 -12.086 1 96.5 242 LEU B CA 1
ATOM 4278 C C . LEU B 1 242 ? 14.602 -20 -13.555 1 96.5 242 LEU B C 1
ATOM 4280 O O . LEU B 1 242 ? 15.484 -19.734 -14.375 1 96.5 242 LEU B O 1
ATOM 4284 N N . ASN B 1 243 ? 13.445 -20.609 -13.883 1 96.25 243 ASN B N 1
ATOM 4285 C CA . ASN B 1 243 ? 13.148 -20.891 -15.281 1 96.25 243 ASN B CA 1
ATOM 4286 C C . ASN B 1 243 ? 13.133 -19.609 -16.125 1 96.25 243 ASN B C 1
ATOM 4288 O O . ASN B 1 243 ? 13.25 -19.672 -17.344 1 96.25 243 ASN B O 1
ATOM 4292 N N . TYR B 1 244 ? 12.984 -18.469 -15.477 1 95.31 244 TYR B N 1
ATOM 4293 C CA . TYR B 1 244 ? 13.047 -17.188 -16.172 1 95.31 244 TYR B CA 1
ATOM 4294 C C . TYR B 1 244 ? 14.352 -17.047 -16.938 1 95.31 244 TYR B C 1
ATOM 4296 O O . TYR B 1 244 ? 14.383 -16.453 -18.031 1 95.31 244 TYR B O 1
ATOM 4304 N N . PHE B 1 245 ? 15.398 -17.594 -16.453 1 95.94 245 PHE B N 1
ATOM 4305 C CA . PHE B 1 245 ? 16.734 -17.391 -17 1 95.94 245 PHE B CA 1
ATOM 4306 C C . PHE B 1 245 ? 16.938 -18.234 -18.266 1 95.94 245 PHE B C 1
ATOM 4308 O O . PHE B 1 245 ? 17.891 -18.031 -19 1 95.94 245 PHE B O 1
ATOM 4315 N N . VAL B 1 246 ? 16.031 -19.141 -18.469 1 94.81 246 VAL B N 1
ATOM 4316 C CA . VAL B 1 246 ? 16.141 -20.016 -19.641 1 94.81 246 VAL B CA 1
ATOM 4317 C C . VAL B 1 246 ? 15.734 -19.25 -20.891 1 94.81 246 VAL B C 1
ATOM 4319 O O . VAL B 1 246 ? 16.531 -19.109 -21.828 1 94.81 246 VAL B O 1
ATOM 4322 N N . ASN B 1 247 ? 14.516 -18.641 -20.891 1 91.75 247 ASN B N 1
ATOM 4323 C CA . ASN B 1 247 ? 14.016 -17.953 -22.078 1 91.75 247 ASN B CA 1
ATOM 4324 C C . ASN B 1 247 ? 13.688 -16.484 -21.766 1 91.75 247 ASN B C 1
ATOM 4326 O O . ASN B 1 247 ? 13.367 -15.719 -22.672 1 91.75 247 ASN B O 1
ATOM 4330 N N . ARG B 1 248 ? 13.688 -16.109 -20.484 1 92.12 248 ARG B N 1
ATOM 4331 C CA . ARG B 1 248 ? 13.367 -14.773 -20.016 1 92.12 248 ARG B CA 1
ATOM 4332 C C . ARG B 1 248 ? 11.945 -14.383 -20.391 1 92.12 248 ARG B C 1
ATOM 4334 O O . ARG B 1 248 ? 11.703 -13.273 -20.859 1 92.12 248 ARG B O 1
ATOM 4341 N N . SER B 1 249 ? 11.18 -15.438 -20.266 1 86.94 249 SER B N 1
ATOM 4342 C CA . SER B 1 249 ? 9.766 -15.242 -20.562 1 86.94 249 SER B CA 1
ATOM 4343 C C . SER B 1 249 ? 9.047 -14.547 -19.406 1 86.94 249 SER B C 1
ATOM 4345 O O . SER B 1 249 ? 9.32 -14.836 -18.234 1 86.94 249 SER B O 1
ATOM 4347 N N . THR B 1 250 ? 8.227 -13.547 -19.719 1 86.06 250 THR B N 1
ATOM 4348 C CA . THR B 1 250 ? 7.418 -12.852 -18.719 1 86.06 250 THR B CA 1
ATOM 4349 C C . THR B 1 250 ? 5.941 -12.898 -19.109 1 86.06 250 THR B C 1
ATOM 4351 O O . THR B 1 250 ? 5.582 -13.422 -20.156 1 86.06 250 THR B O 1
ATOM 4354 N N . ASN B 1 251 ? 5.098 -12.367 -18.172 1 81.94 251 ASN B N 1
ATOM 4355 C CA . ASN B 1 251 ? 3.66 -12.352 -18.406 1 81.94 251 ASN B CA 1
ATOM 4356 C C . ASN B 1 251 ? 3.238 -11.094 -19.172 1 81.94 251 ASN B C 1
ATOM 4358 O O . ASN B 1 251 ? 2.059 -10.742 -19.188 1 81.94 251 ASN B O 1
ATOM 4362 N N . ALA B 1 252 ? 4.129 -10.406 -19.75 1 74.44 252 ALA B N 1
ATOM 4363 C CA . ALA B 1 252 ? 3.863 -9.125 -20.391 1 74.44 252 ALA B CA 1
ATOM 4364 C C . ALA B 1 252 ? 2.799 -9.258 -21.469 1 74.44 252 ALA B C 1
ATOM 4366 O O . ALA B 1 252 ? 1.898 -8.422 -21.578 1 74.44 252 ALA B O 1
ATOM 4367 N N . SER B 1 253 ? 2.957 -10.297 -22.312 1 70.81 253 SER B N 1
ATOM 4368 C CA . SER B 1 253 ? 2.008 -10.492 -23.406 1 70.81 253 SER B CA 1
ATOM 4369 C C . SER B 1 253 ? 0.594 -10.711 -22.875 1 70.81 253 SER B C 1
ATOM 4371 O O . SER B 1 253 ? -0.366 -10.148 -23.406 1 70.81 253 SER B O 1
ATOM 4373 N N . ALA B 1 254 ? 0.533 -11.555 -21.828 1 73.38 254 ALA B N 1
ATOM 4374 C CA . ALA B 1 254 ? -0.769 -11.797 -21.203 1 73.38 254 ALA B CA 1
ATOM 4375 C C . ALA B 1 254 ? -1.349 -10.516 -20.609 1 73.38 254 ALA B C 1
ATOM 4377 O O . ALA B 1 254 ? -2.549 -10.258 -20.734 1 73.38 254 ALA B O 1
ATOM 4378 N N . GLU B 1 255 ? -0.506 -9.758 -20.031 1 73.19 255 GLU B N 1
ATOM 4379 C CA . GLU B 1 255 ? -0.938 -8.5 -19.422 1 73.19 255 GLU B CA 1
ATOM 4380 C C . GLU B 1 255 ? -1.396 -7.508 -20.484 1 73.19 255 GLU B C 1
ATOM 4382 O O . GLU B 1 255 ? -2.371 -6.785 -20.281 1 73.19 255 GLU B O 1
ATOM 4387 N N . SER B 1 256 ? -0.67 -7.484 -21.469 1 68.69 256 SER B N 1
ATOM 4388 C CA . SER B 1 256 ? -1.065 -6.621 -22.578 1 68.69 256 SER B CA 1
ATOM 4389 C C . SER B 1 256 ? -2.426 -7.023 -23.125 1 68.69 256 SER B C 1
ATOM 4391 O O . SER B 1 256 ? -3.268 -6.168 -23.406 1 68.69 256 SER B O 1
ATOM 4393 N N . LEU B 1 257 ? -2.541 -8.312 -23.344 1 69 257 LEU B N 1
ATOM 4394 C CA . LEU B 1 257 ? -3.818 -8.828 -23.828 1 69 257 LEU B CA 1
ATOM 4395 C C . LEU B 1 257 ? -4.945 -8.469 -22.859 1 69 257 LEU B C 1
ATOM 4397 O O . LEU B 1 257 ? -6.027 -8.062 -23.281 1 69 257 LEU B O 1
ATOM 4401 N N . ASN B 1 258 ? -4.703 -8.664 -21.578 1 70.81 258 ASN B N 1
ATOM 4402 C CA . ASN B 1 258 ? -5.691 -8.297 -20.578 1 70.81 258 ASN B CA 1
ATOM 4403 C C . ASN B 1 258 ? -6.062 -6.82 -20.656 1 70.81 258 ASN B C 1
ATOM 4405 O O . ASN B 1 258 ? -7.23 -6.457 -20.531 1 70.81 258 ASN B O 1
ATOM 4409 N N . ALA B 1 259 ? -5.086 -6.062 -20.844 1 71.69 259 ALA B N 1
ATOM 4410 C CA . ALA B 1 259 ? -5.32 -4.629 -20.969 1 71.69 259 ALA B CA 1
ATOM 4411 C C . ALA B 1 259 ? -6.18 -4.32 -22.188 1 71.69 259 ALA B C 1
ATOM 4413 O O . ALA B 1 259 ? -7.078 -3.475 -22.125 1 71.69 259 ALA B O 1
ATOM 4414 N N . LYS B 1 260 ? -5.879 -4.941 -23.266 1 68.38 260 LYS B N 1
ATOM 4415 C CA . LYS B 1 260 ? -6.648 -4.758 -24.5 1 68.38 260 LYS B CA 1
ATOM 4416 C C . LYS B 1 260 ? -8.094 -5.191 -24.312 1 68.38 260 LYS B C 1
ATOM 4418 O O . LYS B 1 260 ? -9.016 -4.52 -24.766 1 68.38 260 LYS B O 1
ATOM 4423 N N . ILE B 1 261 ? -8.242 -6.285 -23.641 1 67.44 261 ILE B N 1
ATOM 4424 C CA . ILE B 1 261 ? -9.578 -6.805 -23.375 1 67.44 261 ILE B CA 1
ATOM 4425 C C . ILE B 1 261 ? -10.344 -5.832 -22.484 1 67.44 261 ILE B C 1
ATOM 4427 O O . ILE B 1 261 ? -11.523 -5.559 -22.719 1 67.44 261 ILE B O 1
ATOM 4431 N N . LYS B 1 262 ? -9.648 -5.32 -21.531 1 70.44 262 LYS B N 1
ATOM 4432 C CA . LYS B 1 262 ? -10.273 -4.348 -20.641 1 70.44 262 LYS B CA 1
ATOM 4433 C C . LYS B 1 262 ? -10.688 -3.092 -21.406 1 70.44 262 LYS B C 1
ATOM 4435 O O . LYS B 1 262 ? -11.766 -2.543 -21.172 1 70.44 262 LYS B O 1
ATOM 4440 N N . HIS B 1 263 ? -9.82 -2.658 -22.219 1 70.5 263 HIS B N 1
ATOM 4441 C CA . HIS B 1 263 ? -10.117 -1.488 -23.047 1 70.5 263 HIS B CA 1
ATOM 4442 C C . HIS B 1 263 ? -11.305 -1.742 -23.953 1 70.5 263 HIS B C 1
ATOM 4444 O O . HIS B 1 263 ? -12.172 -0.878 -24.109 1 70.5 263 HIS B O 1
ATOM 4450 N N . PHE B 1 264 ? -11.281 -2.852 -24.562 1 65.88 264 PHE B N 1
ATOM 4451 C CA . PHE B 1 264 ? -12.375 -3.225 -25.453 1 65.88 264 PHE B CA 1
ATOM 4452 C C . PHE B 1 264 ? -13.695 -3.279 -24.688 1 65.88 264 PHE B C 1
ATOM 4454 O O . PHE B 1 264 ? -14.727 -2.816 -25.188 1 65.88 264 PHE B O 1
ATOM 4461 N N . ARG B 1 265 ? -13.633 -3.826 -23.531 1 67.06 265 ARG B N 1
ATOM 4462 C CA . ARG B 1 265 ? -14.82 -3.895 -22.688 1 67.06 265 ARG B CA 1
ATOM 4463 C C . ARG B 1 265 ? -15.305 -2.5 -22.312 1 67.06 265 ARG B C 1
ATOM 4465 O O . ARG B 1 265 ? -16.516 -2.246 -22.266 1 67.06 265 ARG B O 1
ATOM 4472 N N . ALA B 1 266 ? -14.359 -1.702 -21.969 1 65.31 266 ALA B N 1
ATOM 4473 C CA . ALA B 1 266 ? -14.695 -0.332 -21.594 1 65.31 266 ALA B CA 1
ATOM 4474 C C . ALA B 1 266 ? -15.375 0.402 -22.75 1 65.31 266 ALA B C 1
ATOM 4476 O O . ALA B 1 266 ? -16.266 1.224 -22.531 1 65.31 266 ALA B O 1
ATOM 4477 N N . GLN B 1 267 ? -14.945 0.069 -23.844 1 62.44 267 GLN B N 1
ATOM 4478 C CA . GLN B 1 267 ? -15.516 0.696 -25.031 1 62.44 267 GLN B CA 1
ATOM 4479 C C . GLN B 1 267 ? -16.938 0.188 -25.281 1 62.44 267 GLN B C 1
ATOM 4481 O O . GLN B 1 267 ? -17.75 0.89 -25.891 1 62.44 267 GLN B O 1
ATOM 4486 N N . LEU B 1 268 ? -17 -1.115 -25.031 1 55.5 268 LEU B N 1
ATOM 4487 C CA . LEU B 1 268 ? -18.328 -1.678 -25.25 1 55.5 268 LEU B CA 1
ATOM 4488 C C . LEU B 1 268 ? -19.281 -1.272 -24.141 1 55.5 268 LEU B C 1
ATOM 4490 O O . LEU B 1 268 ? -20.391 -1.818 -24.031 1 55.5 268 LEU B O 1
ATOM 4494 N N . ARG B 1 269 ? -18.906 -0.455 -23.344 1 50.25 269 ARG B N 1
ATOM 4495 C CA . ARG B 1 269 ? -19.797 0.108 -22.344 1 50.25 269 ARG B CA 1
ATOM 4496 C C . ARG B 1 269 ? -21.203 0.31 -22.922 1 50.25 269 ARG B C 1
ATOM 4498 O O . ARG B 1 269 ? -21.344 0.821 -24.031 1 50.25 269 ARG B O 1
ATOM 4505 N N . GLY B 1 270 ? -22.344 -0.508 -22.562 1 48.81 270 GLY B N 1
ATOM 4506 C CA . GLY B 1 270 ? -23.766 -0.558 -22.906 1 48.81 270 GLY B CA 1
ATOM 4507 C C . GLY B 1 270 ? -24.141 -1.809 -23.672 1 48.81 270 GLY B C 1
ATOM 4508 O O . GLY B 1 270 ? -25.328 -2.119 -23.797 1 48.81 270 GLY B O 1
ATOM 4509 N N . ILE B 1 271 ? -23.344 -2.27 -24.594 1 48.34 271 ILE B N 1
ATOM 4510 C CA . ILE B 1 271 ? -23.859 -3.365 -25.406 1 48.34 271 ILE B CA 1
ATOM 4511 C C . ILE B 1 271 ? -23.594 -4.695 -24.703 1 48.34 271 ILE B C 1
ATOM 4513 O O . ILE B 1 271 ? -22.453 -5.113 -24.562 1 48.34 271 ILE B O 1
ATOM 4517 N N . ILE B 1 272 ? -24.25 -5.121 -23.75 1 49.69 272 ILE B N 1
ATOM 4518 C CA . ILE B 1 272 ? -24.328 -6.113 -22.688 1 49.69 272 ILE B CA 1
ATOM 4519 C C . ILE B 1 272 ? -24.156 -7.512 -23.266 1 49.69 272 ILE B C 1
ATOM 4521 O O . ILE B 1 272 ? -24.156 -8.5 -22.531 1 49.69 272 ILE B O 1
ATOM 4525 N N . ASP B 1 273 ? -24.266 -7.891 -24.547 1 52.69 273 ASP B N 1
ATOM 4526 C CA . ASP B 1 273 ? -24.328 -9.328 -24.781 1 52.69 273 ASP B CA 1
ATOM 4527 C C . ASP B 1 273 ? -22.969 -9.984 -24.578 1 52.69 273 ASP B C 1
ATOM 4529 O O . ASP B 1 273 ? -22.047 -9.75 -25.359 1 52.69 273 ASP B O 1
ATOM 4533 N N . ARG B 1 274 ? -22.672 -10.508 -23.422 1 57.5 274 ARG B N 1
ATOM 4534 C CA . ARG B 1 274 ? -21.469 -11.227 -23 1 57.5 274 ARG B CA 1
ATOM 4535 C C . ARG B 1 274 ? -20.984 -12.148 -24.109 1 57.5 274 ARG B C 1
ATOM 4537 O O . ARG B 1 274 ? -19.781 -12.258 -24.359 1 57.5 274 ARG B O 1
ATOM 4544 N N . LYS B 1 275 ? -21.922 -12.836 -24.688 1 54.31 275 LYS B N 1
ATOM 4545 C CA . LYS B 1 275 ? -21.594 -13.773 -25.75 1 54.31 275 LYS B CA 1
ATOM 4546 C C . LYS B 1 275 ? -20.969 -13.062 -26.938 1 54.31 275 LYS B C 1
ATOM 4548 O O . LYS B 1 275 ? -20 -13.555 -27.531 1 54.31 275 LYS B O 1
ATOM 4553 N N . PHE B 1 276 ? -21.531 -11.984 -27.125 1 52.81 276 PHE B N 1
ATOM 4554 C CA . PHE B 1 276 ? -21 -11.211 -28.234 1 52.81 276 PHE B CA 1
ATOM 4555 C C . PHE B 1 276 ? -19.625 -10.656 -27.906 1 52.81 276 PHE B C 1
ATOM 4557 O O . PHE B 1 276 ? -18.734 -10.625 -28.75 1 52.81 276 PHE B O 1
ATOM 4564 N N . PHE B 1 277 ? -19.484 -10.344 -26.719 1 57.84 277 PHE B N 1
ATOM 4565 C CA . PHE B 1 277 ? -18.203 -9.844 -26.266 1 57.84 277 PHE B CA 1
ATOM 4566 C C . PHE B 1 277 ? -17.109 -10.898 -26.422 1 57.84 277 PHE B C 1
ATOM 4568 O O . PHE B 1 277 ? -16.047 -10.609 -26.969 1 57.84 277 PHE B O 1
ATOM 4575 N N . LEU B 1 278 ? -17.469 -12.031 -26.016 1 59.5 278 LEU B N 1
ATOM 4576 C CA . LEU B 1 278 ? -16.5 -13.133 -26.094 1 59.5 278 LEU B CA 1
ATOM 4577 C C . LEU B 1 278 ? -16.234 -13.5 -27.562 1 59.5 278 LEU B C 1
ATOM 4579 O O . LEU B 1 278 ? -15.102 -13.805 -27.922 1 59.5 278 LEU B O 1
ATOM 4583 N N . PHE B 1 279 ? -17.359 -13.367 -28.234 1 53.28 279 PHE B N 1
ATOM 4584 C CA . PHE B 1 279 ? -17.25 -13.656 -29.672 1 53.28 279 PHE B CA 1
ATOM 4585 C C . PHE B 1 279 ? -16.328 -12.656 -30.359 1 53.28 279 PHE B C 1
ATOM 4587 O O . PHE B 1 279 ? -15.477 -13.031 -31.156 1 53.28 279 PHE B O 1
ATOM 4594 N N . ARG B 1 280 ? -16.484 -11.5 -30.031 1 52.62 280 ARG B N 1
ATOM 4595 C CA . ARG B 1 280 ? -15.688 -10.453 -30.672 1 52.62 280 ARG B CA 1
ATOM 4596 C C . ARG B 1 280 ? -14.234 -10.531 -30.234 1 52.62 280 ARG B C 1
ATOM 4598 O O . ARG B 1 280 ? -13.32 -10.305 -31.031 1 52.62 280 ARG B O 1
ATOM 4605 N N . LEU B 1 281 ? -14.125 -10.844 -29.031 1 60 281 LEU B N 1
ATOM 4606 C CA . LEU B 1 281 ? -12.773 -10.992 -28.5 1 60 281 LEU B CA 1
ATOM 4607 C C . LEU B 1 281 ? -12.031 -12.117 -29.219 1 60 281 LEU B C 1
ATOM 4609 O O . LEU B 1 281 ? -10.859 -11.977 -29.562 1 60 281 LEU B O 1
ATOM 4613 N N . MET B 1 282 ? -12.781 -13.188 -29.438 1 58.34 282 MET B N 1
ATOM 4614 C CA . MET B 1 282 ? -12.203 -14.344 -30.125 1 58.34 282 MET B CA 1
ATOM 4615 C C . MET B 1 282 ? -11.898 -14.016 -31.578 1 58.34 282 MET B C 1
ATOM 4617 O O . MET B 1 282 ? -10.891 -14.469 -32.125 1 58.34 282 MET B O 1
ATOM 4621 N N . LYS B 1 283 ? -12.781 -13.234 -32.062 1 52.84 283 LYS B N 1
ATOM 4622 C CA . LYS B 1 283 ? -12.609 -12.898 -33.469 1 52.84 283 LYS B CA 1
ATOM 4623 C C . LYS B 1 283 ? -11.398 -11.992 -33.688 1 52.84 283 LYS B C 1
ATOM 4625 O O . LYS B 1 283 ? -10.703 -12.102 -34.719 1 52.84 283 LYS B O 1
ATOM 4630 N N . ILE B 1 284 ? -11.219 -11.211 -32.75 1 50.81 284 ILE B N 1
ATOM 4631 C CA . ILE B 1 284 ? -10.156 -10.234 -32.906 1 50.81 284 ILE B CA 1
ATOM 4632 C C . ILE B 1 284 ? -8.82 -10.852 -32.531 1 50.81 284 ILE B C 1
ATOM 4634 O O . ILE B 1 284 ? -7.809 -10.664 -33.219 1 50.81 284 ILE B O 1
ATOM 4638 N N . TYR B 1 285 ? -8.891 -11.672 -31.531 1 54.28 285 TYR B N 1
ATOM 4639 C CA . TYR B 1 285 ? -7.586 -12.031 -30.984 1 54.28 285 TYR B CA 1
ATOM 4640 C C . TYR B 1 285 ? -7.316 -13.523 -31.125 1 54.28 285 TYR B C 1
ATOM 4642 O O . TYR B 1 285 ? -6.227 -14 -30.812 1 54.28 285 TYR B O 1
ATOM 4650 N N . ALA B 1 286 ? -8.305 -14.391 -31.484 1 53.75 286 ALA B N 1
ATOM 4651 C CA . ALA B 1 286 ? -8.109 -15.82 -31.719 1 53.75 286 ALA B CA 1
ATOM 4652 C C . ALA B 1 286 ? -7.633 -16.078 -33.156 1 53.75 286 ALA B C 1
ATOM 4654 O O . ALA B 1 286 ? -7.961 -15.328 -34.062 1 53.75 286 ALA B O 1
#

Foldseek 3Di:
DVVPKDWDWQADVVCVLFARGTDDIFTHQALVRLLVVLQVPDLVVLAPAAADEDELDPSRVVSCCRRRVNYQFAYALVNLLVLLLVVLLVVLVVVLVVVVVVQVVVQVVVVVVLVVCVVVVHQCAPPVRHRDDSPDGDDADADPVRHHPNRLSVPLSVVLSDDPVPDDPVNVVSVVVNCVVPVLSVLSSCLSVQSVVLLVDQDALVVSVVSLVVSLVSLVVSVDPSSNVSNVSCVVVVSNNSCCNVPVDHCVSVVVLVVVLVVVVVVVVPPPPVVVSVVVSSVGRD/DVVPKDWDWQADVVCVQFQRGTDDIFTHQALVRLLVGLQVPDLVVLAPAAADEDELDPSRVVSCCRRRVNYQFAYALVNLLVLLLVVLLVVLVVVLVVVVVVQVVVQVVVVVVLVVCVVVVHQCAPPVRHRDDSPRGDDADADPVRHHPNRLSVPLSVVLSDDPVPDDPVNVVSVVVNCVVPVLSVLSSCLSVQSVVLLVDQDALVVSVVSLVVSLVSLVVSVDPSSNVSNVSCVVVVSNNSCCNVPVDHCVSVVVLVVVLVVVVVVVVPPPPVVVSVVVSSVGRD

Radius of gyration: 28.17 Å; Cα contacts (8 Å, |Δi|>4): 658; chains: 2; bounding box: 49×92×73 Å